Protein AF-A0A2R6T8T1-F1 (afdb_monomer)

Foldseek 3Di:
DDPVVVVVVVVVVVVVVVVVVVVVVVVVVVVVVVVVVVVVVVVVVVVVVVVVVVVVVVVVVVVVVVVVVVVVVVVVVVVVVVVVVVVVVVVVVVVVVVVVVVVVVVVVVVVVVVVVVVVVVVVVVVVVVVVVVVVVVVVVVVVVVVVVVVVVVVVVVVVVVVVVVVVVVVVVVVVVVVVVVVVVVVVVVVVVVVPPKDFQFKDKAWFWWAFPPPRAIATKIKIKTKIFDQLEEAEAEEQEAEPPPQVVVLLVLLVLQLCVVLVHDCRGMYMYMYIYDPDHYTYTYDSQRSLVSSLRSNCGSVVFHWDHLEEETFGADNVQWGHADPSVVNRQVNSQVVPRAEYEHAPPPDDDDPRHHYHHDTGSVRVNVVTTDDDD

Radius of gyration: 104.08 Å; Cα contacts (8 Å, |Δi|>4): 435; chains: 1; bounding box: 163×74×291 Å

Nearest PDB structures (foldseek):
  3wu6-assembly1_A  TM=8.489E-01  e=1.408E-15  Escherichia coli DH1
  3wu6-assembly1_E  TM=8.363E-01  e=2.302E-14  Escherichia coli DH1
  6on2-assembly1_D  TM=8.072E-01  e=1.180E-14  Yersinia pestis
  7p0m-assembly1_D  TM=8.163E-01  e=1.838E-11  Homo sapiens
  7p09-assembly1_D  TM=8.338E-01  e=5.828E-11  Homo sapiens

Secondary structure (DSSP, 8-state):
--HHHHHHHHHHHHHHHHHHHHHHHHHHHHHHHHHHHHHHHHHHHHHHHHHHHHHHHHHHHHHHHHHHHHHHHHHHHHHHHHHHHHHHHHHHHHHHHHHHHHHHHHHHHHHHHHHHHHHHHHHHHHHHHHHHHHHHHHHHHHHHHHHHHHHHHHHHHHHHHHHHHHHHHHHHHHHHHHHHHHHHHHHHHHHHHHTT--EEEEEEEEEEEEBTTT--EEEEEEEEEEESSSS-EEEEEES-EE-HHHHHHHHHHHHHHHHHHHT---TT-EEEEEEE-SSS--EE-SSTTHHHHHHHHHHHHHT--B-TTEEE--EE-TTSBEE--S-HHHHHHHHHHTT-SEEEEETT-----TTSEEEEESBHHHHHHHHBPPP-

Structure (mmCIF, N/CA/C/O backbone):
data_AF-A0A2R6T8T1-F1
#
_entry.id   AF-A0A2R6T8T1-F1
#
loop_
_atom_site.group_PDB
_atom_site.id
_atom_site.type_symbol
_atom_site.label_atom_id
_atom_site.label_alt_id
_atom_site.label_comp_id
_atom_site.label_asym_id
_atom_site.label_entity_id
_atom_site.label_seq_id
_atom_site.pdbx_PDB_ins_code
_atom_site.Cartn_x
_atom_site.Cartn_y
_atom_site.Cartn_z
_atom_site.occupancy
_atom_site.B_iso_or_equiv
_atom_site.auth_seq_id
_atom_site.auth_comp_id
_atom_site.auth_asym_id
_atom_site.auth_atom_id
_atom_site.pdbx_PDB_model_num
ATOM 1 N N . MET A 1 1 ? 93.577 44.472 -190.390 1.00 45.66 1 MET A N 1
ATOM 2 C CA . MET A 1 1 ? 94.006 44.256 -188.987 1.00 45.66 1 MET A CA 1
ATOM 3 C C . MET A 1 1 ? 93.522 42.879 -188.531 1.00 45.66 1 MET A C 1
ATOM 5 O O . MET A 1 1 ? 92.452 42.462 -188.950 1.00 45.66 1 MET A O 1
ATOM 9 N N . ASN A 1 2 ? 94.366 42.116 -187.834 1.00 51.47 2 ASN A N 1
ATOM 10 C CA . ASN A 1 2 ? 94.448 40.654 -187.947 1.00 51.47 2 ASN A CA 1
ATOM 11 C C . ASN A 1 2 ? 93.409 39.893 -187.087 1.00 51.47 2 ASN A C 1
ATOM 13 O O . ASN A 1 2 ? 93.452 39.962 -185.858 1.00 51.47 2 ASN A O 1
ATOM 17 N N . LYS A 1 3 ? 92.519 39.119 -187.736 1.00 56.12 3 LYS A N 1
ATOM 18 C CA . LYS A 1 3 ? 91.427 38.326 -187.119 1.00 56.12 3 LYS A CA 1
ATOM 19 C C . LYS A 1 3 ? 91.888 37.377 -185.997 1.00 56.12 3 LYS A C 1
ATOM 21 O O . LYS A 1 3 ? 91.075 37.001 -185.165 1.00 56.12 3 LYS A O 1
ATOM 26 N N . LYS A 1 4 ? 93.173 37.013 -185.936 1.00 62.28 4 LYS A N 1
ATOM 27 C CA . LYS A 1 4 ? 93.710 36.098 -184.914 1.00 62.28 4 LYS A CA 1
ATOM 28 C C . LYS A 1 4 ? 93.924 36.739 -183.534 1.00 62.28 4 LYS A C 1
ATOM 30 O O . LYS A 1 4 ? 93.738 36.052 -182.542 1.00 62.28 4 LYS A O 1
ATOM 35 N N . ILE A 1 5 ? 94.263 38.031 -183.448 1.00 64.62 5 ILE A N 1
ATOM 36 C CA . ILE A 1 5 ? 94.554 38.691 -182.154 1.00 64.62 5 ILE A CA 1
ATOM 37 C C . ILE A 1 5 ? 93.261 39.055 -181.411 1.00 64.62 5 ILE A C 1
ATOM 39 O O . ILE A 1 5 ? 93.167 38.852 -180.206 1.00 64.62 5 ILE A O 1
ATOM 43 N N . ILE A 1 6 ? 92.238 39.532 -182.128 1.00 63.94 6 ILE A N 1
ATOM 44 C CA . ILE A 1 6 ? 90.944 39.903 -181.528 1.00 63.94 6 ILE A CA 1
ATOM 45 C C . ILE A 1 6 ? 90.217 38.667 -180.986 1.00 63.94 6 ILE A C 1
ATOM 47 O O . ILE A 1 6 ? 89.697 38.702 -179.878 1.00 63.94 6 ILE A O 1
ATOM 51 N N . VAL A 1 7 ? 90.228 37.554 -181.727 1.00 65.88 7 VAL A N 1
ATOM 52 C CA . VAL A 1 7 ? 89.634 36.291 -181.259 1.00 65.88 7 VAL A CA 1
ATOM 53 C C . VAL A 1 7 ? 90.376 35.755 -180.030 1.00 65.88 7 VAL A C 1
ATOM 55 O O . VAL A 1 7 ? 89.728 35.310 -179.091 1.00 65.88 7 VAL A O 1
ATOM 58 N N . LEU A 1 8 ? 91.711 35.862 -179.982 1.00 66.00 8 LEU A N 1
ATOM 59 C CA . LEU A 1 8 ? 92.501 35.463 -178.811 1.00 66.00 8 LEU A CA 1
ATOM 60 C C . LEU A 1 8 ? 92.182 36.326 -177.577 1.00 66.00 8 LEU A C 1
ATOM 62 O O . LEU A 1 8 ? 92.038 35.791 -176.483 1.00 66.00 8 LEU A O 1
ATOM 66 N N . LEU A 1 9 ? 92.016 37.642 -177.759 1.00 68.50 9 LEU A N 1
ATOM 67 C CA . LEU A 1 9 ? 91.612 38.565 -176.692 1.00 68.50 9 LEU A CA 1
ATOM 68 C C . LEU A 1 9 ? 90.189 38.285 -176.187 1.00 68.50 9 LEU A C 1
ATOM 70 O O . LEU A 1 9 ? 89.966 38.319 -174.983 1.00 68.50 9 LEU A O 1
ATOM 74 N N . ILE A 1 10 ? 89.245 37.952 -177.075 1.00 67.19 10 ILE A N 1
ATOM 75 C CA . ILE A 1 10 ? 87.871 37.578 -176.695 1.00 67.19 10 ILE A CA 1
ATOM 76 C C . ILE A 1 10 ? 87.849 36.240 -175.943 1.00 67.19 10 ILE A C 1
ATOM 78 O O . ILE A 1 10 ? 87.136 36.116 -174.953 1.00 67.19 10 ILE A O 1
ATOM 82 N N . VAL A 1 11 ? 88.639 35.248 -176.366 1.00 68.31 11 VAL A N 1
ATOM 83 C CA . VAL A 1 11 ? 88.734 33.946 -175.682 1.00 68.31 11 VAL A CA 1
ATOM 84 C C . VAL A 1 11 ? 89.400 34.087 -174.312 1.00 68.31 11 VAL A C 1
ATOM 86 O O . VAL A 1 11 ? 88.895 33.531 -173.345 1.00 68.31 11 VAL A O 1
ATOM 89 N N . LEU A 1 12 ? 90.475 34.871 -174.190 1.00 65.44 12 LEU A N 1
ATOM 90 C CA . LEU A 1 12 ? 91.096 35.177 -172.894 1.00 65.44 12 LEU A CA 1
ATOM 91 C C . LEU A 1 12 ? 90.152 35.957 -171.971 1.00 65.44 12 LEU A C 1
ATOM 93 O O . LEU A 1 12 ? 90.119 35.680 -170.776 1.00 65.44 12 LEU A O 1
ATOM 97 N N . PHE A 1 13 ? 89.350 36.876 -172.516 1.00 70.69 13 PHE A N 1
ATOM 98 C CA . PHE A 1 13 ? 88.307 37.570 -171.763 1.00 70.69 13 PHE A CA 1
ATOM 99 C C . PHE A 1 13 ? 87.212 36.600 -171.301 1.00 70.69 13 PHE A C 1
ATOM 101 O O . PHE A 1 13 ? 86.865 36.605 -170.130 1.00 70.69 13 PHE A O 1
ATOM 108 N N . LEU A 1 14 ? 86.725 35.701 -172.163 1.00 67.44 14 LEU A N 1
ATOM 109 C CA . LEU A 1 14 ? 85.735 34.679 -171.795 1.00 67.44 14 LEU A CA 1
ATOM 110 C C . LEU A 1 14 ? 86.272 33.672 -170.765 1.00 67.44 14 LEU A C 1
ATOM 112 O O . LEU A 1 14 ? 85.537 33.289 -169.860 1.00 67.44 14 LEU A O 1
ATOM 116 N N . ILE A 1 15 ? 87.547 33.278 -170.854 1.00 64.88 15 ILE A N 1
ATOM 117 C CA . ILE A 1 15 ? 88.215 32.426 -169.857 1.00 64.88 15 ILE A CA 1
ATOM 118 C C . ILE A 1 15 ? 88.397 33.186 -168.539 1.00 64.88 15 ILE A C 1
ATOM 120 O O . ILE A 1 15 ? 88.151 32.618 -167.483 1.00 64.88 15 ILE A O 1
ATOM 124 N N . GLY A 1 16 ? 88.774 34.467 -168.579 1.00 62.97 16 GLY A N 1
ATOM 125 C CA . GLY A 1 16 ? 88.891 35.316 -167.391 1.00 62.97 16 GLY A CA 1
ATOM 126 C C . GLY A 1 16 ? 87.546 35.573 -166.707 1.00 62.97 16 GLY A C 1
ATOM 127 O O . GLY A 1 16 ? 87.463 35.506 -165.486 1.00 62.97 16 GLY A O 1
ATOM 128 N N . VAL A 1 17 ? 86.479 35.785 -167.482 1.00 68.81 17 VAL A N 1
ATOM 129 C CA . VAL A 1 17 ? 85.099 35.921 -166.986 1.00 68.81 17 VAL A CA 1
ATOM 130 C C . VAL A 1 17 ? 84.591 34.589 -166.422 1.00 68.81 17 VAL A C 1
ATOM 132 O O . VAL A 1 17 ? 83.975 34.573 -165.361 1.00 68.81 17 VAL A O 1
ATOM 135 N N . GLY A 1 18 ? 84.895 33.461 -167.073 1.00 63.91 18 GLY A N 1
ATOM 136 C CA . GLY A 1 18 ? 84.530 32.124 -166.598 1.00 63.91 18 GLY A CA 1
ATOM 137 C C . GLY A 1 18 ? 85.274 31.706 -165.327 1.00 63.91 18 GLY A C 1
ATOM 138 O O . GLY A 1 18 ? 84.649 31.240 -164.379 1.00 63.91 18 GLY A O 1
ATOM 139 N N . LEU A 1 19 ? 86.592 31.921 -165.271 1.00 65.56 19 LEU A N 1
ATOM 140 C CA . LEU A 1 19 ? 87.415 31.661 -164.084 1.00 65.56 19 LEU A CA 1
ATOM 141 C C . LEU A 1 19 ? 87.085 32.628 -162.945 1.00 65.56 19 LEU A C 1
ATOM 143 O O . LEU A 1 19 ? 87.063 32.203 -161.797 1.00 65.56 19 LEU A O 1
ATOM 147 N N . GLY A 1 20 ? 86.783 33.893 -163.248 1.00 66.75 20 GLY A N 1
ATOM 148 C CA . GLY A 1 20 ? 86.325 34.879 -162.270 1.00 66.75 20 GLY A CA 1
ATOM 149 C C . GLY A 1 20 ? 84.973 34.509 -161.663 1.00 66.75 20 GLY A C 1
ATOM 150 O O . GLY A 1 20 ? 84.829 34.561 -160.449 1.00 66.75 20 GLY A O 1
ATOM 151 N N . GLY A 1 21 ? 84.014 34.047 -162.475 1.00 67.31 21 GLY A N 1
ATOM 152 C CA . GLY A 1 21 ? 82.734 33.522 -161.987 1.00 67.31 21 GLY A CA 1
ATOM 153 C C . GLY A 1 21 ? 82.884 32.235 -161.168 1.00 67.31 21 GLY A C 1
ATOM 154 O O . GLY A 1 21 ? 82.219 32.075 -160.150 1.00 67.31 21 GLY A O 1
ATOM 155 N N . TYR A 1 22 ? 83.799 31.342 -161.561 1.00 67.06 22 TYR A N 1
ATOM 156 C CA . TYR A 1 22 ? 84.097 30.116 -160.812 1.00 67.06 22 TYR A CA 1
ATOM 157 C C . TYR A 1 22 ? 84.811 30.408 -159.483 1.00 67.06 22 TYR A C 1
ATOM 159 O O . TYR A 1 22 ? 84.502 29.783 -158.475 1.00 67.06 22 TYR A O 1
ATOM 167 N N . TRP A 1 23 ? 85.733 31.377 -159.463 1.00 68.25 23 TRP A N 1
ATOM 168 C CA . TRP A 1 23 ? 86.418 31.846 -158.255 1.00 68.25 23 TRP A CA 1
ATOM 169 C C . TRP A 1 23 ? 85.464 32.587 -157.316 1.00 68.25 23 TRP A C 1
ATOM 171 O O . TRP A 1 23 ? 85.491 32.337 -156.120 1.00 68.25 23 TRP A O 1
ATOM 181 N N . PHE A 1 24 ? 84.571 33.425 -157.852 1.00 68.94 24 PHE A N 1
ATOM 182 C CA . PHE A 1 24 ? 83.540 34.111 -157.072 1.00 68.94 24 PHE A CA 1
ATOM 183 C C . PHE A 1 24 ? 82.553 33.116 -156.450 1.00 68.94 24 PHE A C 1
ATOM 185 O O . PHE A 1 24 ? 82.318 33.177 -155.252 1.00 68.94 24 PHE A O 1
ATOM 192 N N . GLY A 1 25 ? 82.073 32.129 -157.218 1.00 70.25 25 GLY A N 1
ATOM 193 C CA . GLY A 1 25 ? 81.227 31.055 -156.688 1.00 70.25 25 GLY A CA 1
ATOM 194 C C . GLY A 1 25 ? 81.951 30.115 -155.714 1.00 70.25 25 GLY A C 1
ATOM 195 O O . GLY A 1 25 ? 81.317 29.538 -154.837 1.00 70.25 25 GLY A O 1
ATOM 196 N N . LEU A 1 26 ? 83.276 29.956 -155.833 1.00 70.56 26 LEU A N 1
ATOM 197 C CA . LEU A 1 26 ? 84.107 29.276 -154.830 1.00 70.56 26 LEU A CA 1
ATOM 198 C C . LEU A 1 26 ? 84.262 30.114 -153.558 1.00 70.56 26 LEU A C 1
ATOM 200 O O . LEU A 1 26 ? 84.256 29.541 -152.478 1.00 70.56 26 LEU A O 1
ATOM 204 N N . ASN A 1 27 ? 84.387 31.437 -153.677 1.00 72.62 27 ASN A N 1
ATOM 205 C CA . ASN A 1 27 ? 84.529 32.343 -152.541 1.00 72.62 27 ASN A CA 1
ATOM 206 C C . ASN A 1 27 ? 83.209 32.485 -151.768 1.00 72.62 27 ASN A C 1
ATOM 208 O O . ASN A 1 27 ? 83.221 32.419 -150.548 1.00 72.62 27 ASN A O 1
ATOM 212 N N . GLU A 1 28 ? 82.077 32.567 -152.473 1.00 74.81 28 GLU A N 1
ATOM 213 C CA . GLU A 1 28 ? 80.723 32.556 -151.899 1.00 74.81 28 GLU A CA 1
ATOM 214 C C . GLU A 1 28 ? 80.440 31.231 -151.175 1.00 74.81 28 GLU A C 1
ATOM 216 O O . GLU A 1 28 ? 80.013 31.230 -150.026 1.00 74.81 28 GLU A O 1
ATOM 221 N N . LYS A 1 29 ? 80.798 30.090 -151.783 1.00 77.00 29 LYS A N 1
ATOM 222 C CA . LYS A 1 29 ? 80.732 28.783 -151.105 1.00 77.00 29 LYS A CA 1
ATOM 223 C C . LYS A 1 29 ? 81.696 28.656 -149.926 1.00 77.00 29 LYS A C 1
ATOM 225 O O . LYS A 1 29 ? 81.433 27.868 -149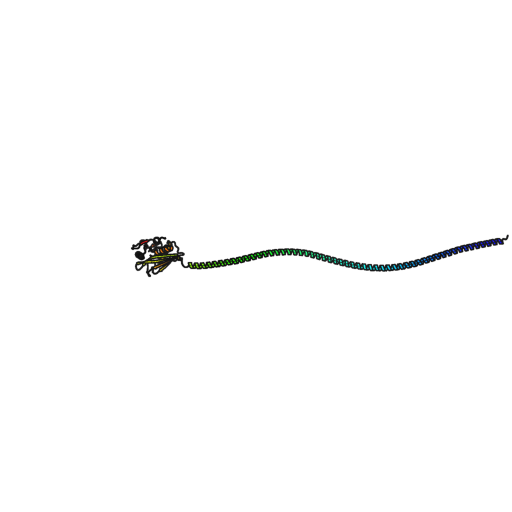.024 1.00 77.00 29 LYS A O 1
ATOM 230 N N . ASN A 1 30 ? 82.824 29.363 -149.948 1.00 77.94 30 ASN A N 1
ATOM 231 C CA . ASN A 1 30 ? 83.783 29.362 -148.848 1.00 77.94 30 ASN A CA 1
ATOM 232 C C . ASN A 1 30 ? 83.288 30.223 -147.680 1.00 77.94 30 ASN A C 1
ATOM 234 O O . ASN A 1 30 ? 83.433 29.808 -146.540 1.00 77.94 30 ASN A O 1
ATOM 238 N N . GLU A 1 31 ? 82.663 31.372 -147.950 1.00 77.69 31 GLU A N 1
ATOM 239 C CA . GLU A 1 31 ? 81.963 32.171 -146.934 1.00 77.69 31 GLU A CA 1
ATOM 240 C C . GLU A 1 31 ? 80.785 31.396 -146.331 1.00 77.69 31 GLU A C 1
ATOM 242 O O . GLU A 1 31 ? 80.682 31.308 -145.114 1.00 77.69 31 GLU A O 1
ATOM 247 N N . GLU A 1 32 ? 79.967 30.733 -147.157 1.00 80.25 32 GLU A N 1
ATOM 248 C CA . GLU A 1 32 ? 78.865 29.876 -146.694 1.00 80.25 32 GLU A CA 1
ATOM 249 C C . GLU A 1 32 ? 79.379 28.690 -145.850 1.00 80.25 32 GLU A C 1
ATOM 251 O O . GLU A 1 32 ? 78.762 28.304 -144.858 1.00 80.25 32 GLU A O 1
ATOM 256 N N . PHE A 1 33 ? 80.545 28.129 -146.193 1.00 81.31 33 PHE A N 1
ATOM 257 C CA . PHE A 1 33 ? 81.194 27.086 -145.397 1.00 81.31 33 PHE A CA 1
ATOM 258 C C . PHE A 1 33 ? 81.736 27.613 -144.061 1.00 81.31 33 PHE A C 1
ATOM 260 O O . PHE A 1 33 ? 81.562 26.949 -143.042 1.00 81.31 33 PHE A O 1
ATOM 267 N N . GLU A 1 34 ? 82.359 28.793 -144.037 1.00 81.50 34 GLU A N 1
ATOM 268 C CA . GLU A 1 34 ? 82.829 29.438 -142.803 1.00 81.50 34 GLU A CA 1
ATOM 269 C C . GLU A 1 34 ? 81.663 29.826 -141.877 1.00 81.50 34 GLU A C 1
ATOM 271 O O . GLU A 1 34 ? 81.753 29.606 -140.668 1.00 81.50 34 GLU A O 1
ATOM 276 N N . ASP A 1 35 ? 80.536 30.295 -142.424 1.00 85.00 35 ASP A N 1
ATOM 277 C CA . ASP A 1 35 ? 79.303 30.549 -141.666 1.00 85.00 35 ASP A CA 1
ATOM 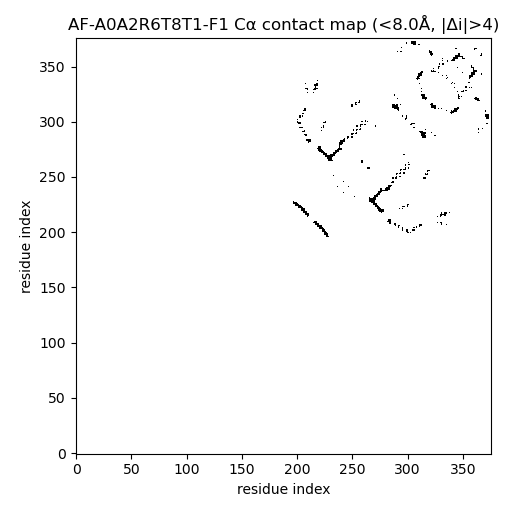278 C C . ASP A 1 35 ? 78.747 29.255 -141.059 1.00 85.00 35 ASP A C 1
ATOM 280 O O . ASP A 1 35 ? 78.438 29.205 -139.867 1.00 85.00 35 ASP A O 1
ATOM 284 N N . VAL A 1 36 ? 78.709 28.161 -141.829 1.00 84.56 36 VAL A N 1
ATOM 285 C CA . VAL A 1 36 ? 78.319 26.837 -141.313 1.00 84.56 36 VAL A CA 1
ATOM 286 C C . VAL A 1 36 ? 79.278 26.357 -140.219 1.00 84.56 36 VAL A C 1
ATOM 288 O O . VAL A 1 36 ? 78.836 25.773 -139.228 1.00 84.56 36 VAL A O 1
ATOM 291 N N . VAL A 1 37 ? 80.585 26.596 -140.352 1.00 85.81 37 VAL A N 1
ATOM 292 C CA . VAL A 1 37 ? 81.581 26.257 -139.321 1.00 85.81 37 VAL A CA 1
ATOM 293 C C . VAL A 1 37 ? 81.371 27.097 -138.055 1.00 85.81 37 VAL A C 1
ATOM 295 O O . VAL A 1 37 ? 81.441 26.554 -136.947 1.00 85.81 37 VAL A O 1
ATOM 298 N N . ALA A 1 38 ? 81.072 28.390 -138.190 1.00 84.44 38 ALA A N 1
ATOM 299 C CA . ALA A 1 38 ? 80.775 29.286 -137.075 1.00 84.44 38 ALA A CA 1
ATOM 300 C C . ALA A 1 38 ? 79.472 28.901 -136.354 1.00 84.44 38 ALA A C 1
ATOM 302 O O . ALA A 1 38 ? 79.453 28.812 -135.121 1.00 84.44 38 ALA A O 1
ATOM 303 N N . ASP A 1 39 ? 78.416 28.585 -137.104 1.00 88.69 39 ASP A N 1
ATOM 304 C CA . ASP A 1 39 ? 77.147 28.089 -136.571 1.00 88.69 39 ASP A CA 1
ATOM 305 C C . ASP A 1 39 ? 77.320 26.751 -135.855 1.00 88.69 39 ASP A C 1
ATOM 307 O O . ASP A 1 39 ? 76.791 26.562 -134.759 1.00 88.69 39 ASP A O 1
ATOM 311 N N . ASN A 1 40 ? 78.114 25.834 -136.413 1.00 86.81 40 ASN A N 1
ATOM 312 C CA . ASN A 1 40 ? 78.393 24.543 -135.788 1.00 86.81 40 ASN A CA 1
ATOM 313 C C . ASN A 1 40 ? 79.219 24.703 -134.498 1.00 86.81 40 ASN A C 1
ATOM 315 O O . ASN A 1 40 ? 78.970 24.022 -133.503 1.00 86.81 40 ASN A O 1
ATOM 319 N N . ARG A 1 41 ? 80.149 25.668 -134.457 1.00 86.38 41 ARG A N 1
ATOM 320 C CA . ARG A 1 41 ? 80.881 26.029 -133.234 1.00 86.38 41 ARG A CA 1
ATOM 321 C C . ARG A 1 41 ? 79.951 26.607 -132.160 1.00 86.38 41 ARG A C 1
ATOM 323 O O . ARG A 1 41 ? 80.033 26.182 -131.011 1.00 86.38 41 ARG A O 1
ATOM 330 N N . ASN A 1 42 ? 79.044 27.513 -132.530 1.00 90.25 42 ASN A N 1
ATOM 331 C CA . ASN A 1 42 ? 78.024 28.078 -131.635 1.00 90.25 42 ASN A CA 1
ATOM 332 C C . ASN A 1 42 ? 77.057 26.995 -131.125 1.00 90.25 42 ASN A C 1
ATOM 334 O O . ASN A 1 42 ? 76.721 26.943 -129.943 1.00 90.25 42 ASN A O 1
ATOM 338 N N . LEU A 1 43 ? 76.641 26.079 -132.003 1.00 89.81 43 LEU A N 1
ATOM 339 C CA . LEU A 1 43 ? 75.795 24.948 -131.641 1.00 89.81 43 LEU A CA 1
ATOM 340 C C . LEU A 1 43 ? 76.511 24.005 -130.667 1.00 89.81 43 LEU A C 1
ATOM 342 O O . LEU A 1 43 ? 75.904 23.587 -129.685 1.00 89.81 43 LEU A O 1
ATOM 346 N N . SER A 1 44 ? 77.798 23.724 -130.889 1.00 88.94 44 SER A N 1
ATOM 347 C CA . SER A 1 44 ? 78.623 22.934 -129.969 1.00 88.94 44 SER A CA 1
ATOM 348 C C . SER A 1 44 ? 78.785 23.612 -128.607 1.00 88.94 44 SER A C 1
ATOM 350 O O . SER A 1 44 ? 78.781 22.930 -127.586 1.00 88.94 44 SER A O 1
ATOM 352 N N . GLU A 1 45 ? 78.905 24.939 -128.564 1.00 90.75 45 GLU A N 1
ATOM 353 C CA . GLU A 1 45 ? 78.987 25.694 -127.312 1.00 90.75 45 GLU A CA 1
ATOM 354 C C . GLU A 1 45 ? 77.659 25.660 -126.543 1.00 90.75 45 GLU A C 1
ATOM 356 O O . GLU A 1 45 ? 77.645 25.358 -125.351 1.00 90.75 45 GLU A O 1
ATOM 361 N N . LYS A 1 46 ? 76.526 25.864 -127.229 1.00 91.56 46 LYS A N 1
ATOM 362 C CA . LYS A 1 46 ? 75.183 25.695 -126.645 1.00 91.56 46 LYS A CA 1
ATOM 363 C C . LYS A 1 46 ? 74.926 24.264 -126.180 1.00 91.56 46 LYS A C 1
ATOM 365 O O . LYS A 1 46 ? 74.273 24.071 -125.157 1.00 91.56 46 LYS A O 1
ATOM 370 N N . LEU A 1 47 ? 75.421 23.270 -126.919 1.00 92.56 47 LEU A N 1
ATOM 371 C CA . LEU A 1 47 ? 75.325 21.862 -126.542 1.00 92.56 47 LEU A CA 1
ATOM 372 C C . LEU A 1 47 ? 76.099 21.601 -125.248 1.00 92.56 47 LEU A C 1
ATOM 374 O O . LEU A 1 47 ? 75.532 21.018 -124.331 1.00 92.56 47 LEU A O 1
ATOM 378 N N . ASN A 1 48 ? 77.332 22.099 -125.134 1.00 90.25 48 ASN A N 1
ATOM 379 C CA . ASN A 1 48 ? 78.125 21.986 -123.908 1.00 90.25 48 ASN A CA 1
ATOM 380 C C . ASN A 1 48 ? 77.456 22.707 -122.729 1.00 90.25 48 ASN A C 1
ATOM 382 O O . ASN A 1 48 ? 77.288 22.111 -121.674 1.00 90.25 48 ASN A O 1
ATOM 386 N N . GLN A 1 49 ? 76.946 23.928 -122.926 1.00 92.94 49 GLN A N 1
ATOM 387 C CA . GLN A 1 49 ? 76.170 24.629 -121.893 1.00 92.94 49 GLN A CA 1
ATOM 388 C C . GLN A 1 49 ? 74.911 23.853 -121.472 1.00 92.94 49 GLN A C 1
ATOM 390 O O . GLN A 1 49 ? 74.499 23.903 -120.314 1.00 92.94 49 GLN A O 1
ATOM 395 N N . SER A 1 50 ? 74.260 23.155 -122.407 1.00 91.25 50 SER A N 1
ATOM 396 C CA . SER A 1 50 ? 73.119 22.297 -122.090 1.00 91.25 50 SER A CA 1
ATOM 397 C C . SER A 1 50 ? 73.538 21.048 -121.315 1.00 91.25 50 SER A C 1
ATOM 399 O O . SER A 1 50 ? 72.778 20.625 -120.450 1.00 91.25 50 SER A O 1
ATOM 401 N N . LEU A 1 51 ? 74.703 20.466 -121.612 1.00 93.75 51 LEU A N 1
ATOM 402 C CA . LEU A 1 51 ? 75.255 19.321 -120.883 1.00 93.75 51 LEU A CA 1
ATOM 403 C C . LEU A 1 51 ? 75.598 19.706 -119.438 1.00 93.75 51 LEU A C 1
ATOM 405 O O . LEU A 1 51 ? 75.126 19.034 -118.526 1.00 93.75 51 LEU A O 1
ATOM 409 N N . ASP A 1 52 ? 76.267 20.843 -119.223 1.00 93.06 52 ASP A N 1
ATOM 410 C CA . ASP A 1 52 ? 76.570 21.359 -117.877 1.00 93.06 52 ASP A CA 1
ATOM 411 C C . ASP A 1 52 ? 75.284 21.591 -117.059 1.00 93.06 52 ASP A C 1
ATOM 413 O O . ASP A 1 52 ? 75.202 21.293 -115.868 1.00 93.06 52 ASP A O 1
ATOM 417 N N . ARG A 1 53 ? 74.223 22.109 -117.699 1.00 94.94 53 ARG A N 1
ATOM 418 C CA . ARG A 1 53 ? 72.915 22.290 -117.043 1.00 94.94 53 ARG A CA 1
ATOM 419 C C . ARG A 1 53 ? 72.244 20.966 -116.688 1.00 94.94 53 ARG A C 1
ATOM 421 O O . ARG A 1 53 ? 71.530 20.926 -115.689 1.00 94.94 53 ARG A O 1
ATOM 428 N N . VAL A 1 54 ? 72.408 19.929 -117.510 1.00 94.50 54 VAL A N 1
ATOM 429 C CA . VAL A 1 54 ? 71.886 18.587 -117.219 1.00 94.50 54 VAL A CA 1
ATOM 430 C C . VAL A 1 54 ? 72.631 17.988 -116.032 1.00 94.50 54 VAL A C 1
ATOM 432 O O . VAL A 1 54 ? 71.967 17.508 -115.124 1.00 94.50 54 VAL A O 1
ATOM 435 N N . GLU A 1 55 ? 73.955 18.118 -115.976 1.00 93.88 55 GLU A N 1
ATOM 436 C CA . GLU A 1 55 ? 74.770 17.646 -114.847 1.00 93.88 55 GLU A CA 1
ATOM 437 C C . GLU A 1 55 ? 74.327 18.289 -113.520 1.00 93.88 55 GLU A C 1
ATOM 439 O O . GLU A 1 55 ? 74.014 17.591 -112.558 1.00 93.88 55 GLU A O 1
ATOM 444 N N . VAL A 1 56 ? 74.145 19.616 -113.492 1.00 94.56 56 VAL A N 1
ATOM 445 C CA . VAL A 1 56 ? 73.623 20.318 -112.300 1.00 94.56 56 VAL A CA 1
ATOM 446 C C . VAL A 1 56 ? 72.217 19.838 -111.910 1.00 94.56 56 VAL A C 1
ATOM 448 O O . VAL A 1 56 ? 71.881 19.772 -110.725 1.00 94.56 56 VAL A O 1
ATOM 451 N N . LEU A 1 57 ? 71.361 19.524 -112.888 1.00 94.56 57 LEU A N 1
ATOM 452 C CA . LEU A 1 57 ? 70.026 18.986 -112.617 1.00 94.56 57 LEU A CA 1
ATOM 453 C C . LEU A 1 57 ? 70.085 17.549 -112.090 1.00 94.56 57 LEU A C 1
ATOM 455 O O . LEU A 1 57 ? 69.289 17.218 -111.216 1.00 94.56 57 LEU A O 1
ATOM 459 N N . GLU A 1 58 ? 70.997 16.716 -112.587 1.00 94.88 58 GLU A N 1
ATOM 460 C CA . GLU A 1 58 ? 71.214 15.350 -112.100 1.00 94.88 58 GLU A CA 1
ATOM 461 C C . GLU A 1 58 ? 71.674 15.354 -110.639 1.00 94.88 58 GLU A C 1
ATOM 463 O O . GLU A 1 58 ? 71.093 14.640 -109.816 1.00 94.88 58 GLU A O 1
ATOM 468 N N . ASP A 1 59 ? 72.617 16.230 -110.288 1.00 95.25 59 ASP A N 1
ATOM 469 C CA . ASP A 1 59 ? 73.062 16.432 -108.906 1.00 95.25 59 ASP A CA 1
ATOM 470 C C . ASP A 1 59 ? 71.914 16.890 -108.001 1.00 95.25 59 ASP A C 1
ATOM 472 O O . ASP A 1 59 ? 71.694 16.331 -106.923 1.00 95.25 59 ASP A O 1
ATOM 476 N N . LEU A 1 60 ? 71.123 17.868 -108.454 1.00 96.44 60 LEU A N 1
ATOM 477 C CA . LEU A 1 60 ? 69.981 18.364 -107.690 1.00 96.44 60 LEU A CA 1
ATOM 478 C C . LEU A 1 60 ? 68.895 17.292 -107.529 1.00 96.44 60 LEU A C 1
ATOM 480 O O . LEU A 1 60 ? 68.302 17.175 -106.457 1.00 96.44 60 LEU A O 1
ATOM 484 N N . VAL A 1 61 ? 68.636 16.486 -108.561 1.00 95.94 61 VAL A N 1
ATOM 485 C CA . VAL A 1 61 ? 67.714 15.343 -108.483 1.00 95.94 61 VAL A CA 1
ATOM 486 C C . VAL A 1 61 ? 68.229 14.313 -107.481 1.00 95.94 61 VAL A C 1
ATOM 488 O O . VAL A 1 61 ? 67.450 13.841 -106.655 1.00 95.94 61 VAL A O 1
ATOM 491 N N . SER A 1 62 ? 69.526 14.011 -107.493 1.00 95.19 62 SER A N 1
ATOM 492 C CA . SER A 1 62 ? 70.158 13.115 -106.522 1.00 95.19 62 SER A CA 1
ATOM 493 C C . SER A 1 62 ? 70.001 13.635 -105.085 1.00 95.19 62 SER A C 1
ATOM 495 O O . SER A 1 62 ? 69.510 12.920 -104.207 1.00 95.19 62 SER A O 1
ATOM 497 N N . GLU A 1 63 ? 70.288 14.918 -104.842 1.00 95.88 63 GLU A N 1
ATOM 498 C CA . GLU A 1 63 ? 70.103 15.560 -103.534 1.00 95.88 63 GLU A CA 1
ATOM 499 C C . GLU A 1 63 ? 68.633 15.514 -103.077 1.00 95.88 63 GLU A C 1
ATOM 501 O O . GLU A 1 63 ? 68.327 15.175 -101.927 1.00 95.88 63 GLU A O 1
ATOM 506 N N . LYS A 1 64 ? 67.681 15.802 -103.974 1.00 96.50 64 LYS A N 1
ATOM 507 C CA . LYS A 1 64 ? 66.253 15.702 -103.643 1.00 96.50 64 LYS A CA 1
ATOM 508 C C . LYS A 1 64 ? 65.821 14.266 -103.377 1.00 96.50 64 LYS A C 1
ATOM 510 O O . LYS A 1 64 ? 65.044 14.067 -102.446 1.00 96.50 64 LYS A O 1
ATOM 515 N N . ASN A 1 65 ? 66.352 13.281 -104.094 1.00 96.50 65 ASN A N 1
ATOM 516 C CA . ASN A 1 65 ? 66.060 11.870 -103.846 1.00 96.50 65 ASN A CA 1
ATOM 517 C C . ASN A 1 65 ? 66.548 11.429 -102.462 1.00 96.50 65 ASN A C 1
ATOM 519 O O . ASN A 1 65 ? 65.755 10.881 -101.701 1.00 96.50 65 ASN A O 1
ATOM 523 N N . THR A 1 66 ? 67.781 11.771 -102.074 1.00 95.81 66 THR A N 1
ATOM 524 C CA . THR A 1 66 ? 68.278 11.470 -100.714 1.00 95.81 66 THR A CA 1
ATOM 525 C C . THR A 1 66 ? 67.436 12.155 -99.629 1.00 95.81 66 THR A C 1
ATOM 527 O O . THR A 1 66 ? 67.139 11.570 -98.585 1.00 95.81 66 THR A O 1
ATOM 530 N N . THR A 1 67 ? 66.969 13.383 -99.886 1.00 96.50 67 THR A N 1
ATOM 531 C CA . THR A 1 67 ? 66.053 14.091 -98.980 1.00 96.50 67 THR A CA 1
ATOM 532 C C . THR A 1 67 ? 64.698 13.381 -98.874 1.00 96.50 67 THR A C 1
ATOM 534 O O . THR A 1 67 ? 64.170 13.233 -97.770 1.00 96.50 67 THR A O 1
ATOM 537 N N . ILE A 1 68 ? 64.128 12.933 -99.997 1.00 97.25 68 ILE A N 1
ATOM 538 C CA . ILE A 1 68 ? 62.859 12.193 -100.049 1.00 97.25 68 ILE A CA 1
ATOM 539 C C . ILE A 1 68 ? 62.979 10.869 -99.295 1.00 97.25 68 ILE A C 1
ATOM 541 O O . ILE A 1 68 ? 62.089 10.544 -98.512 1.00 97.25 68 ILE A O 1
ATOM 545 N N . GLU A 1 69 ? 64.080 10.142 -99.467 1.00 96.06 69 GLU A N 1
ATOM 546 C CA . GLU A 1 69 ? 64.360 8.908 -98.729 1.00 96.06 69 GLU A CA 1
ATOM 547 C C . GLU A 1 69 ? 64.397 9.168 -97.218 1.00 96.06 69 GLU A C 1
ATOM 549 O O . GLU A 1 69 ? 63.679 8.515 -96.456 1.00 96.06 69 GLU A O 1
ATOM 554 N N . GLY A 1 70 ? 65.124 10.202 -96.780 1.00 96.44 70 GLY A N 1
ATOM 555 C CA . GLY A 1 70 ? 65.173 10.593 -95.370 1.00 96.44 70 GLY A CA 1
ATOM 556 C C . GLY A 1 70 ? 63.811 11.018 -94.803 1.00 96.44 70 GLY A C 1
ATOM 557 O O . GLY A 1 70 ? 63.491 10.725 -93.646 1.00 96.44 70 GLY A O 1
ATOM 558 N N . LEU A 1 71 ? 62.975 11.692 -95.599 1.00 97.25 71 LEU A N 1
ATOM 559 C CA . LEU A 1 71 ? 61.597 12.017 -95.215 1.00 97.25 71 LEU A CA 1
ATOM 560 C C . LEU A 1 71 ? 60.718 10.764 -95.148 1.00 97.25 71 LEU A C 1
ATOM 562 O O . LEU A 1 71 ? 59.945 10.628 -94.202 1.00 97.25 71 LEU A O 1
ATOM 566 N N . SER A 1 72 ? 60.866 9.831 -96.089 1.00 96.94 72 SER A N 1
ATOM 567 C CA . SER A 1 72 ? 60.135 8.562 -96.101 1.00 96.94 72 SER A CA 1
ATOM 568 C C . SER A 1 72 ? 60.458 7.717 -94.869 1.00 96.94 72 SER A C 1
ATOM 570 O O . SER A 1 72 ? 59.554 7.160 -94.245 1.00 96.94 72 SER A O 1
ATOM 572 N N . GLU A 1 73 ? 61.725 7.657 -94.455 1.00 96.88 73 GLU A N 1
ATOM 573 C CA . GLU A 1 73 ? 62.108 6.980 -93.213 1.00 96.88 73 GLU A CA 1
ATOM 574 C C . GLU A 1 73 ? 61.480 7.634 -91.979 1.00 96.88 73 GLU A C 1
ATOM 576 O O . GLU A 1 73 ? 60.961 6.936 -91.104 1.00 96.88 73 GLU A O 1
ATOM 581 N N . LYS A 1 74 ? 61.486 8.973 -91.904 1.00 97.94 74 LYS A N 1
ATOM 582 C CA . LYS A 1 74 ? 60.837 9.710 -90.808 1.00 97.94 74 LYS A CA 1
ATOM 583 C C . LYS A 1 74 ? 59.331 9.457 -90.770 1.00 97.94 74 LYS A C 1
ATOM 585 O O . LYS A 1 74 ? 58.801 9.222 -89.687 1.00 97.94 74 LYS A O 1
ATOM 590 N N . ILE A 1 75 ? 58.662 9.457 -91.924 1.00 97.88 75 ILE A N 1
ATOM 591 C CA . ILE A 1 75 ? 57.232 9.141 -92.044 1.00 97.88 75 ILE A CA 1
ATOM 592 C C . ILE A 1 75 ? 56.958 7.718 -91.552 1.00 97.88 75 ILE A C 1
ATOM 594 O O . ILE A 1 75 ? 56.035 7.515 -90.770 1.00 97.88 75 ILE A O 1
ATOM 598 N N . ASN A 1 76 ? 57.784 6.741 -91.930 1.00 96.69 76 ASN A N 1
ATOM 599 C CA . ASN A 1 76 ? 57.622 5.359 -91.475 1.00 96.69 76 ASN A CA 1
ATOM 600 C C . ASN A 1 76 ? 57.791 5.221 -89.957 1.00 96.69 76 ASN A C 1
ATOM 602 O O . ASN A 1 76 ? 56.994 4.543 -89.310 1.00 96.69 76 ASN A O 1
ATOM 606 N N . ARG A 1 77 ? 58.788 5.899 -89.371 1.00 97.06 77 ARG A N 1
ATOM 607 C CA . ARG A 1 77 ? 58.956 5.940 -87.910 1.00 97.06 77 ARG A CA 1
ATOM 608 C C . ARG A 1 77 ? 57.741 6.569 -87.232 1.00 97.06 77 ARG A C 1
ATOM 610 O O . ARG A 1 77 ? 57.226 5.992 -86.282 1.00 97.06 77 ARG A O 1
ATOM 617 N N . LEU A 1 78 ? 57.254 7.697 -87.753 1.00 97.69 78 LEU A N 1
ATOM 618 C CA . LEU A 1 78 ? 56.081 8.382 -87.212 1.00 97.69 78 LEU A CA 1
ATOM 619 C C . LEU A 1 78 ? 54.822 7.507 -87.296 1.00 97.69 78 LEU A C 1
ATOM 621 O O . LEU A 1 78 ? 54.094 7.406 -86.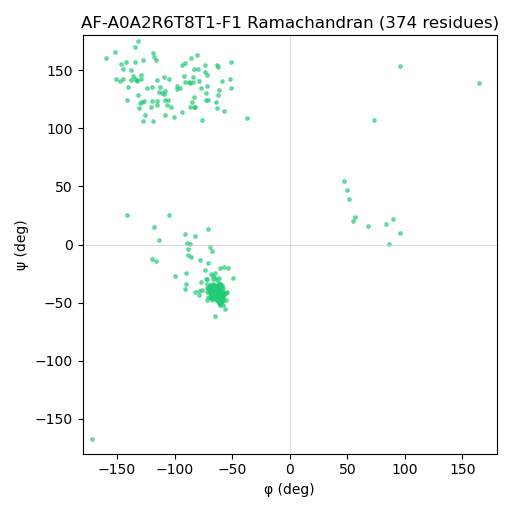316 1.00 97.69 78 LEU A O 1
ATOM 625 N N . ASN A 1 79 ? 54.600 6.820 -88.418 1.00 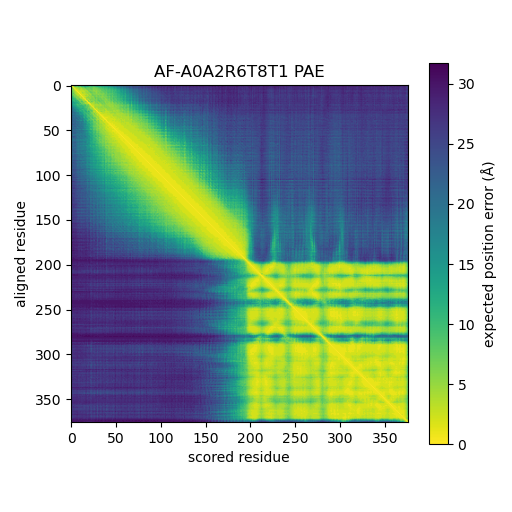97.69 79 ASN A N 1
ATOM 626 C CA . ASN A 1 79 ? 53.472 5.903 -88.591 1.00 97.69 79 ASN A CA 1
ATOM 627 C C . ASN A 1 79 ? 53.511 4.741 -87.591 1.00 97.69 79 ASN A C 1
ATOM 629 O O . ASN A 1 79 ? 52.474 4.374 -87.039 1.00 97.69 79 ASN A O 1
ATOM 633 N N . ASN A 1 80 ? 54.696 4.184 -87.324 1.00 97.19 80 ASN A N 1
ATOM 634 C CA . ASN A 1 80 ? 54.850 3.141 -86.311 1.00 97.19 80 ASN A CA 1
ATOM 635 C C . ASN A 1 80 ? 54.542 3.674 -84.906 1.00 97.19 80 ASN A C 1
ATOM 637 O O . ASN A 1 80 ? 53.775 3.042 -84.185 1.00 97.19 80 ASN A O 1
ATOM 641 N N . THR A 1 81 ? 55.048 4.859 -84.544 1.00 97.81 81 THR A N 1
ATOM 642 C CA . THR A 1 81 ? 54.728 5.492 -83.254 1.00 97.81 81 THR A CA 1
ATOM 643 C C . THR A 1 81 ? 53.233 5.779 -83.109 1.00 97.81 81 THR A C 1
ATOM 645 O O . THR A 1 81 ? 52.660 5.484 -82.066 1.00 97.81 81 THR A O 1
ATOM 648 N N . VAL A 1 82 ? 52.571 6.293 -84.151 1.00 97.94 82 VAL A N 1
ATOM 649 C CA . VAL A 1 82 ? 51.115 6.525 -84.143 1.00 97.94 82 VAL A CA 1
ATOM 650 C C . VAL A 1 82 ? 50.356 5.213 -83.940 1.00 97.94 82 VAL A C 1
ATOM 652 O O . VAL A 1 82 ? 49.400 5.165 -83.172 1.00 97.94 82 VAL A O 1
ATOM 655 N N . LYS A 1 83 ? 50.794 4.126 -84.584 1.00 97.19 83 LYS A N 1
ATOM 656 C CA . LYS A 1 83 ? 50.181 2.805 -84.410 1.00 97.19 83 LYS A CA 1
ATOM 657 C C . LYS A 1 83 ? 50.317 2.292 -82.973 1.00 97.19 83 LYS A C 1
ATOM 659 O O . LYS A 1 83 ? 49.337 1.804 -82.418 1.00 97.19 83 LYS A O 1
ATOM 664 N N . GLU A 1 84 ? 51.503 2.411 -82.379 1.00 97.69 84 GLU A N 1
ATOM 665 C CA . GLU A 1 84 ? 51.751 2.026 -80.982 1.00 97.69 84 GLU A CA 1
ATOM 666 C C . GLU A 1 84 ? 50.911 2.862 -80.007 1.00 97.69 84 GLU A C 1
ATOM 668 O O . GLU A 1 84 ? 50.311 2.317 -79.082 1.00 97.69 84 GLU A O 1
ATOM 673 N N . GLN A 1 85 ? 50.810 4.173 -80.241 1.00 98.06 85 GLN A N 1
ATOM 674 C CA . GLN A 1 85 ? 49.981 5.066 -79.431 1.00 98.06 85 GLN A CA 1
ATOM 675 C C . GLN A 1 85 ? 48.492 4.732 -79.538 1.00 98.06 85 GLN A C 1
ATOM 677 O O . GLN A 1 85 ? 47.821 4.690 -78.514 1.00 98.06 85 GLN A O 1
ATOM 682 N N . ASN A 1 86 ? 47.984 4.433 -80.736 1.00 97.75 86 ASN A N 1
ATOM 683 C CA . ASN A 1 86 ? 46.588 4.025 -80.909 1.00 97.75 86 ASN A CA 1
ATOM 684 C C . ASN A 1 86 ? 46.284 2.721 -80.164 1.00 97.75 86 ASN A C 1
ATOM 686 O O . ASN A 1 86 ? 45.277 2.640 -79.475 1.00 97.75 86 ASN A O 1
ATOM 690 N N . GLN A 1 87 ? 47.189 1.739 -80.207 1.00 97.25 87 GLN A N 1
ATOM 691 C CA . GLN A 1 87 ? 47.017 0.509 -79.431 1.00 97.25 87 GLN A CA 1
ATOM 692 C C . GLN A 1 87 ? 47.028 0.773 -77.914 1.00 97.25 87 GLN A C 1
ATOM 694 O O . GLN A 1 87 ? 46.297 0.129 -77.164 1.00 97.25 87 GLN A O 1
ATOM 699 N N . ALA A 1 88 ? 47.852 1.713 -77.441 1.00 97.50 88 ALA A N 1
ATOM 700 C CA . ALA A 1 88 ? 47.846 2.119 -76.038 1.00 97.50 88 ALA A CA 1
ATOM 701 C C . ALA A 1 88 ? 46.536 2.825 -75.645 1.00 97.50 88 ALA A C 1
ATOM 703 O O . ALA A 1 88 ? 46.026 2.568 -74.557 1.00 97.50 88 ALA A O 1
ATOM 704 N N . ILE A 1 89 ? 45.979 3.663 -76.528 1.00 98.12 89 ILE A N 1
ATOM 705 C CA . ILE A 1 89 ? 44.668 4.302 -76.340 1.00 98.12 89 ILE A CA 1
ATOM 706 C C . ILE A 1 89 ? 43.569 3.238 -76.253 1.00 98.12 89 ILE A C 1
ATOM 708 O O . ILE A 1 89 ? 42.826 3.239 -75.279 1.00 98.12 89 ILE A O 1
ATOM 712 N N . ASP A 1 90 ? 43.537 2.270 -77.174 1.00 97.69 90 ASP A N 1
ATOM 713 C CA . ASP A 1 90 ? 42.543 1.185 -77.165 1.00 97.69 90 ASP A CA 1
ATOM 714 C C . ASP A 1 90 ? 42.578 0.370 -75.853 1.00 97.69 90 ASP A C 1
ATOM 716 O O . ASP A 1 90 ? 41.542 -0.042 -75.313 1.00 97.69 90 ASP A O 1
ATOM 720 N N . ASN A 1 91 ? 43.780 0.144 -75.310 1.00 97.69 91 ASN A N 1
ATOM 721 C CA . ASN A 1 91 ? 43.956 -0.531 -74.023 1.00 97.69 91 ASN A CA 1
ATOM 722 C C . ASN A 1 91 ? 43.440 0.323 -72.854 1.00 97.69 91 ASN A C 1
ATOM 724 O O . ASN A 1 91 ? 42.747 -0.203 -71.984 1.00 97.69 91 ASN A O 1
ATOM 728 N N . LEU A 1 92 ? 43.754 1.623 -72.837 1.00 98.25 92 LEU A N 1
ATOM 729 C CA . LEU A 1 92 ? 43.272 2.549 -71.808 1.00 98.25 92 LEU A CA 1
ATOM 730 C C . LEU A 1 92 ? 41.749 2.701 -71.852 1.00 98.25 92 LEU A C 1
ATOM 732 O O . LEU A 1 92 ? 41.118 2.688 -70.801 1.00 98.25 92 LEU A O 1
ATOM 736 N N . ASP A 1 93 ? 41.148 2.767 -73.038 1.00 98.31 93 ASP A N 1
ATOM 737 C CA . ASP A 1 93 ? 39.692 2.827 -73.202 1.00 98.31 93 ASP A CA 1
ATOM 738 C C . ASP A 1 93 ? 39.015 1.569 -72.641 1.00 98.31 93 ASP A C 1
ATOM 740 O O . ASP A 1 93 ? 37.978 1.642 -71.976 1.00 98.31 93 ASP A O 1
ATOM 744 N N . SER A 1 94 ? 39.633 0.402 -72.846 1.00 97.38 94 SER A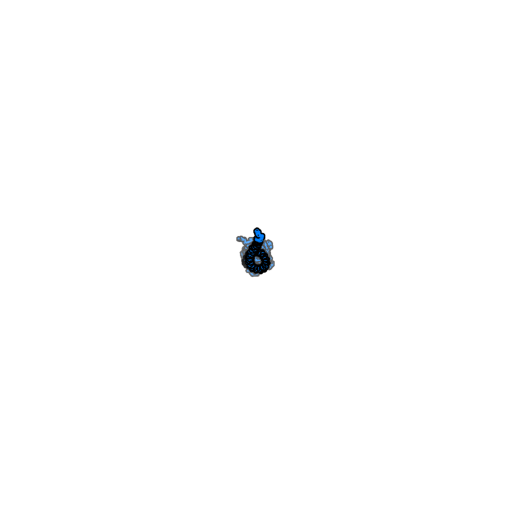 N 1
ATOM 745 C CA . SER A 1 94 ? 39.157 -0.860 -72.271 1.00 97.38 94 SER A CA 1
ATOM 746 C C . SER A 1 94 ? 39.246 -0.864 -70.739 1.00 97.38 94 SER A C 1
ATOM 748 O O . SER A 1 94 ? 38.321 -1.328 -70.066 1.00 97.38 94 SER A O 1
ATOM 750 N N . GLU A 1 95 ? 40.330 -0.325 -70.174 1.00 98.31 95 GLU A N 1
ATOM 751 C CA . GLU A 1 95 ? 40.506 -0.194 -68.725 1.00 98.31 95 GLU A CA 1
ATOM 752 C C . GLU A 1 95 ? 39.498 0.795 -68.121 1.00 98.31 95 GLU A C 1
ATOM 754 O O . GLU A 1 95 ? 38.817 0.453 -67.151 1.00 98.31 95 GLU A O 1
ATOM 759 N N . ILE A 1 96 ? 39.321 1.969 -68.737 1.00 98.31 96 ILE A N 1
ATOM 760 C CA . ILE A 1 96 ? 38.329 2.981 -68.342 1.00 98.31 96 ILE A CA 1
ATOM 761 C C . ILE A 1 96 ? 36.933 2.365 -68.303 1.00 98.31 96 ILE A C 1
ATOM 763 O O . ILE A 1 96 ? 36.244 2.488 -67.292 1.00 98.31 96 ILE A O 1
ATOM 767 N N . LYS A 1 97 ? 36.546 1.622 -69.344 1.00 97.94 97 LYS A N 1
ATOM 768 C CA . LYS A 1 97 ? 35.239 0.962 -69.389 1.00 97.94 97 LYS A CA 1
ATOM 769 C C . LYS A 1 97 ? 35.041 -0.021 -68.231 1.00 97.94 97 LYS A C 1
ATOM 771 O O . LYS A 1 97 ? 33.981 -0.043 -67.610 1.00 97.94 97 LYS A O 1
ATOM 776 N N . SER A 1 98 ? 36.067 -0.807 -67.897 1.00 97.75 98 SER A N 1
ATOM 777 C CA . SER A 1 98 ? 35.998 -1.737 -66.761 1.00 97.75 98 SER A CA 1
ATOM 778 C C . SER A 1 98 ? 35.862 -1.014 -65.412 1.00 97.75 98 SER A C 1
ATOM 780 O O . SER A 1 98 ? 35.130 -1.466 -64.528 1.00 97.75 98 SER A O 1
ATOM 782 N N . LEU A 1 99 ? 36.520 0.140 -65.263 1.00 98.19 99 LEU A N 1
ATOM 783 C CA . LEU A 1 99 ? 36.424 0.980 -64.071 1.00 98.19 99 LEU A CA 1
ATOM 784 C C . LEU A 1 99 ? 35.050 1.641 -63.948 1.00 98.19 99 LEU A C 1
ATOM 786 O O . LEU A 1 99 ? 34.505 1.701 -62.846 1.00 98.19 99 LEU A O 1
ATOM 790 N N . GLU A 1 100 ? 34.467 2.099 -65.054 1.00 98.06 100 GLU A N 1
ATOM 791 C CA . GLU A 1 100 ? 33.109 2.647 -65.087 1.00 98.06 100 GLU A CA 1
ATOM 792 C C . GLU A 1 100 ? 32.069 1.600 -64.668 1.00 98.06 100 GLU A C 1
ATOM 794 O O . GLU A 1 100 ? 31.212 1.886 -63.829 1.00 98.06 100 GLU A O 1
ATOM 799 N N . GLU A 1 101 ? 32.182 0.368 -65.175 1.00 97.94 101 GLU A N 1
ATOM 800 C CA . GLU A 1 101 ? 31.321 -0.749 -64.768 1.00 97.94 101 GLU A CA 1
ATOM 801 C C . GLU A 1 101 ? 31.481 -1.067 -63.271 1.00 97.94 101 GLU A C 1
ATOM 803 O O . GLU A 1 101 ? 30.491 -1.215 -62.548 1.00 97.94 101 GLU A O 1
ATOM 808 N N . PHE A 1 102 ? 32.718 -1.100 -62.764 1.00 98.25 102 PHE A N 1
ATOM 809 C CA . PHE A 1 102 ? 32.980 -1.307 -61.339 1.00 98.25 102 PHE A CA 1
ATOM 810 C C . PHE A 1 102 ? 32.383 -0.193 -60.463 1.00 98.25 102 PHE A C 1
ATOM 812 O O . PHE A 1 102 ? 31.768 -0.476 -59.430 1.00 98.25 102 PHE A O 1
ATOM 819 N N . LEU A 1 103 ? 32.529 1.071 -60.873 1.00 97.88 103 LEU A N 1
ATOM 820 C CA . LEU A 1 103 ? 31.952 2.219 -60.171 1.00 97.88 103 LEU A CA 1
ATOM 821 C C . LEU A 1 103 ? 30.424 2.174 -60.172 1.00 97.88 103 LEU A C 1
ATOM 823 O O . LEU A 1 103 ? 29.815 2.462 -59.141 1.00 97.88 103 LEU A O 1
ATOM 827 N N . ALA A 1 104 ? 29.799 1.772 -61.281 1.00 97.69 104 ALA A N 1
ATOM 828 C CA . ALA A 1 104 ? 28.351 1.604 -61.355 1.00 97.69 104 ALA A CA 1
ATOM 829 C C . ALA A 1 104 ? 27.853 0.574 -60.327 1.00 97.69 104 ALA A C 1
ATOM 831 O O . ALA A 1 104 ? 26.918 0.858 -59.576 1.00 97.69 104 ALA A O 1
ATOM 832 N N . ILE A 1 105 ? 28.530 -0.575 -60.220 1.00 97.88 105 ILE A N 1
ATOM 833 C CA . ILE A 1 105 ? 28.206 -1.612 -59.228 1.00 97.88 105 ILE A CA 1
ATOM 834 C C . ILE A 1 105 ? 28.373 -1.07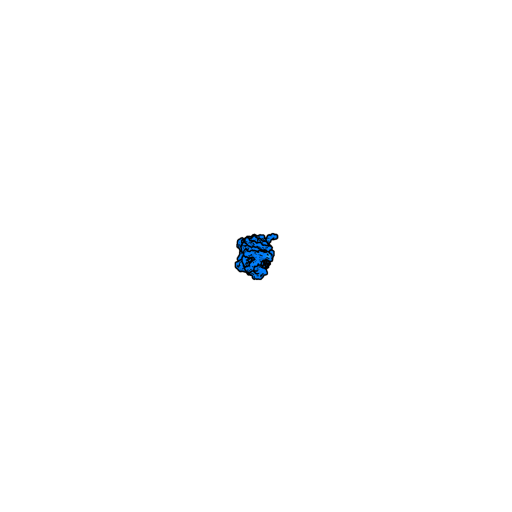3 -57.802 1.00 97.88 105 ILE A C 1
ATOM 836 O O . ILE A 1 105 ? 27.494 -1.261 -56.961 1.00 97.88 105 ILE A O 1
ATOM 840 N N . LYS A 1 106 ? 29.476 -0.373 -57.510 1.00 98.06 106 LYS A N 1
ATOM 841 C CA . LYS A 1 106 ? 29.704 0.197 -56.173 1.00 98.06 106 LYS A CA 1
ATOM 842 C C . LYS A 1 106 ? 28.683 1.261 -55.797 1.00 98.06 106 LYS A C 1
ATOM 844 O O . LYS A 1 106 ? 28.248 1.280 -54.648 1.00 98.06 106 LYS A O 1
ATOM 849 N N . ASN A 1 107 ? 28.273 2.099 -56.741 1.00 97.94 107 ASN A N 1
ATOM 850 C CA . ASN A 1 107 ? 27.233 3.094 -56.509 1.00 97.94 107 ASN A CA 1
ATOM 851 C C . ASN A 1 107 ? 25.871 2.445 -56.242 1.00 97.94 107 ASN A C 1
ATOM 853 O O . ASN A 1 107 ? 25.160 2.907 -55.352 1.00 97.94 107 ASN A O 1
ATOM 857 N N . ALA A 1 108 ? 25.538 1.354 -56.937 1.00 97.69 108 ALA A N 1
ATOM 858 C CA . ALA A 1 108 ? 24.327 0.584 -56.657 1.00 97.69 108 ALA A CA 1
ATOM 859 C C . ALA A 1 108 ? 24.344 0.005 -55.231 1.00 97.69 108 ALA A C 1
ATOM 861 O O . ALA A 1 108 ? 23.430 0.272 -54.454 1.00 97.69 108 ALA A O 1
ATOM 862 N N . SER A 1 109 ? 25.429 -0.674 -54.834 1.00 98.19 109 SER A N 1
ATOM 863 C CA . SER A 1 109 ? 25.567 -1.195 -53.464 1.00 98.19 109 SER A CA 1
ATOM 864 C C . SER A 1 109 ? 25.548 -0.094 -52.396 1.00 98.19 109 SER A C 1
ATOM 866 O O . SER A 1 109 ? 25.040 -0.303 -51.298 1.00 98.19 109 SER A O 1
ATOM 868 N N . LEU A 1 110 ? 26.104 1.087 -52.692 1.00 98.31 110 LEU A N 1
ATOM 869 C CA . LEU A 1 110 ? 26.055 2.232 -51.780 1.00 98.31 110 LEU A CA 1
ATOM 870 C C . LEU A 1 110 ? 24.631 2.785 -51.634 1.00 98.31 110 LEU A C 1
ATOM 872 O O . LEU A 1 110 ? 24.262 3.207 -50.541 1.00 98.31 110 LEU A O 1
ATOM 876 N N . SER A 1 111 ? 23.844 2.784 -52.712 1.00 98.00 111 SER A N 1
ATOM 877 C CA . SER A 1 111 ? 22.430 3.172 -52.677 1.00 98.00 111 SER A CA 1
ATOM 878 C C . SER A 1 111 ? 21.624 2.229 -51.787 1.00 98.00 111 SER A C 1
ATOM 880 O O . SER A 1 111 ? 20.929 2.693 -50.891 1.00 98.00 111 SER A O 1
ATOM 882 N N . GLU A 1 112 ? 21.792 0.915 -51.959 1.00 98.06 112 GLU A N 1
ATOM 883 C CA . GLU A 1 112 ? 21.132 -0.097 -51.119 1.00 98.06 112 GLU A CA 1
ATOM 884 C C . GLU A 1 112 ? 21.508 0.054 -49.638 1.00 98.06 112 GLU A C 1
ATOM 886 O O . GLU A 1 112 ? 20.653 -0.015 -48.757 1.00 98.06 112 GLU A O 1
ATOM 891 N N . ALA A 1 113 ? 22.788 0.304 -49.344 1.00 97.88 113 ALA A N 1
ATOM 892 C CA . ALA A 1 113 ? 23.240 0.528 -47.974 1.00 97.88 113 ALA A CA 1
ATOM 893 C C . ALA A 1 113 ? 22.614 1.787 -47.347 1.00 97.88 113 ALA A C 1
ATOM 895 O O . ALA A 1 113 ? 22.319 1.786 -46.154 1.00 97.88 113 ALA A O 1
ATOM 896 N N . ARG A 1 114 ? 22.398 2.851 -48.133 1.00 98.19 114 ARG A N 1
ATOM 897 C CA . ARG A 1 114 ? 21.725 4.073 -47.664 1.00 98.19 114 ARG A CA 1
ATOM 898 C C . ARG A 1 114 ? 20.255 3.822 -47.349 1.00 98.19 114 ARG A C 1
ATOM 900 O O . ARG A 1 114 ? 19.823 4.194 -46.271 1.00 98.19 114 ARG A O 1
ATOM 907 N N . GLU A 1 115 ? 19.537 3.107 -48.211 1.00 98.12 115 GLU A N 1
ATOM 908 C CA . GLU A 1 115 ? 18.137 2.739 -47.948 1.00 98.12 115 GLU A CA 1
ATOM 909 C C . GLU A 1 115 ? 17.989 1.901 -46.666 1.00 98.12 115 GLU A C 1
ATOM 911 O O . GLU A 1 115 ? 17.051 2.093 -45.893 1.00 98.12 115 GLU A O 1
ATOM 916 N N . GLN A 1 116 ? 18.936 0.995 -46.395 1.00 98.44 116 GLN A N 1
ATOM 917 C CA . GLN A 1 116 ? 18.950 0.244 -45.136 1.00 98.44 116 GLN A CA 1
ATOM 918 C C . GLN A 1 116 ? 19.200 1.141 -43.918 1.00 98.44 116 GLN A C 1
ATOM 920 O O . GLN A 1 116 ? 18.580 0.931 -42.877 1.00 98.44 116 GLN A O 1
ATOM 925 N N . ILE A 1 117 ? 20.101 2.122 -44.032 1.00 98.38 117 ILE A N 1
ATOM 926 C CA . ILE A 1 117 ? 20.353 3.099 -42.964 1.00 98.38 117 ILE A CA 1
ATOM 927 C C . ILE A 1 117 ? 19.087 3.912 -42.690 1.00 98.38 117 ILE A C 1
ATOM 929 O O . ILE A 1 117 ? 18.672 3.970 -41.536 1.00 98.38 117 ILE A O 1
ATOM 933 N N . ASP A 1 118 ? 18.437 4.438 -43.730 1.00 98.19 118 ASP A N 1
ATOM 934 C CA . ASP A 1 118 ? 17.198 5.213 -43.602 1.00 98.19 118 ASP A CA 1
ATOM 935 C C . ASP A 1 118 ? 16.104 4.388 -42.895 1.00 98.19 118 ASP A C 1
ATOM 937 O O . ASP A 1 118 ? 15.444 4.864 -41.969 1.00 98.19 118 ASP A O 1
ATOM 941 N N . SER A 1 119 ? 15.970 3.104 -43.255 1.00 98.25 119 SER A N 1
ATOM 942 C CA . SER A 1 119 ? 15.040 2.183 -42.590 1.00 98.25 119 SER A CA 1
ATOM 943 C C . SER A 1 119 ? 15.373 1.966 -41.108 1.00 98.25 119 SER A C 1
ATOM 945 O O . SER A 1 119 ? 14.471 1.928 -40.267 1.00 98.25 119 SER A O 1
ATOM 947 N N . TYR A 1 120 ? 16.653 1.831 -40.750 1.00 98.19 120 TYR A N 1
ATOM 948 C CA . TYR A 1 120 ? 17.050 1.698 -39.347 1.00 98.19 120 TYR A CA 1
ATOM 949 C C . TYR A 1 120 ? 16.842 2.986 -38.550 1.00 98.19 120 TYR A C 1
ATOM 951 O O . TYR A 1 120 ? 16.463 2.907 -37.379 1.00 98.19 120 TYR A O 1
ATOM 959 N N . GLU A 1 121 ? 17.052 4.154 -39.155 1.00 98.50 121 GLU A N 1
ATOM 960 C CA . GLU A 1 121 ? 16.789 5.446 -38.519 1.00 98.50 121 GLU A CA 1
ATOM 961 C C . GLU A 1 121 ? 15.299 5.614 -38.191 1.00 98.50 121 GLU A C 1
ATOM 963 O O . GLU A 1 121 ? 14.963 5.982 -37.064 1.00 98.50 121 GLU A O 1
ATOM 968 N N . GLU A 1 122 ? 14.397 5.240 -39.103 1.00 98.06 122 GLU A N 1
ATOM 969 C CA . GLU A 1 122 ? 12.946 5.256 -38.860 1.00 98.06 122 GLU A CA 1
ATOM 970 C C . GLU A 1 122 ? 12.538 4.325 -37.699 1.00 98.06 122 GLU A C 1
ATOM 972 O O . GLU A 1 122 ? 11.770 4.703 -36.804 1.00 98.06 122 GLU A O 1
ATOM 977 N N . ILE A 1 123 ? 13.113 3.116 -37.652 1.00 98.25 123 ILE A N 1
ATOM 978 C CA . ILE A 1 123 ? 12.887 2.168 -36.550 1.00 98.25 123 ILE A CA 1
ATOM 979 C C . ILE A 1 123 ? 13.393 2.739 -35.218 1.00 98.25 123 ILE A C 1
ATOM 981 O O . ILE A 1 123 ? 12.746 2.551 -34.185 1.00 98.25 123 ILE A O 1
ATOM 985 N N . LEU A 1 124 ? 14.546 3.415 -35.212 1.00 98.06 124 LEU A N 1
ATOM 986 C CA . LEU A 1 124 ? 15.104 4.030 -34.006 1.00 98.06 124 LEU A CA 1
ATOM 987 C C . LEU A 1 124 ? 14.220 5.161 -33.479 1.00 98.06 124 LEU A C 1
ATOM 989 O O . LEU A 1 124 ? 14.007 5.228 -32.270 1.00 98.06 124 LEU A O 1
ATOM 993 N N . VAL A 1 125 ? 13.679 6.005 -34.362 1.00 98.25 125 VAL A N 1
ATOM 994 C CA . VAL A 1 125 ? 12.715 7.051 -33.983 1.00 98.25 125 VAL A CA 1
ATOM 995 C C . VAL A 1 125 ? 11.501 6.422 -33.302 1.00 98.25 125 VAL A C 1
ATOM 997 O O . VAL A 1 125 ? 11.211 6.757 -32.156 1.00 98.25 125 VAL A O 1
ATOM 1000 N N . THR A 1 126 ? 10.887 5.423 -33.941 1.00 97.88 126 THR A N 1
ATOM 1001 C CA . THR A 1 126 ? 9.708 4.727 -33.396 1.00 97.88 126 THR A CA 1
ATOM 1002 C C . THR A 1 126 ? 10.005 4.083 -32.035 1.00 97.88 126 THR A C 1
ATOM 1004 O O . THR A 1 126 ? 9.227 4.189 -31.091 1.00 97.88 126 THR A O 1
ATOM 1007 N N . LYS A 1 127 ? 11.162 3.421 -31.891 1.00 98.19 127 LYS A N 1
ATOM 1008 C CA . LYS A 1 127 ? 11.566 2.815 -30.612 1.00 98.19 127 LYS A CA 1
ATOM 1009 C C . LYS A 1 127 ? 11.785 3.854 -29.517 1.00 98.19 127 LYS A C 1
ATOM 1011 O O . LYS A 1 127 ? 11.447 3.576 -28.370 1.00 98.19 127 LYS A O 1
ATOM 1016 N N . ASN A 1 128 ? 12.355 5.011 -29.847 1.00 98.12 128 ASN A N 1
ATOM 1017 C CA . ASN A 1 128 ? 12.551 6.091 -28.884 1.00 98.12 128 ASN A CA 1
ATOM 1018 C C . ASN A 1 128 ? 11.215 6.682 -28.422 1.00 98.12 128 ASN A C 1
ATOM 1020 O O . ASN A 1 128 ? 11.065 6.952 -27.235 1.00 98.12 128 ASN A O 1
ATOM 1024 N N . GLU A 1 129 ? 10.234 6.816 -29.317 1.00 97.94 129 GLU A N 1
ATOM 1025 C CA . GLU A 1 129 ? 8.869 7.210 -28.946 1.00 97.94 129 GLU A CA 1
ATOM 1026 C C . GLU A 1 129 ? 8.260 6.215 -27.949 1.00 97.94 129 GLU A C 1
ATOM 1028 O O . GLU A 1 129 ? 7.832 6.621 -26.872 1.00 97.94 129 GLU A O 1
ATOM 1033 N N . THR A 1 130 ? 8.340 4.907 -28.225 1.00 98.12 130 THR A N 1
ATOM 1034 C CA . THR A 1 130 ? 7.865 3.873 -27.284 1.00 98.12 130 THR A CA 1
ATOM 1035 C C . THR A 1 130 ? 8.610 3.904 -25.944 1.00 98.12 130 THR A C 1
ATOM 1037 O O . THR A 1 130 ? 8.012 3.680 -24.895 1.00 98.12 130 THR A O 1
ATOM 1040 N N . ILE A 1 131 ? 9.923 4.166 -25.944 1.00 98.56 131 ILE A N 1
ATOM 1041 C CA . ILE A 1 131 ? 10.699 4.306 -24.702 1.00 98.56 131 ILE A CA 1
ATOM 1042 C C . ILE A 1 131 ? 10.184 5.489 -23.877 1.00 98.56 131 ILE A C 1
ATOM 1044 O O . ILE A 1 131 ? 10.043 5.344 -22.665 1.00 98.56 131 ILE A O 1
ATOM 1048 N N . ASN A 1 132 ? 9.883 6.622 -24.512 1.00 97.94 132 ASN A N 1
ATOM 1049 C CA . ASN A 1 132 ? 9.354 7.795 -23.819 1.00 97.94 132 ASN A CA 1
ATOM 1050 C C . ASN A 1 132 ? 7.973 7.507 -23.208 1.00 97.94 132 ASN A C 1
ATOM 1052 O O . ASN A 1 132 ? 7.758 7.813 -22.039 1.00 97.94 132 ASN A O 1
ATOM 1056 N N . GLU A 1 133 ? 7.074 6.848 -23.947 1.00 98.25 133 GLU A N 1
ATOM 1057 C CA . GLU A 1 133 ? 5.758 6.435 -23.430 1.00 98.25 133 GLU A CA 1
ATOM 1058 C C . GLU A 1 133 ? 5.889 5.520 -22.201 1.00 98.25 133 GLU A C 1
ATOM 1060 O O . GLU A 1 133 ? 5.234 5.732 -21.180 1.00 98.25 133 GLU A O 1
ATOM 1065 N N . LEU A 1 134 ? 6.790 4.533 -22.258 1.00 98.31 134 LEU A N 1
ATOM 1066 C CA . LEU A 1 134 ? 7.055 3.644 -21.124 1.00 98.31 134 LEU A CA 1
ATOM 1067 C C . LEU A 1 134 ? 7.671 4.386 -19.930 1.00 98.31 134 LEU A C 1
ATOM 1069 O O . LEU A 1 134 ? 7.388 4.042 -18.784 1.00 98.31 134 LEU A O 1
ATOM 1073 N N . GLN A 1 135 ? 8.513 5.394 -20.165 1.00 98.50 135 GLN A N 1
ATOM 1074 C CA . GLN A 1 135 ? 9.076 6.225 -19.097 1.00 98.50 135 GLN A CA 1
ATOM 1075 C C . GLN A 1 135 ? 8.000 7.063 -18.400 1.00 98.50 135 GLN A C 1
ATOM 1077 O O . GLN A 1 135 ? 8.028 7.184 -17.174 1.00 98.50 135 GLN A O 1
ATOM 1082 N N . GLU A 1 136 ? 7.035 7.598 -19.150 1.00 98.31 136 GLU A N 1
ATOM 1083 C CA . GLU A 1 136 ? 5.881 8.298 -18.580 1.00 98.31 136 GLU A CA 1
ATOM 1084 C C . GLU A 1 136 ? 5.009 7.352 -17.742 1.00 98.31 136 GLU A C 1
ATOM 1086 O O . GLU A 1 136 ? 4.624 7.701 -16.624 1.00 98.31 136 GLU A O 1
ATOM 1091 N N . GLU A 1 137 ? 4.758 6.130 -18.226 1.00 98.44 137 GLU A N 1
ATOM 1092 C CA . GLU A 1 137 ? 4.011 5.115 -17.473 1.00 98.44 137 GLU A CA 1
ATOM 1093 C C . GLU A 1 137 ? 4.728 4.724 -16.172 1.00 98.44 137 GLU A C 1
ATOM 1095 O O . GLU A 1 137 ? 4.102 4.672 -15.110 1.00 98.44 137 GLU A O 1
ATOM 1100 N N . VAL A 1 138 ? 6.047 4.505 -16.219 1.00 98.50 138 VAL A N 1
ATOM 1101 C CA . VAL A 1 138 ? 6.852 4.221 -15.021 1.00 98.50 138 VAL A CA 1
ATOM 1102 C C . VAL A 1 138 ? 6.774 5.378 -14.027 1.00 98.50 138 VAL A C 1
ATOM 1104 O O . VAL A 1 138 ? 6.520 5.134 -12.849 1.00 98.50 138 VAL A O 1
ATOM 1107 N N . SER A 1 139 ? 6.909 6.625 -14.486 1.00 98.44 139 SER A N 1
ATOM 1108 C CA . SER A 1 139 ? 6.814 7.801 -13.613 1.00 98.44 139 SER A CA 1
ATOM 1109 C C . SER A 1 139 ? 5.437 7.919 -12.949 1.00 98.44 139 SER A C 1
ATOM 1111 O O . SER A 1 139 ? 5.335 8.216 -11.755 1.00 98.44 139 SER A O 1
ATOM 1113 N N . TYR A 1 140 ? 4.364 7.622 -13.689 1.00 98.25 140 TYR A N 1
ATOM 1114 C CA . TYR A 1 140 ? 3.022 7.554 -13.120 1.00 98.25 140 TYR A CA 1
ATOM 1115 C C . TYR A 1 140 ? 2.917 6.462 -12.047 1.00 98.25 140 TYR A C 1
ATOM 1117 O O . TYR A 1 140 ? 2.423 6.725 -10.948 1.00 98.25 140 TYR A O 1
ATOM 1125 N N . LEU A 1 141 ? 3.415 5.254 -12.321 1.00 98.50 141 LEU A N 1
ATOM 1126 C CA . LEU A 1 141 ? 3.380 4.147 -11.364 1.00 98.50 141 LEU A CA 1
ATOM 1127 C C . LEU A 1 141 ? 4.187 4.440 -10.093 1.00 98.50 141 LEU A C 1
ATOM 1129 O O . LEU A 1 141 ? 3.724 4.110 -9.002 1.00 98.50 141 LEU A O 1
ATOM 1133 N N . GLU A 1 142 ? 5.343 5.093 -10.209 1.00 98.56 142 GLU A N 1
ATOM 1134 C CA . GLU A 1 142 ? 6.131 5.558 -9.060 1.00 98.56 142 GLU A CA 1
ATOM 1135 C C . GLU A 1 142 ? 5.318 6.515 -8.176 1.00 98.56 142 GLU A C 1
ATOM 1137 O O . GLU A 1 142 ? 5.240 6.309 -6.964 1.00 98.56 142 GLU A O 1
ATOM 1142 N N . SER A 1 143 ? 4.603 7.477 -8.774 1.00 98.31 143 SER A N 1
ATOM 1143 C CA . SER A 1 143 ? 3.747 8.405 -8.016 1.00 98.31 143 SER A CA 1
ATOM 1144 C C . SER A 1 143 ? 2.619 7.695 -7.253 1.00 98.31 143 SER A C 1
ATOM 1146 O O . SER A 1 143 ? 2.321 8.032 -6.105 1.00 98.31 143 SER A O 1
ATOM 1148 N N . VAL A 1 144 ? 2.022 6.660 -7.857 1.00 98.50 144 VAL A N 1
ATOM 1149 C CA . VAL A 1 144 ? 0.989 5.841 -7.207 1.00 98.50 144 VAL A CA 1
ATOM 1150 C C . VAL A 1 144 ? 1.588 5.043 -6.049 1.00 98.50 144 VAL A C 1
ATOM 1152 O O . VAL A 1 144 ? 0.961 4.924 -4.995 1.00 98.50 144 VAL A O 1
ATOM 1155 N N . VAL A 1 145 ? 2.792 4.491 -6.218 1.00 98.50 145 VAL A N 1
ATOM 1156 C CA . VAL A 1 145 ? 3.495 3.765 -5.152 1.00 98.50 145 VAL A CA 1
ATOM 1157 C C . VAL A 1 145 ? 3.770 4.684 -3.961 1.00 98.50 145 VAL A C 1
ATOM 1159 O O . VAL A 1 145 ? 3.513 4.277 -2.825 1.00 98.50 145 VAL A O 1
ATOM 1162 N N . ASP A 1 146 ? 4.206 5.919 -4.200 1.00 98.31 146 ASP A N 1
ATOM 1163 C CA . ASP A 1 146 ? 4.453 6.903 -3.142 1.00 98.31 146 ASP A CA 1
ATOM 1164 C C . ASP A 1 146 ? 3.174 7.242 -2.360 1.00 98.31 146 ASP A C 1
ATOM 1166 O O . ASP A 1 146 ? 3.155 7.132 -1.131 1.00 98.31 146 ASP A O 1
ATOM 1170 N N . GLU A 1 147 ? 2.061 7.516 -3.049 1.00 98.31 147 GLU A N 1
ATOM 1171 C CA . GLU A 1 147 ? 0.754 7.769 -2.417 1.00 98.31 147 GLU A CA 1
ATOM 1172 C C . GLU A 1 147 ? 0.296 6.584 -1.539 1.00 98.31 147 GLU A C 1
ATOM 1174 O O . GLU A 1 147 ? -0.211 6.738 -0.416 1.00 98.31 147 GLU A O 1
ATOM 1179 N N . LYS A 1 148 ? 0.483 5.352 -2.030 1.00 98.25 148 LYS A N 1
ATOM 1180 C CA . LYS A 1 148 ? 0.131 4.147 -1.268 1.00 98.25 148 LYS A CA 1
ATOM 1181 C C . LYS A 1 148 ? 1.058 3.940 -0.075 1.00 98.25 148 LYS A C 1
ATOM 1183 O O . LYS A 1 148 ? 0.578 3.513 0.978 1.00 98.25 148 LYS A O 1
ATOM 1188 N N . ASN A 1 149 ? 2.339 4.279 -0.188 1.00 98.44 149 ASN A N 1
ATOM 1189 C CA . ASN A 1 149 ? 3.280 4.225 0.928 1.00 98.44 149 ASN A CA 1
ATOM 1190 C C . ASN A 1 149 ? 2.897 5.208 2.042 1.00 98.44 149 ASN A C 1
ATOM 1192 O O . ASN A 1 149 ? 2.882 4.812 3.211 1.00 98.44 149 ASN A O 1
ATOM 1196 N N . GLU A 1 150 ? 2.497 6.437 1.706 1.00 98.25 150 GLU A N 1
ATOM 1197 C CA . GLU A 1 150 ? 1.974 7.403 2.684 1.00 98.25 150 GLU A CA 1
ATOM 1198 C C . GLU A 1 150 ? 0.725 6.868 3.401 1.00 98.25 150 GLU A C 1
ATOM 1200 O O . GLU A 1 150 ? 0.626 6.908 4.633 1.00 98.25 150 GLU A O 1
ATOM 1205 N N . THR A 1 151 ? -0.200 6.269 2.646 1.00 98.25 151 THR A N 1
ATOM 1206 C CA . THR A 1 151 ? -1.406 5.641 3.210 1.00 98.25 151 THR A CA 1
ATOM 1207 C C . THR A 1 151 ? -1.051 4.505 4.177 1.00 98.25 151 THR A C 1
ATOM 1209 O O . THR A 1 151 ? -1.628 4.397 5.263 1.00 98.25 151 THR A O 1
ATOM 1212 N N . ILE A 1 152 ? -0.077 3.661 3.821 1.00 98.50 152 ILE A N 1
ATOM 1213 C CA . ILE A 1 152 ? 0.405 2.567 4.676 1.00 98.50 152 ILE A CA 1
ATOM 1214 C C . ILE A 1 152 ? 1.006 3.108 5.977 1.00 98.50 152 ILE A C 1
ATOM 1216 O O . ILE A 1 152 ? 0.767 2.524 7.038 1.00 98.50 152 ILE A O 1
ATOM 1220 N N . ILE A 1 153 ? 1.770 4.202 5.920 1.00 98.38 153 ILE A N 1
ATOM 1221 C CA . ILE A 1 153 ? 2.342 4.845 7.110 1.00 98.38 153 ILE A CA 1
ATOM 1222 C C . ILE A 1 153 ? 1.217 5.308 8.045 1.00 98.38 153 ILE A C 1
ATOM 1224 O O . ILE A 1 153 ? 1.201 4.911 9.211 1.00 98.38 153 ILE A O 1
ATOM 1228 N N . SER A 1 154 ? 0.217 6.026 7.525 1.00 97.75 154 SER A N 1
ATOM 1229 C CA . SER A 1 154 ? -0.939 6.478 8.316 1.00 97.75 154 SER A CA 1
ATOM 1230 C C . SER A 1 154 ? -1.719 5.316 8.953 1.00 97.75 154 SER A C 1
ATOM 1232 O O . SER A 1 154 ? -2.065 5.345 10.138 1.00 97.75 154 SER A O 1
ATOM 1234 N N . LEU A 1 155 ? -1.956 4.237 8.200 1.00 98.19 155 LEU A N 1
ATOM 1235 C CA . LEU A 1 155 ? -2.644 3.049 8.715 1.00 98.19 155 LEU A CA 1
ATOM 1236 C C . LEU A 1 155 ? -1.843 2.325 9.805 1.00 98.19 155 LEU A C 1
ATOM 1238 O O . LEU A 1 155 ? -2.433 1.777 10.742 1.00 98.19 155 LEU A O 1
ATOM 1242 N N . LYS A 1 156 ? -0.510 2.307 9.704 1.00 98.44 156 LYS A N 1
ATOM 1243 C CA . LYS A 1 156 ? 0.357 1.750 10.750 1.00 98.44 156 LYS A CA 1
ATOM 1244 C C . LYS A 1 156 ? 0.267 2.573 12.030 1.00 98.44 156 LYS A C 1
ATOM 1246 O O . LYS A 1 156 ? 0.071 1.979 13.087 1.00 98.44 156 LYS A O 1
ATOM 1251 N N . GLU A 1 157 ? 0.324 3.899 11.928 1.00 98.25 157 GLU A N 1
ATOM 1252 C CA . GLU A 1 157 ? 0.189 4.803 13.076 1.00 98.25 157 GLU A CA 1
ATOM 1253 C C . GLU A 1 157 ? -1.159 4.638 13.793 1.00 98.25 157 GLU A C 1
ATOM 1255 O O . GLU A 1 157 ? -1.215 4.548 15.023 1.00 98.25 157 GLU A O 1
ATOM 1260 N N . ASN A 1 158 ? -2.253 4.535 13.035 1.00 98.19 158 ASN A N 1
ATOM 1261 C CA . ASN A 1 158 ? -3.582 4.298 13.599 1.00 98.19 158 ASN A CA 1
ATOM 1262 C C . ASN A 1 158 ? -3.676 2.934 14.297 1.00 98.19 158 ASN A C 1
ATOM 1264 O O . ASN A 1 158 ? -4.254 2.840 15.378 1.00 98.19 158 ASN A O 1
ATOM 1268 N N . ASN A 1 159 ? -3.064 1.887 13.737 1.00 98.19 159 ASN A N 1
ATOM 1269 C CA . ASN A 1 159 ? -3.003 0.579 14.394 1.00 98.19 159 ASN A CA 1
ATOM 1270 C C . ASN A 1 159 ? -2.206 0.609 15.702 1.00 98.19 159 ASN A C 1
ATOM 1272 O O . ASN A 1 159 ? -2.593 -0.067 16.652 1.00 98.19 159 ASN A O 1
ATOM 1276 N N . THR A 1 160 ? -1.110 1.369 15.779 1.00 98.19 160 THR A N 1
ATOM 1277 C CA . THR A 1 160 ? -0.394 1.569 17.051 1.00 98.19 160 THR A CA 1
ATOM 1278 C C . THR A 1 160 ? -1.272 2.273 18.079 1.00 98.19 160 THR A C 1
ATOM 1280 O O . THR A 1 160 ? -1.430 1.741 19.171 1.00 98.19 160 THR A O 1
ATOM 1283 N N . LYS A 1 161 ? -1.958 3.362 17.705 1.00 98.06 161 LYS A N 1
ATOM 1284 C CA . LYS A 1 161 ? -2.891 4.060 18.608 1.00 98.06 161 LYS A CA 1
ATOM 1285 C C . LYS A 1 161 ? -3.997 3.137 19.124 1.00 98.06 161 LYS A C 1
ATOM 1287 O O . LYS A 1 161 ? -4.280 3.122 20.315 1.00 98.06 161 LYS A O 1
ATOM 1292 N N . LEU A 1 162 ? -4.595 2.331 18.243 1.00 98.19 162 LEU A N 1
ATOM 1293 C CA . LEU A 1 162 ? -5.625 1.360 18.627 1.00 98.19 162 LEU A CA 1
ATOM 1294 C C . LEU A 1 162 ? -5.091 0.288 19.585 1.00 98.19 162 LEU A C 1
ATOM 1296 O O . LEU A 1 162 ? -5.801 -0.113 20.504 1.00 98.19 162 LEU A O 1
ATOM 1300 N N . ARG A 1 163 ? -3.852 -0.180 19.387 1.00 98.25 163 ARG A N 1
ATOM 1301 C CA . ARG A 1 163 ? -3.208 -1.121 20.315 1.00 98.25 163 ARG A CA 1
ATOM 1302 C C . ARG A 1 163 ? -2.978 -0.494 21.684 1.00 98.25 163 ARG A C 1
ATOM 1304 O O . ARG A 1 163 ? -3.265 -1.154 22.676 1.00 98.25 163 ARG A O 1
ATOM 1311 N N . ASP A 1 164 ? -2.524 0.753 21.736 1.00 98.25 164 ASP A N 1
ATOM 1312 C CA . ASP A 1 164 ? -2.304 1.460 22.999 1.00 98.25 164 ASP A CA 1
ATOM 1313 C C . ASP A 1 164 ? -3.626 1.634 23.764 1.00 98.25 164 ASP A C 1
ATOM 1315 O O . ASP A 1 164 ? -3.709 1.284 24.941 1.00 98.25 164 ASP A O 1
ATOM 1319 N N . SER A 1 165 ? -4.700 2.045 23.078 1.00 98.31 165 SER A N 1
ATOM 1320 C CA . SER A 1 165 ? -6.041 2.128 23.678 1.00 98.31 165 SER A CA 1
ATOM 1321 C C . SER A 1 165 ? -6.572 0.775 24.164 1.00 98.31 165 SER A C 1
ATOM 1323 O O . SER A 1 165 ? -7.261 0.715 25.179 1.00 98.31 165 SER A O 1
ATOM 1325 N N . LEU A 1 166 ? -6.265 -0.329 23.471 1.00 98.19 166 LEU A N 1
ATOM 1326 C CA . LEU A 1 166 ? -6.633 -1.674 23.932 1.00 98.19 166 LEU A CA 1
ATOM 1327 C C . LEU A 1 166 ? -5.904 -2.059 25.221 1.00 98.19 166 LEU A C 1
ATOM 1329 O O . LEU A 1 166 ? -6.509 -2.680 26.093 1.00 98.19 166 LEU A O 1
ATOM 1333 N N . VAL A 1 167 ? -4.624 -1.703 25.346 1.00 98.00 167 VAL A N 1
ATOM 1334 C CA . VAL A 1 167 ? -3.848 -1.943 26.571 1.00 98.00 167 VAL A CA 1
ATOM 1335 C C . VAL A 1 167 ? -4.436 -1.151 27.736 1.00 98.00 167 VAL A C 1
ATOM 1337 O O . VAL A 1 167 ? -4.640 -1.721 28.806 1.00 98.00 167 VAL A O 1
ATOM 1340 N N . GLU A 1 168 ? -4.765 0.123 27.517 1.00 97.75 168 GLU A N 1
ATOM 1341 C CA . GLU A 1 168 ? -5.395 0.982 28.524 1.00 97.75 168 GLU A CA 1
ATOM 1342 C C . GLU A 1 168 ? -6.746 0.417 28.983 1.00 97.75 168 GLU A C 1
ATOM 1344 O O . GLU A 1 168 ? -6.959 0.203 30.176 1.00 97.75 168 GLU A O 1
ATOM 1349 N N . LEU A 1 169 ? -7.621 0.067 28.034 1.00 97.75 169 LEU A N 1
ATOM 1350 C CA . LEU A 1 169 ? -8.934 -0.500 28.338 1.00 97.75 169 LEU A CA 1
ATOM 1351 C C . LEU A 1 169 ? -8.829 -1.822 29.107 1.00 97.75 169 LEU A C 1
ATOM 1353 O O . LEU A 1 169 ? -9.616 -2.077 30.018 1.00 97.75 169 LEU A O 1
ATOM 1357 N N . ASN A 1 170 ? -7.858 -2.667 28.753 1.00 97.69 170 ASN A N 1
ATOM 1358 C CA . ASN A 1 170 ? -7.636 -3.923 29.457 1.00 97.69 170 ASN A CA 1
ATOM 1359 C C . ASN A 1 170 ? -7.134 -3.687 30.891 1.00 97.69 170 ASN A C 1
ATOM 1361 O O . ASN A 1 170 ? -7.523 -4.424 31.792 1.00 97.69 170 ASN A O 1
ATOM 1365 N N . GLY A 1 171 ? -6.333 -2.642 31.118 1.00 97.62 171 GLY A N 1
ATOM 1366 C CA . GLY A 1 171 ? -5.954 -2.197 32.461 1.00 97.62 171 GLY A CA 1
ATOM 1367 C C . GLY A 1 171 ? -7.170 -1.795 33.297 1.00 97.62 171 GLY A C 1
ATOM 1368 O O . GLY A 1 171 ? -7.386 -2.351 34.372 1.00 97.62 171 GLY A O 1
ATOM 1369 N N . SER A 1 172 ? -8.025 -0.915 32.765 1.00 97.88 172 SER A N 1
ATOM 1370 C CA . SER A 1 172 ? -9.257 -0.497 33.452 1.00 97.88 172 SER A CA 1
ATOM 1371 C C . SER A 1 172 ? -10.217 -1.661 33.722 1.00 97.88 172 SER A C 1
ATOM 1373 O O . SER A 1 172 ? -10.902 -1.679 34.743 1.00 97.88 172 SER A O 1
ATOM 1375 N N . LEU A 1 173 ? -10.274 -2.655 32.830 1.00 97.94 173 LEU A N 1
ATOM 1376 C CA . LEU A 1 173 ? -11.095 -3.849 33.035 1.00 97.94 173 LEU A CA 1
ATOM 1377 C C . LEU A 1 173 ? -10.596 -4.696 34.212 1.00 97.94 173 LEU A C 1
ATOM 1379 O O . LEU A 1 173 ? -11.410 -5.207 34.981 1.00 97.94 173 LEU A O 1
ATOM 1383 N N . GLU A 1 174 ? -9.282 -4.857 34.357 1.00 97.19 174 GLU A N 1
ATOM 1384 C CA . GLU A 1 174 ? -8.703 -5.588 35.487 1.00 97.19 174 GLU A CA 1
ATOM 1385 C C . GLU A 1 174 ? -8.927 -4.853 36.817 1.00 97.19 174 GLU A C 1
ATOM 1387 O O . GLU A 1 174 ? -9.270 -5.490 37.813 1.00 97.19 174 GLU A O 1
ATOM 1392 N N . GLU A 1 175 ? -8.846 -3.519 36.828 1.00 97.19 175 GLU A N 1
ATOM 1393 C CA . GLU A 1 175 ? -9.200 -2.707 38.002 1.00 97.19 175 GLU A CA 1
ATOM 1394 C C . GLU A 1 175 ? -10.673 -2.885 38.394 1.00 97.19 175 GLU A C 1
ATOM 1396 O O . GLU A 1 175 ? -10.976 -3.197 39.547 1.00 97.19 175 GLU A O 1
ATOM 1401 N N . ALA A 1 176 ? -11.590 -2.786 37.427 1.00 96.38 176 ALA A N 1
ATOM 1402 C CA . ALA A 1 176 ? -13.016 -2.990 37.672 1.00 96.38 176 ALA A CA 1
ATOM 1403 C C . ALA A 1 176 ? -13.319 -4.411 38.185 1.00 96.38 176 ALA A C 1
ATOM 1405 O O . ALA A 1 176 ? -14.142 -4.597 39.081 1.00 96.38 176 ALA A O 1
ATOM 1406 N N . ARG A 1 177 ? -12.634 -5.436 37.658 1.00 96.62 177 ARG A N 1
ATOM 1407 C CA . ARG A 1 177 ? -12.753 -6.820 38.149 1.00 96.62 177 ARG A CA 1
ATOM 1408 C C . ARG A 1 177 ? -12.281 -6.961 39.593 1.00 96.62 177 ARG A C 1
ATOM 1410 O O . ARG A 1 177 ? -12.919 -7.677 40.366 1.00 96.62 177 ARG A O 1
ATOM 1417 N N . ALA A 1 178 ? -11.187 -6.297 39.959 1.00 96.31 178 ALA A N 1
ATOM 1418 C CA . ALA A 1 178 ? -10.687 -6.296 41.329 1.00 96.31 178 ALA A CA 1
ATOM 1419 C C . ALA A 1 178 ? -11.681 -5.628 42.293 1.00 96.31 178 ALA A C 1
ATOM 1421 O O . ALA A 1 178 ? -11.925 -6.152 43.381 1.00 96.31 178 ALA A O 1
ATOM 1422 N N . GLU A 1 179 ? -12.305 -4.524 41.878 1.00 96.75 179 GLU A N 1
ATOM 1423 C CA . GLU A 1 179 ? -13.340 -3.845 42.661 1.00 96.75 179 GLU A CA 1
ATOM 1424 C C . GLU A 1 179 ? -14.586 -4.721 42.851 1.00 96.75 179 GLU A C 1
ATOM 1426 O O . GLU A 1 179 ? -15.048 -4.895 43.978 1.00 96.75 179 GLU A O 1
ATOM 1431 N N . VAL A 1 180 ? -15.087 -5.349 41.780 1.00 97.31 180 VAL A N 1
ATOM 1432 C CA . VAL A 1 180 ? -16.220 -6.288 41.856 1.00 97.31 180 VAL A CA 1
ATOM 1433 C C . VAL A 1 180 ? -15.921 -7.441 42.811 1.00 97.31 180 VAL A C 1
ATOM 1435 O O . VAL A 1 180 ? -16.787 -7.825 43.593 1.00 97.31 180 VAL A O 1
ATOM 1438 N N . ARG A 1 181 ? -14.696 -7.980 42.788 1.00 95.31 181 ARG A N 1
ATOM 1439 C CA . ARG A 1 181 ? -14.285 -9.039 43.716 1.00 95.31 181 ARG A CA 1
ATOM 1440 C C . ARG A 1 181 ? -14.326 -8.564 45.169 1.00 95.31 181 ARG A C 1
ATOM 1442 O O . ARG A 1 181 ? -14.906 -9.251 45.999 1.00 95.31 181 ARG A O 1
ATOM 1449 N N . ASN A 1 182 ? -13.784 -7.381 45.456 1.00 95.31 182 ASN A N 1
ATOM 1450 C CA . ASN A 1 182 ? -13.826 -6.793 46.797 1.00 95.31 182 ASN A CA 1
ATOM 1451 C C . ASN A 1 182 ? -15.272 -6.589 47.281 1.00 95.31 182 ASN A C 1
ATOM 1453 O O . ASN A 1 182 ? -15.621 -6.972 48.394 1.00 95.31 182 ASN A O 1
ATOM 1457 N N . LEU A 1 183 ? -16.138 -6.041 46.425 1.00 95.25 183 LEU A N 1
ATOM 1458 C CA . LEU A 1 183 ? -17.556 -5.880 46.743 1.00 95.25 183 LEU A CA 1
ATOM 1459 C C . LEU A 1 183 ? -18.241 -7.225 47.002 1.00 95.25 183 LEU A C 1
ATOM 1461 O O . LEU A 1 183 ? -19.027 -7.324 47.938 1.00 95.25 183 LEU A O 1
ATOM 1465 N N . SER A 1 184 ? -17.925 -8.253 46.213 1.00 95.56 184 SER A N 1
ATOM 1466 C CA . SER A 1 184 ? -18.447 -9.606 46.418 1.00 95.56 184 SER A CA 1
ATOM 1467 C C . SER A 1 184 ? -18.043 -10.170 47.780 1.00 95.56 184 SER A C 1
ATOM 1469 O O . SER A 1 184 ? -18.892 -10.729 48.466 1.00 95.56 184 SER A O 1
ATOM 1471 N N . ASP A 1 185 ? -16.784 -9.995 48.189 1.00 93.75 185 ASP A N 1
ATOM 1472 C CA . ASP A 1 185 ? -16.298 -10.457 49.494 1.00 93.75 185 ASP A CA 1
ATOM 1473 C C . ASP A 1 185 ? -17.044 -9.747 50.644 1.00 93.75 185 ASP A C 1
ATOM 1475 O O . ASP A 1 185 ? -17.458 -10.384 51.611 1.00 93.75 185 ASP A O 1
ATOM 1479 N N . ARG A 1 186 ? -17.312 -8.440 50.508 1.00 93.81 186 ARG A N 1
ATOM 1480 C CA . ARG A 1 186 ? -18.092 -7.664 51.492 1.00 93.81 186 ARG A CA 1
ATOM 1481 C C . ARG A 1 186 ? -19.559 -8.082 51.581 1.00 93.81 186 ARG A C 1
ATOM 1483 O O . ARG A 1 186 ? -20.150 -7.975 52.650 1.00 93.81 186 ARG A O 1
ATOM 1490 N N . VAL A 1 187 ? -20.171 -8.498 50.471 1.00 93.06 187 VAL A N 1
ATOM 1491 C CA . VAL A 1 187 ? -21.556 -8.999 50.483 1.00 93.06 187 VAL A CA 1
ATOM 1492 C C . VAL A 1 187 ? -21.644 -10.275 51.314 1.00 93.06 187 VAL A C 1
ATOM 1494 O O . VAL A 1 187 ? -22.543 -10.372 52.140 1.00 93.06 187 VAL A O 1
ATOM 1497 N N . VAL A 1 188 ? -20.680 -11.190 51.169 1.00 90.69 188 VAL A N 1
ATOM 1498 C CA . VAL A 1 188 ? -20.628 -12.422 51.973 1.00 90.69 188 VAL A CA 1
ATOM 1499 C C . VAL A 1 188 ? -20.528 -12.106 53.469 1.00 90.69 188 VAL A C 1
ATOM 1501 O O . VAL A 1 188 ? -21.275 -12.671 54.261 1.00 90.69 188 VAL A O 1
ATOM 1504 N N . GLU A 1 189 ? -19.665 -11.162 53.858 1.00 87.12 189 GLU A N 1
ATOM 1505 C CA . GLU A 1 189 ? -19.524 -10.736 55.261 1.00 87.12 189 GLU A CA 1
ATOM 1506 C C . GLU A 1 189 ? -20.833 -10.150 55.827 1.00 87.12 189 GLU A C 1
ATOM 1508 O O . GLU A 1 189 ? -21.213 -10.416 56.966 1.00 87.12 189 GLU A O 1
ATOM 1513 N N . LEU A 1 190 ? -21.560 -9.369 55.024 1.00 84.25 190 LEU A N 1
ATOM 1514 C CA . LEU A 1 190 ? -22.847 -8.804 55.433 1.00 84.25 190 LEU A CA 1
ATOM 1515 C C . LEU A 1 190 ? -23.951 -9.863 55.542 1.00 84.25 190 LEU A C 1
ATOM 1517 O O . LEU A 1 190 ? -24.787 -9.765 56.438 1.00 84.25 190 LEU A O 1
ATOM 1521 N N . GLU A 1 191 ? -23.972 -10.854 54.650 1.00 80.69 191 GLU A N 1
ATOM 1522 C CA . GLU A 1 191 ? -24.928 -11.967 54.710 1.00 80.69 191 GLU A CA 1
ATOM 1523 C C . GLU A 1 191 ? -24.749 -12.796 55.991 1.00 80.69 191 GLU A C 1
ATOM 1525 O O . GLU A 1 191 ? -25.742 -13.191 56.603 1.00 80.69 191 GLU A O 1
ATOM 1530 N N . GLU A 1 192 ? -23.507 -12.992 56.445 1.00 76.75 192 GLU A N 1
ATOM 1531 C CA . GLU A 1 192 ? -23.199 -13.682 57.703 1.00 76.75 192 GLU A CA 1
ATOM 1532 C C . GLU A 1 192 ? -23.752 -12.920 58.920 1.00 76.75 192 GLU A C 1
ATOM 1534 O O . GLU A 1 192 ? -24.460 -13.504 59.740 1.00 76.75 192 GLU A O 1
ATOM 1539 N N . LEU A 1 193 ? -23.550 -11.600 58.988 1.00 71.38 193 LEU A N 1
ATOM 1540 C CA . LEU A 1 193 ? -24.063 -10.765 60.087 1.00 71.38 193 LEU A CA 1
ATOM 1541 C C . LEU A 1 193 ? -25.596 -10.737 60.181 1.00 71.38 193 LEU A C 1
ATOM 1543 O O . LEU A 1 193 ? -26.149 -10.582 61.267 1.00 71.38 193 LEU A O 1
ATOM 1547 N N . VAL A 1 194 ? -26.303 -10.864 59.056 1.00 67.88 194 VAL A N 1
ATOM 1548 C CA . VAL A 1 194 ? -27.776 -10.891 59.048 1.00 67.88 194 VAL A CA 1
ATOM 1549 C C . VAL A 1 194 ? -28.322 -12.223 59.582 1.00 67.88 194 VAL A C 1
ATOM 1551 O O . VAL A 1 194 ? -29.457 -12.269 60.053 1.00 67.88 194 VAL A O 1
ATOM 1554 N N . SER A 1 195 ? -27.527 -13.296 59.550 1.00 62.19 195 SER A N 1
ATOM 1555 C CA . SER A 1 195 ? -27.960 -14.637 59.958 1.00 62.19 195 SER A CA 1
ATOM 1556 C C . SER A 1 195 ? -28.025 -14.867 61.477 1.00 62.19 195 SER A C 1
ATOM 1558 O O . SER A 1 195 ? -28.656 -15.828 61.905 1.00 62.19 195 SER A O 1
ATOM 1560 N N . GLU A 1 196 ? -27.448 -13.984 62.301 1.00 56.91 196 GLU A N 1
ATOM 1561 C CA . GLU A 1 196 ? -27.356 -14.165 63.763 1.00 56.91 196 GLU A CA 1
ATOM 1562 C C . GLU A 1 196 ? -28.614 -13.766 64.572 1.00 56.91 196 GLU A C 1
ATOM 1564 O O . GLU A 1 196 ? -28.570 -13.818 65.795 1.00 56.91 196 GLU A O 1
ATOM 1569 N N . GLY A 1 197 ? -29.749 -13.433 63.941 1.00 56.56 197 GLY A N 1
ATOM 1570 C CA . GLY A 1 197 ? -31.024 -13.183 64.641 1.00 56.56 197 GLY A CA 1
ATOM 1571 C C . GLY A 1 197 ? -31.055 -11.854 65.413 1.00 56.56 197 GLY A C 1
ATOM 1572 O O . GLY A 1 197 ? -30.421 -11.675 66.448 1.00 56.56 197 GLY A O 1
ATOM 1573 N N . TYR A 1 198 ? -31.796 -10.868 64.901 1.00 65.56 198 TYR A N 1
ATOM 1574 C CA . TYR A 1 198 ? -31.873 -9.536 65.512 1.00 65.56 198 TYR A CA 1
ATOM 1575 C C . TYR A 1 198 ? -33.168 -9.385 66.323 1.00 65.56 198 TYR A C 1
ATOM 1577 O O . TYR A 1 198 ? -34.250 -9.276 65.734 1.00 65.56 198 TYR A O 1
ATOM 1585 N N . VAL A 1 199 ? -33.057 -9.338 67.658 1.00 70.88 199 VAL A N 1
ATOM 1586 C CA . VAL A 1 199 ? -34.176 -9.002 68.558 1.00 70.88 199 VAL A CA 1
ATOM 1587 C C . VAL A 1 199 ? -34.621 -7.566 68.275 1.00 70.88 199 VAL A C 1
ATOM 1589 O O . VAL A 1 199 ? -33.857 -6.610 68.411 1.00 70.88 199 VAL A O 1
ATOM 1592 N N . VAL A 1 200 ? -35.867 -7.418 67.834 1.00 81.75 200 VAL A N 1
ATOM 1593 C CA . VAL A 1 200 ? -36.498 -6.145 67.467 1.00 81.75 200 VAL A CA 1
ATOM 1594 C C . VAL A 1 200 ? -37.026 -5.424 68.706 1.00 81.75 200 VAL A C 1
ATOM 1596 O O . VAL A 1 200 ? -36.895 -4.203 68.786 1.00 81.75 200 VAL A O 1
ATOM 1599 N N . ASP A 1 201 ? -37.630 -6.155 69.647 1.00 87.62 201 ASP A N 1
ATOM 1600 C CA . ASP A 1 201 ? -38.148 -5.615 70.911 1.00 87.62 201 ASP A CA 1
ATOM 1601 C C . ASP A 1 201 ? -38.320 -6.728 71.962 1.00 87.62 201 ASP A C 1
ATOM 1603 O O . ASP A 1 201 ? -38.419 -7.904 71.606 1.00 87.62 201 ASP A O 1
ATOM 1607 N N . ASN A 1 202 ? -38.385 -6.370 73.247 1.00 91.88 202 ASN A N 1
ATOM 1608 C CA . ASN A 1 202 ? -38.643 -7.312 74.341 1.00 91.88 202 ASN A CA 1
ATOM 1609 C C . ASN A 1 202 ? -39.535 -6.720 75.446 1.00 91.88 202 ASN A C 1
ATOM 1611 O O . ASN A 1 202 ? -39.658 -5.505 75.609 1.00 91.88 202 ASN A O 1
ATOM 1615 N N . SER A 1 203 ? -40.195 -7.590 76.211 1.00 93.06 203 SER A N 1
ATOM 1616 C CA . SER A 1 203 ? -41.024 -7.193 77.349 1.00 93.06 203 SER A CA 1
ATOM 1617 C C . SER A 1 203 ? -41.009 -8.235 78.463 1.00 93.06 203 SER A C 1
ATOM 1619 O O . SER A 1 203 ? -41.149 -9.423 78.184 1.00 93.06 203 SER A O 1
ATOM 1621 N N . SER A 1 204 ? -40.975 -7.755 79.708 1.00 92.94 204 SER A N 1
ATOM 1622 C CA . SER A 1 204 ? -41.150 -8.555 80.924 1.00 92.94 204 SER A CA 1
ATOM 1623 C C . SER A 1 204 ? -42.505 -8.254 81.566 1.00 92.94 204 SER A C 1
ATOM 1625 O O . SER A 1 204 ? -42.869 -7.079 81.739 1.00 92.94 204 SER A O 1
ATOM 1627 N N . PHE A 1 205 ? -43.270 -9.284 81.933 1.00 93.88 205 PHE A N 1
ATOM 1628 C CA . PHE A 1 205 ? -44.575 -9.130 82.573 1.00 93.88 205 PHE A CA 1
ATOM 1629 C C . PHE A 1 205 ? -44.883 -10.208 83.618 1.00 93.88 205 PHE A C 1
ATOM 1631 O O . PHE A 1 205 ? -44.432 -11.343 83.526 1.00 93.88 205 PHE A O 1
ATOM 1638 N N . GLY A 1 206 ? -45.685 -9.863 84.629 1.00 91.25 206 GLY A N 1
ATOM 1639 C CA . GLY A 1 206 ? -46.132 -10.812 85.645 1.00 91.25 206 GLY A CA 1
ATOM 1640 C C . GLY A 1 206 ? -47.399 -11.563 85.232 1.00 91.25 206 GLY A C 1
ATOM 1641 O O . GLY A 1 206 ? -48.356 -10.974 84.725 1.00 91.25 206 GLY A O 1
ATOM 1642 N N . VAL A 1 207 ? -47.443 -12.864 85.513 1.00 90.62 207 VAL A N 1
ATOM 1643 C CA . VAL A 1 207 ? -48.581 -13.742 85.212 1.00 90.62 207 VAL A CA 1
ATOM 1644 C C . VAL A 1 207 ? -49.131 -14.346 86.501 1.00 90.62 207 VAL A C 1
ATOM 1646 O O . VAL A 1 207 ? -48.412 -15.000 87.252 1.00 90.62 207 VAL A O 1
ATOM 1649 N N . LEU A 1 208 ? -50.425 -14.144 86.763 1.00 90.31 208 LEU A N 1
ATOM 1650 C CA . LEU A 1 208 ? -51.091 -14.675 87.955 1.00 90.31 208 LEU A CA 1
ATOM 1651 C C . LEU A 1 208 ? -51.577 -16.111 87.752 1.00 90.31 208 LEU A C 1
ATOM 1653 O O . LEU A 1 208 ? -52.436 -16.376 86.906 1.00 90.31 208 LEU A O 1
ATOM 1657 N N . ALA A 1 209 ? -51.111 -17.006 88.616 1.00 87.56 209 ALA A N 1
ATOM 1658 C CA . ALA A 1 209 ? -51.506 -18.408 88.660 1.00 87.56 209 ALA A CA 1
ATOM 1659 C C . ALA A 1 209 ? -51.847 -18.841 90.093 1.00 87.56 209 ALA A C 1
ATOM 1661 O O . ALA A 1 209 ? -51.744 -18.058 91.041 1.00 87.56 209 ALA A O 1
ATOM 1662 N N . VAL A 1 210 ? -52.317 -20.076 90.239 1.00 86.38 210 VAL A N 1
ATOM 1663 C CA . VAL A 1 210 ? -52.645 -20.699 91.525 1.00 86.38 210 VAL A CA 1
ATOM 1664 C C . VAL A 1 210 ? -52.070 -22.108 91.530 1.00 86.38 210 VAL A C 1
ATOM 1666 O O . VAL A 1 210 ? -52.087 -22.776 90.497 1.00 86.38 210 VAL A O 1
ATOM 1669 N N . TYR A 1 211 ? -51.556 -22.546 92.676 1.00 81.19 211 TYR A N 1
ATOM 1670 C CA . TYR A 1 211 ? -51.082 -23.916 92.838 1.00 81.19 211 TYR A CA 1
ATOM 1671 C C . TYR A 1 211 ? -52.250 -24.893 92.920 1.00 81.19 211 TYR A C 1
ATOM 1673 O O . TYR A 1 211 ? -53.143 -24.726 93.755 1.00 81.19 211 TYR A O 1
ATOM 1681 N N . GLU A 1 212 ? -52.187 -25.957 92.123 1.00 74.00 212 GLU A N 1
ATOM 1682 C CA . GLU A 1 212 ? -53.259 -26.953 92.018 1.00 74.00 212 GLU A CA 1
ATOM 1683 C C . GLU A 1 212 ? -53.579 -27.635 93.362 1.00 74.00 212 GLU A C 1
ATOM 1685 O O . GLU A 1 212 ? -54.736 -27.905 93.678 1.00 74.00 212 GLU A O 1
ATOM 1690 N N . ASN A 1 213 ? -52.564 -27.850 94.206 1.00 73.56 213 ASN A N 1
ATOM 1691 C CA . ASN A 1 213 ? -52.717 -28.594 95.461 1.00 73.56 213 ASN A CA 1
ATOM 1692 C C . ASN A 1 213 ? -53.083 -27.734 96.682 1.00 73.56 213 ASN 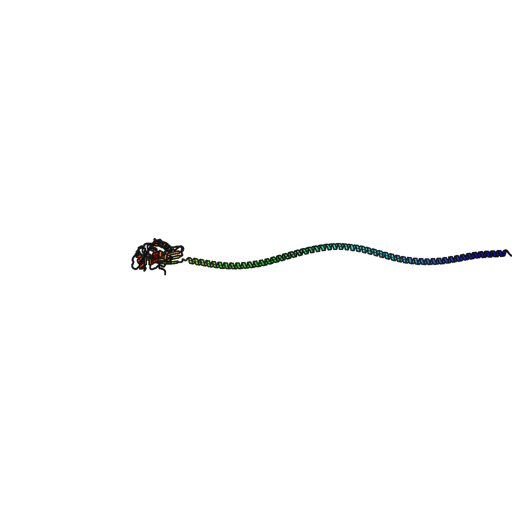A C 1
ATOM 1694 O O . ASN A 1 213 ? -53.617 -28.265 97.656 1.00 73.56 213 ASN A O 1
ATOM 1698 N N . THR A 1 214 ? -52.765 -26.435 96.680 1.00 78.56 214 THR A N 1
ATOM 1699 C CA . THR A 1 214 ? -52.932 -25.569 97.867 1.00 78.56 214 THR A CA 1
ATOM 1700 C C . THR A 1 214 ? -53.941 -24.445 97.670 1.00 78.56 214 THR A C 1
ATOM 1702 O O . THR A 1 214 ? -54.364 -23.843 98.654 1.00 78.56 214 THR A O 1
ATOM 1705 N N . ASN A 1 215 ? -54.351 -24.163 96.428 1.00 80.19 215 ASN A N 1
ATOM 1706 C CA . ASN A 1 215 ? -55.133 -22.980 96.063 1.00 80.19 215 ASN A CA 1
ATOM 1707 C C . ASN A 1 215 ? -54.485 -21.645 96.487 1.00 80.19 215 ASN A C 1
ATOM 1709 O O . ASN A 1 215 ? -55.159 -20.618 96.573 1.00 80.19 215 ASN A O 1
ATOM 1713 N N . GLU A 1 216 ? -53.174 -21.627 96.739 1.00 84.75 216 GLU A N 1
ATOM 1714 C CA . GLU A 1 216 ? -52.426 -20.395 96.990 1.00 84.75 216 GLU A CA 1
ATOM 1715 C C . GLU A 1 216 ? -52.016 -19.747 95.660 1.00 84.75 216 GLU A C 1
ATOM 1717 O O . GLU A 1 216 ? -51.636 -20.430 94.707 1.00 84.75 216 GLU A O 1
ATOM 1722 N N . GLY A 1 217 ? -52.111 -18.418 95.581 1.00 87.06 217 GLY A N 1
ATOM 1723 C CA . GLY A 1 217 ? -51.740 -17.671 94.381 1.00 87.06 217 GLY A CA 1
ATOM 1724 C C . GLY A 1 217 ? -50.228 -17.467 94.250 1.00 87.06 217 GLY A C 1
ATOM 1725 O O . GLY A 1 217 ? -49.516 -17.333 95.243 1.00 87.06 217 GLY A O 1
ATOM 1726 N N . ILE A 1 218 ? -49.751 -17.361 93.012 1.00 88.19 218 ILE A N 1
ATOM 1727 C CA . ILE A 1 218 ? -48.363 -17.033 92.665 1.00 88.19 218 ILE A CA 1
ATOM 1728 C C . ILE A 1 218 ? -48.323 -16.039 91.494 1.00 88.19 218 ILE A C 1
ATOM 1730 O O . ILE A 1 218 ? -49.210 -16.026 90.640 1.00 88.19 218 ILE A O 1
ATOM 1734 N N . VAL A 1 219 ? -47.276 -15.210 91.463 1.00 90.19 219 VAL A N 1
ATOM 1735 C CA . VAL A 1 219 ? -46.891 -14.398 90.302 1.00 90.19 219 VAL A CA 1
ATOM 1736 C C . VAL A 1 219 ? -45.688 -15.066 89.629 1.00 90.19 219 VAL A C 1
ATOM 1738 O O . VAL A 1 219 ? -44.643 -15.216 90.264 1.00 90.19 219 VAL A O 1
ATOM 1741 N N . LEU A 1 220 ? -45.855 -15.479 88.375 1.00 88.94 220 LEU A N 1
ATOM 1742 C CA . LEU A 1 220 ? -44.806 -16.002 87.494 1.00 88.94 220 LEU A CA 1
ATOM 1743 C C . LEU A 1 220 ? -44.232 -14.868 86.635 1.00 88.94 220 LEU A C 1
ATOM 1745 O O . LEU A 1 220 ? -44.930 -13.882 86.387 1.00 88.94 220 LEU A O 1
ATOM 1749 N N . GLY A 1 221 ? -42.986 -15.007 86.185 1.00 89.88 221 GLY A N 1
ATOM 1750 C CA . GLY A 1 221 ? -42.390 -14.107 85.199 1.00 89.88 221 GLY A CA 1
ATOM 1751 C C . GLY A 1 221 ? -42.686 -14.583 83.781 1.00 89.88 221 GLY A C 1
ATOM 1752 O O . GLY A 1 221 ? -42.668 -15.785 83.527 1.00 89.88 221 GLY A O 1
ATOM 1753 N N . LEU A 1 222 ? -42.987 -13.650 82.884 1.00 92.12 222 LEU A N 1
ATOM 1754 C CA . LEU A 1 222 ? -43.136 -13.869 81.452 1.00 92.12 222 LEU A CA 1
ATOM 1755 C C . LEU A 1 222 ? -42.207 -12.901 80.724 1.00 92.12 222 LEU A C 1
ATOM 1757 O O . LEU A 1 222 ? -42.471 -11.699 80.724 1.00 92.12 222 LEU A O 1
ATOM 1761 N N . GLU A 1 223 ? -41.169 -13.430 80.090 1.00 94.38 223 GLU A N 1
ATOM 1762 C CA . GLU A 1 223 ? -40.396 -12.697 79.092 1.00 94.38 223 GLU A CA 1
ATOM 1763 C C . GLU A 1 223 ? -40.982 -12.956 77.707 1.00 94.38 223 GLU A C 1
ATOM 1765 O O . GLU A 1 223 ? -41.543 -14.016 77.417 1.00 94.38 223 GLU A O 1
ATOM 1770 N N . THR A 1 224 ? -40.936 -11.946 76.853 1.00 94.25 224 THR A N 1
ATOM 1771 C CA . THR A 1 224 ? -41.401 -12.027 75.471 1.00 94.25 224 THR A CA 1
ATOM 1772 C C . THR A 1 224 ? -40.449 -11.240 74.598 1.00 94.25 224 THR A C 1
ATOM 1774 O O . THR A 1 224 ? -40.259 -10.049 74.835 1.00 94.25 224 THR A O 1
ATOM 1777 N N . GLU A 1 225 ? -39.899 -11.890 73.584 1.00 92.50 225 GLU A N 1
ATOM 1778 C CA . GLU A 1 225 ? -39.013 -11.306 72.587 1.00 92.50 225 GLU A CA 1
ATOM 1779 C C . GLU A 1 225 ? -39.674 -11.361 71.209 1.00 92.50 225 GLU A C 1
ATOM 1781 O O . GLU A 1 225 ? -40.396 -12.300 70.865 1.00 92.50 225 GLU A O 1
ATOM 1786 N N . TYR A 1 226 ? -39.468 -10.304 70.431 1.00 91.56 226 TYR A N 1
ATOM 1787 C CA . TYR A 1 226 ? -39.938 -10.187 69.060 1.00 91.56 226 TYR A CA 1
ATOM 1788 C C . TYR A 1 226 ? -38.738 -9.988 68.155 1.00 91.56 226 TYR A C 1
ATOM 1790 O O . TYR A 1 226 ? -38.030 -8.994 68.287 1.00 91.56 226 TYR A O 1
ATOM 1798 N N . GLU A 1 227 ? -38.511 -10.907 67.228 1.00 87.75 227 GLU A N 1
ATOM 1799 C CA . GLU A 1 227 ? -37.272 -10.978 66.454 1.00 87.75 227 GLU A CA 1
ATOM 1800 C C . GLU A 1 227 ? -37.529 -11.196 64.961 1.00 87.75 227 GLU A C 1
ATOM 1802 O O . GLU A 1 227 ? -38.661 -11.415 64.523 1.00 87.75 227 GLU A O 1
ATOM 1807 N N . VAL A 1 228 ? -36.483 -11.076 64.143 1.00 82.56 228 VAL A N 1
ATOM 1808 C CA . VAL A 1 228 ? -36.538 -11.446 62.722 1.00 82.56 228 VAL A CA 1
ATOM 1809 C C . VAL A 1 228 ? -36.566 -12.971 62.602 1.00 82.56 228 VAL A C 1
ATOM 1811 O O . VAL A 1 228 ? -35.656 -13.626 63.084 1.00 82.56 228 VAL A O 1
ATOM 1814 N N . GLY A 1 229 ? -37.572 -13.527 61.923 1.00 81.69 229 GLY A N 1
ATOM 1815 C CA . GLY A 1 229 ? -37.724 -14.977 61.766 1.00 81.69 229 GLY A CA 1
ATOM 1816 C C . GLY A 1 229 ? -38.841 -15.353 60.790 1.00 81.69 229 GLY A C 1
ATOM 1817 O O . GLY A 1 229 ? -39.347 -14.491 60.077 1.00 81.69 229 GLY A O 1
ATOM 1818 N N 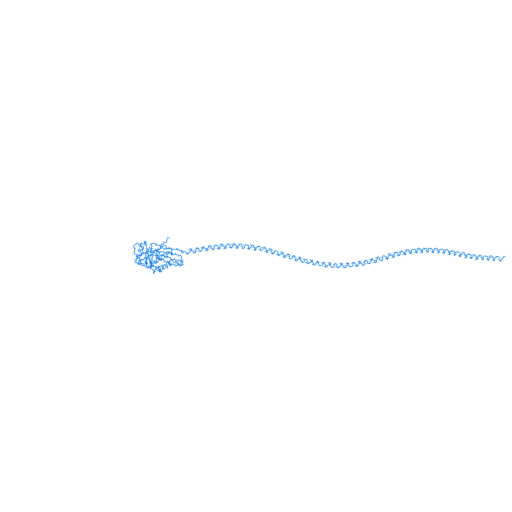. ASP A 1 230 ? -39.247 -16.619 60.755 1.00 83.00 230 ASP A N 1
ATOM 1819 C CA . ASP A 1 230 ? -40.150 -17.153 59.719 1.00 83.00 230 ASP A CA 1
ATOM 1820 C C . ASP A 1 230 ? -41.594 -17.388 60.207 1.00 83.00 230 ASP A C 1
ATOM 1822 O O . ASP A 1 230 ? -42.340 -18.198 59.651 1.00 83.00 230 ASP A O 1
ATOM 1826 N N . GLY A 1 231 ? -42.022 -16.649 61.234 1.00 83.69 231 GLY A N 1
ATOM 1827 C CA . GLY A 1 231 ? -43.386 -16.724 61.762 1.00 83.69 231 GLY A CA 1
ATOM 1828 C C . GLY A 1 231 ? -43.581 -17.756 62.859 1.00 83.69 231 GLY A C 1
ATOM 1829 O O . GLY A 1 231 ? -44.705 -18.218 63.078 1.00 83.69 231 GLY A O 1
ATOM 1830 N N . GLU A 1 232 ? -42.497 -18.135 63.530 1.00 87.88 232 GLU A N 1
ATOM 1831 C CA . GLU A 1 232 ? -42.520 -19.133 64.589 1.00 87.88 232 GLU A CA 1
ATOM 1832 C C . GLU A 1 232 ? -42.939 -18.517 65.932 1.00 87.88 232 GLU A C 1
ATOM 1834 O O . GLU A 1 232 ? -42.738 -17.331 66.200 1.00 87.88 232 GLU A O 1
ATOM 1839 N N . LEU A 1 233 ? -43.566 -19.349 66.767 1.00 88.50 233 LEU A N 1
ATOM 1840 C CA . LEU A 1 233 ? -43.853 -19.055 68.167 1.00 88.50 233 LEU A CA 1
ATOM 1841 C C . LEU A 1 233 ? -43.121 -20.092 69.009 1.00 88.50 233 LEU A C 1
ATOM 1843 O O . LEU A 1 233 ? -43.574 -21.242 69.074 1.00 88.50 233 LEU A O 1
ATOM 1847 N N . ASN A 1 234 ? -42.043 -19.678 69.663 1.00 89.62 234 ASN A N 1
ATOM 1848 C CA . ASN A 1 234 ? -41.312 -20.524 70.591 1.00 89.62 234 ASN A CA 1
ATOM 1849 C C . ASN A 1 234 ? -41.764 -20.216 72.017 1.00 89.62 234 ASN A C 1
ATOM 1851 O O . ASN A 1 234 ? -41.941 -19.063 72.405 1.00 89.62 234 ASN A O 1
ATOM 1855 N N . VAL A 1 235 ? -42.017 -21.267 72.793 1.00 86.81 235 VAL A N 1
ATOM 1856 C CA . VAL A 1 235 ? -42.457 -21.143 74.184 1.00 86.81 235 VAL A CA 1
ATOM 1857 C C . VAL A 1 235 ? -41.597 -22.054 75.036 1.00 86.81 235 VAL A C 1
ATOM 1859 O O . VAL A 1 235 ? -41.654 -23.273 74.861 1.00 86.81 235 VAL A O 1
ATOM 1862 N N . ASP A 1 236 ? -40.855 -21.466 75.969 1.00 86.38 236 ASP A N 1
ATOM 1863 C CA . ASP A 1 236 ? -40.110 -22.195 76.990 1.00 86.38 236 ASP A CA 1
ATOM 1864 C C . ASP A 1 236 ? -40.750 -22.014 78.374 1.00 86.38 236 ASP A C 1
ATOM 1866 O O . ASP A 1 236 ? -41.317 -20.970 78.712 1.00 86.38 236 ASP A O 1
ATOM 1870 N N . ILE A 1 237 ? -40.707 -23.077 79.172 1.00 82.06 237 ILE A N 1
ATOM 1871 C CA . ILE A 1 237 ? -41.336 -23.154 80.490 1.00 82.06 237 ILE A CA 1
ATOM 1872 C C . ILE A 1 237 ? -40.288 -23.610 81.488 1.00 82.06 237 ILE A C 1
ATOM 1874 O O . ILE A 1 237 ? -39.920 -24.783 81.554 1.00 82.06 237 ILE A O 1
ATOM 1878 N N . ILE A 1 238 ? -39.840 -22.670 82.311 1.00 79.69 238 ILE A N 1
ATOM 1879 C CA . ILE A 1 238 ? -38.668 -22.848 83.160 1.00 79.69 238 ILE A CA 1
ATOM 1880 C C . ILE A 1 238 ? -39.105 -22.955 84.627 1.00 79.69 238 ILE A C 1
ATOM 1882 O O . ILE A 1 238 ? -39.843 -22.122 85.156 1.00 79.69 238 ILE A O 1
ATOM 1886 N N . ASN A 1 239 ? -38.620 -23.986 85.328 1.00 70.44 239 ASN A N 1
ATOM 1887 C CA . ASN A 1 239 ? -38.856 -24.215 86.764 1.00 70.44 239 ASN A CA 1
ATOM 1888 C C . ASN A 1 239 ? -40.338 -24.312 87.194 1.00 70.44 239 ASN A C 1
ATOM 1890 O O . ASN A 1 239 ? -40.660 -24.119 88.365 1.00 70.44 239 ASN A O 1
ATOM 1894 N N . THR A 1 240 ? -41.252 -24.662 86.289 1.00 64.62 240 THR A N 1
ATOM 1895 C CA . THR A 1 240 ? -42.664 -24.938 86.599 1.00 64.62 240 THR A CA 1
ATOM 1896 C C . THR A 1 240 ? -43.204 -26.025 85.676 1.00 64.62 240 THR A C 1
ATOM 1898 O O . THR A 1 240 ? -42.676 -26.240 84.588 1.00 64.62 240 THR A O 1
ATOM 1901 N N . THR A 1 241 ? -44.236 -26.740 86.117 1.00 61.41 241 THR A N 1
ATOM 1902 C CA . THR A 1 241 ? -45.008 -27.620 85.239 1.00 61.41 241 THR A CA 1
ATOM 1903 C C . THR A 1 241 ? -46.355 -26.954 85.043 1.00 61.41 241 THR A C 1
ATOM 1905 O O . THR A 1 241 ? -47.131 -26.789 85.977 1.00 61.41 241 THR A O 1
ATOM 1908 N N . TYR A 1 242 ? -46.611 -26.492 83.833 1.00 61.91 242 TYR A N 1
ATOM 1909 C CA . TYR A 1 242 ? -47.907 -25.940 83.475 1.00 61.91 242 TYR A CA 1
ATOM 1910 C C . TYR A 1 242 ? -48.734 -27.117 82.931 1.00 61.91 242 TYR A C 1
ATOM 1912 O O . TYR A 1 242 ? -48.179 -27.989 82.261 1.00 61.91 242 TYR A O 1
ATOM 1920 N N . GLY A 1 243 ? -50.028 -27.217 83.242 1.00 59.78 243 GLY A N 1
ATOM 1921 C CA . GLY A 1 243 ? -50.830 -28.357 82.772 1.00 59.78 243 GLY A CA 1
ATOM 1922 C C . GLY A 1 243 ? -50.802 -28.477 81.237 1.00 59.78 243 GLY A C 1
ATOM 1923 O O . GLY A 1 243 ? -51.322 -27.597 80.543 1.00 59.78 243 GLY A O 1
ATOM 1924 N N . GLU A 1 244 ? -50.228 -29.566 80.696 1.00 55.81 244 GLU A N 1
ATOM 1925 C CA . GLU A 1 244 ? -49.932 -29.760 79.255 1.00 55.81 244 GLU A CA 1
ATOM 1926 C C . GLU A 1 244 ? -51.127 -29.459 78.330 1.00 55.81 244 GLU A C 1
ATOM 1928 O O . GLU A 1 244 ? -50.970 -29.020 77.189 1.00 55.81 244 GLU A O 1
ATOM 1933 N N . LYS A 1 245 ? -52.350 -29.653 78.836 1.00 60.56 245 LYS A N 1
ATOM 1934 C CA . LYS A 1 245 ? -53.602 -29.536 78.084 1.00 60.56 245 LYS A CA 1
ATOM 1935 C C . LYS A 1 245 ? -53.961 -28.107 77.647 1.00 60.56 245 LYS A C 1
ATOM 1937 O O . LYS A 1 245 ? -54.696 -27.968 76.671 1.00 60.56 245 LYS A O 1
ATOM 1942 N N . TYR A 1 246 ? -53.492 -27.059 78.335 1.00 66.62 246 TYR A N 1
ATOM 1943 C CA . TYR A 1 246 ? -53.987 -25.682 78.124 1.00 66.62 246 TYR A CA 1
ATOM 1944 C C . TYR A 1 246 ? -52.931 -24.666 77.673 1.00 66.62 246 TYR A C 1
ATOM 1946 O O . TYR A 1 246 ? -53.290 -23.569 77.234 1.00 66.62 246 TYR A O 1
ATOM 1954 N N . ILE A 1 247 ? -51.645 -25.013 77.743 1.00 68.31 247 ILE A N 1
ATOM 1955 C CA . ILE A 1 247 ? -50.531 -24.105 77.430 1.00 68.31 247 ILE A CA 1
ATOM 1956 C C . ILE A 1 247 ? -50.565 -23.717 75.954 1.00 68.31 247 ILE A C 1
ATOM 1958 O O . ILE A 1 247 ? -50.763 -22.551 75.616 1.00 68.31 247 ILE A O 1
ATOM 1962 N N . GLN A 1 248 ? -50.443 -24.706 75.063 1.00 71.00 248 GLN A N 1
ATOM 1963 C CA . GLN A 1 248 ? -50.293 -24.452 73.630 1.00 71.00 248 GLN A CA 1
ATOM 1964 C C . GLN A 1 248 ? -51.492 -23.696 73.054 1.00 71.00 248 GLN A C 1
ATOM 1966 O O . GLN A 1 248 ? -51.329 -22.836 72.192 1.00 71.00 248 GLN A O 1
ATOM 1971 N N . SER A 1 249 ? -52.704 -23.986 73.540 1.00 80.25 249 SER A N 1
ATOM 1972 C CA . SER A 1 249 ? -53.908 -23.273 73.114 1.00 80.25 249 SER A CA 1
ATOM 1973 C C . SER A 1 249 ? -53.937 -21.826 73.599 1.00 80.25 249 SER A C 1
ATOM 1975 O O . SER A 1 249 ? -54.415 -20.966 72.864 1.00 80.25 249 SER A O 1
ATOM 1977 N N . SER A 1 250 ? -53.432 -21.543 74.804 1.00 85.94 250 SER A N 1
ATOM 1978 C CA . SER A 1 250 ? -53.448 -20.192 75.383 1.00 85.94 250 SER A CA 1
ATOM 1979 C C . SER A 1 250 ? -52.456 -19.272 74.679 1.00 85.94 250 SER A C 1
ATOM 1981 O O . SER A 1 250 ? -52.846 -18.190 74.253 1.00 85.94 250 SER A O 1
ATOM 1983 N N . PHE A 1 251 ? -51.216 -19.729 74.486 1.00 89.56 251 PHE A N 1
ATOM 1984 C CA . PHE A 1 251 ? -50.169 -18.970 73.797 1.00 89.56 251 PHE A CA 1
ATOM 1985 C C . PHE A 1 251 ? -50.511 -18.711 72.323 1.00 89.56 251 PHE A C 1
ATOM 1987 O O . PHE A 1 251 ? -50.401 -17.578 71.858 1.00 89.56 251 PHE A O 1
ATOM 1994 N N . ARG A 1 252 ? -51.029 -19.720 71.604 1.00 89.62 252 ARG A N 1
ATOM 1995 C CA . ARG A 1 252 ? -51.476 -19.543 70.210 1.00 89.62 252 ARG A CA 1
ATOM 1996 C C . ARG A 1 252 ? -52.685 -18.620 70.087 1.00 89.62 252 ARG A C 1
ATOM 1998 O O . ARG A 1 252 ? -52.686 -17.743 69.237 1.00 89.62 252 ARG A O 1
ATOM 2005 N N . THR A 1 253 ? -53.695 -18.775 70.948 1.00 92.38 253 THR A N 1
ATOM 2006 C CA . THR A 1 253 ? -54.872 -17.886 70.911 1.00 92.38 253 THR A CA 1
ATOM 2007 C C . THR A 1 253 ? -54.482 -16.452 71.259 1.00 92.38 253 THR A C 1
ATOM 2009 O O . THR A 1 253 ? -54.975 -15.520 70.632 1.00 92.38 253 THR A O 1
ATOM 2012 N N . ALA A 1 254 ? -53.576 -16.268 72.223 1.00 94.38 254 ALA A N 1
ATOM 2013 C CA . ALA A 1 254 ? -53.007 -14.963 72.525 1.00 94.38 254 ALA A CA 1
ATOM 2014 C C . ALA A 1 254 ? -52.287 -14.374 71.305 1.00 94.38 254 ALA A C 1
ATOM 2016 O O . ALA A 1 254 ? -52.544 -13.216 70.994 1.00 94.38 254 ALA A O 1
ATOM 2017 N N . LEU A 1 255 ? -51.479 -15.165 70.584 1.00 94.00 255 LEU A N 1
ATOM 2018 C CA . LEU A 1 255 ? -50.756 -14.713 69.390 1.00 94.00 255 LEU A CA 1
ATOM 2019 C C . LEU A 1 255 ? -51.701 -14.296 68.256 1.00 94.00 255 LEU A C 1
ATOM 2021 O O . LEU A 1 255 ? -51.531 -13.231 67.662 1.00 94.00 255 LEU A O 1
ATOM 2025 N N . ASP A 1 256 ? -52.730 -15.097 67.982 1.00 93.44 256 ASP A N 1
ATOM 2026 C CA . ASP A 1 256 ? -53.742 -14.781 66.967 1.00 93.44 256 ASP A CA 1
ATOM 2027 C C . ASP A 1 256 ? -54.451 -13.456 67.290 1.00 93.44 256 ASP A C 1
ATOM 2029 O O . ASP A 1 256 ? -54.640 -12.598 66.425 1.00 93.44 256 ASP A O 1
ATOM 2033 N N . VAL A 1 257 ? -54.828 -13.261 68.557 1.00 95.69 257 VAL A N 1
ATOM 2034 C CA . VAL A 1 257 ? -55.506 -12.038 68.998 1.00 95.69 257 VAL A CA 1
ATOM 2035 C C . VAL A 1 257 ? -54.545 -10.849 68.997 1.00 95.69 257 VAL A C 1
ATOM 2037 O O . VAL A 1 257 ? -54.899 -9.781 68.501 1.00 95.69 257 VAL A O 1
ATOM 2040 N N . SER A 1 258 ? -53.330 -10.998 69.520 1.00 95.62 258 SER A N 1
ATOM 2041 C CA . SER A 1 258 ? -52.359 -9.908 69.635 1.00 95.62 258 SER A CA 1
ATOM 2042 C C . SER A 1 258 ? -51.882 -9.414 68.269 1.00 95.62 258 SER A C 1
ATOM 2044 O O . SER A 1 258 ? -51.799 -8.198 68.075 1.00 95.62 258 SER A O 1
ATOM 2046 N N . THR A 1 259 ? -51.650 -10.311 67.304 1.00 94.00 259 THR A N 1
ATOM 2047 C CA . THR A 1 259 ? -51.309 -9.960 65.913 1.00 94.00 259 THR A CA 1
ATOM 2048 C C . THR A 1 259 ? -52.465 -9.258 65.208 1.00 94.00 259 THR A C 1
ATOM 2050 O O . THR A 1 259 ? -52.254 -8.204 64.601 1.00 94.00 259 THR A O 1
ATOM 2053 N N . TYR A 1 260 ? -53.696 -9.765 65.358 1.00 94.62 260 TYR A N 1
ATOM 2054 C CA . TYR A 1 260 ? -54.901 -9.144 64.803 1.00 94.62 260 TYR A CA 1
ATOM 2055 C C . TYR A 1 260 ? -55.130 -7.733 65.364 1.00 94.62 260 TYR A C 1
ATOM 2057 O O . TYR A 1 260 ? -55.268 -6.775 64.603 1.00 94.62 260 TYR A O 1
ATOM 2065 N N . LEU A 1 261 ? -55.105 -7.575 66.692 1.00 93.44 261 LEU A N 1
ATOM 2066 C CA . LEU A 1 261 ? -55.294 -6.277 67.349 1.00 93.44 261 LEU A CA 1
ATOM 2067 C C . LEU A 1 261 ? -54.148 -5.303 67.069 1.00 93.44 261 LEU A C 1
ATOM 2069 O O . LEU A 1 261 ? -54.357 -4.087 67.041 1.00 93.44 261 LEU A O 1
ATOM 2073 N N . SER A 1 262 ? -52.942 -5.823 66.845 1.00 92.75 262 SER A N 1
ATOM 2074 C CA . SER A 1 262 ? -51.774 -5.007 66.531 1.00 92.75 262 SER A CA 1
ATOM 2075 C C . SER A 1 262 ? -51.605 -4.737 65.036 1.00 92.75 262 SER A C 1
ATOM 2077 O O . SER A 1 262 ? -50.791 -3.888 64.684 1.00 92.75 262 SER A O 1
ATOM 2079 N N . ASN A 1 263 ? -52.363 -5.377 64.145 1.00 93.06 263 ASN A N 1
ATOM 2080 C CA . ASN A 1 263 ? -52.146 -5.303 62.697 1.00 93.06 263 ASN A CA 1
ATOM 2081 C C . ASN A 1 263 ? -50.672 -5.576 62.318 1.00 93.06 263 ASN A C 1
ATOM 2083 O O . ASN A 1 263 ? -50.050 -4.803 61.586 1.00 93.06 263 ASN A O 1
ATOM 2087 N N . VAL A 1 264 ? -50.101 -6.637 62.897 1.00 88.94 264 VAL A N 1
ATOM 2088 C CA . VAL A 1 264 ? -48.718 -7.083 62.671 1.00 88.94 264 VAL A CA 1
ATOM 2089 C C . VAL A 1 264 ? -48.737 -8.428 61.949 1.00 88.94 264 VAL A C 1
ATOM 2091 O O . VAL A 1 264 ? -49.514 -9.310 62.302 1.00 88.94 264 VAL A O 1
ATOM 2094 N N . SER A 1 265 ? -47.881 -8.571 60.934 1.00 87.44 265 SER A N 1
ATOM 2095 C CA . SER A 1 265 ? -47.638 -9.838 60.237 1.00 87.44 265 SER A CA 1
ATOM 2096 C C . SER A 1 265 ? -46.390 -10.503 60.799 1.00 87.44 265 SER A C 1
ATOM 2098 O O . SER A 1 265 ? -45.367 -9.840 60.952 1.00 87.44 265 SER A O 1
ATOM 2100 N N . LEU A 1 266 ? -46.460 -11.813 61.024 1.00 85.31 266 LEU A N 1
ATOM 2101 C CA . LEU A 1 266 ? -45.315 -12.633 61.427 1.00 85.31 266 LEU A CA 1
ATOM 2102 C C . LEU A 1 266 ? -44.566 -13.241 60.227 1.00 85.31 266 LEU A C 1
ATOM 2104 O O . LEU A 1 266 ? -43.669 -14.045 60.390 1.00 85.31 266 LEU A O 1
ATOM 2108 N N . SER A 1 267 ? -44.887 -12.844 58.991 1.00 83.81 267 SER A N 1
ATOM 2109 C CA . SER A 1 267 ? -44.271 -13.399 57.768 1.00 83.81 267 SER A CA 1
ATOM 2110 C C . SER A 1 267 ? -42.742 -13.281 57.681 1.00 83.81 267 SER A C 1
ATOM 2112 O O . SER A 1 267 ? -42.139 -13.926 56.834 1.00 83.81 267 SER A O 1
ATOM 2114 N N . ASN A 1 268 ? -42.139 -12.390 58.465 1.00 83.06 268 ASN A N 1
ATOM 2115 C CA . ASN A 1 268 ? -40.693 -12.178 58.556 1.00 83.06 268 ASN A CA 1
ATOM 2116 C C . ASN A 1 268 ? -40.258 -11.890 60.004 1.00 83.06 268 ASN A C 1
ATOM 2118 O O . ASN A 1 268 ? -39.286 -11.157 60.242 1.00 83.06 268 ASN A O 1
ATOM 2122 N N . ARG A 1 269 ? -41.046 -12.372 60.972 1.00 86.31 269 ARG A N 1
ATOM 2123 C CA . ARG A 1 269 ? -40.848 -12.135 62.398 1.00 86.31 269 ARG A CA 1
ATOM 2124 C C . ARG A 1 269 ? -41.249 -13.355 63.218 1.00 86.31 269 ARG A C 1
ATOM 2126 O O . ARG A 1 269 ? -42.264 -13.964 62.908 1.00 86.31 269 ARG A O 1
ATOM 2133 N N . SER A 1 270 ? -40.515 -13.646 64.281 1.00 89.50 270 SER A N 1
ATOM 2134 C CA . SER A 1 270 ? -40.841 -14.704 65.244 1.00 89.50 270 SER A CA 1
ATOM 2135 C C . SER A 1 270 ? -41.083 -14.114 66.633 1.00 89.50 270 SER A C 1
ATOM 2137 O O . SER A 1 270 ? -40.745 -12.954 66.898 1.00 89.50 270 SER A O 1
ATOM 2139 N N . VAL A 1 271 ? -41.747 -14.887 67.491 1.00 91.62 271 VAL A N 1
ATOM 2140 C CA . VAL A 1 271 ? -42.013 -14.522 68.885 1.00 91.62 271 VAL A CA 1
ATOM 2141 C C . VAL A 1 271 ? -41.517 -15.628 69.795 1.00 91.62 271 VAL A C 1
ATOM 2143 O O . VAL A 1 271 ? -42.015 -16.752 69.719 1.00 91.62 271 VAL A O 1
ATOM 2146 N N . ASP A 1 272 ? -40.639 -15.264 70.716 1.00 92.19 272 ASP A N 1
ATOM 2147 C CA . ASP A 1 272 ? -40.104 -16.164 71.727 1.00 92.19 272 ASP A CA 1
ATOM 2148 C C . ASP A 1 272 ? -40.652 -15.757 73.090 1.00 92.19 272 ASP A C 1
ATOM 2150 O O . ASP A 1 272 ? -40.679 -14.576 73.440 1.00 92.19 272 ASP A O 1
ATOM 2154 N N . GLN A 1 273 ? -41.178 -16.715 73.852 1.00 90.88 273 GLN A N 1
ATOM 2155 C CA . GLN A 1 273 ? -41.758 -16.448 75.164 1.00 90.88 273 GLN A CA 1
ATOM 2156 C C . GLN A 1 273 ? -41.244 -17.428 76.200 1.00 90.88 273 GLN A C 1
ATOM 2158 O O . GLN A 1 273 ? -41.380 -18.640 76.047 1.00 90.88 273 GLN A O 1
ATOM 2163 N N . GLU A 1 274 ? -40.754 -16.891 77.307 1.00 90.44 274 GLU A N 1
ATOM 2164 C CA . GLU A 1 274 ? -40.304 -17.686 78.439 1.00 90.44 274 GLU A CA 1
ATOM 2165 C C . GLU A 1 274 ? -41.202 -17.404 79.633 1.00 90.44 274 GLU A C 1
ATOM 2167 O O . GLU A 1 274 ? -41.297 -16.269 80.101 1.00 90.44 274 GLU A O 1
ATOM 2172 N N . ILE A 1 275 ? -41.863 -18.437 80.152 1.00 87.62 275 ILE A N 1
ATOM 2173 C CA . ILE A 1 275 ? -42.573 -18.347 81.427 1.00 87.62 275 ILE A CA 1
ATOM 2174 C C . ILE A 1 275 ? -41.778 -19.079 82.500 1.00 87.62 275 ILE A C 1
ATOM 2176 O O . ILE A 1 275 ? -41.472 -20.265 82.374 1.00 87.62 275 ILE A O 1
ATOM 2180 N N . PHE A 1 276 ? -41.449 -18.376 83.579 1.00 86.69 276 PHE A N 1
ATOM 2181 C CA . PHE A 1 276 ? -40.578 -18.907 84.615 1.00 86.69 276 PHE A CA 1
ATOM 2182 C C . PHE A 1 276 ? -41.126 -18.676 86.022 1.00 86.69 276 PHE A C 1
ATOM 2184 O O . PHE A 1 276 ? -41.700 -17.634 86.356 1.00 86.69 276 PHE A O 1
ATOM 2191 N N . SER A 1 277 ? -40.933 -19.679 86.879 1.00 81.62 277 SER A N 1
ATOM 2192 C CA . SER A 1 277 ? -41.215 -19.578 88.311 1.00 81.62 277 SER A CA 1
ATOM 2193 C C . SER A 1 277 ? -39.942 -19.208 89.083 1.00 81.62 277 SER A C 1
ATOM 2195 O O . SER A 1 277 ? -38.899 -19.830 88.869 1.00 81.62 277 SER A O 1
ATOM 2197 N N . PRO A 1 278 ? -40.002 -18.254 90.035 1.00 69.38 278 PRO A N 1
ATOM 2198 C CA . PRO A 1 278 ? -38.868 -17.934 90.904 1.00 69.38 278 PRO A CA 1
ATOM 2199 C C . PRO A 1 278 ? -38.567 -19.026 91.950 1.00 69.38 278 PRO A C 1
ATOM 2201 O O . PRO A 1 278 ? -37.493 -19.012 92.547 1.00 69.38 278 PRO A O 1
ATOM 2204 N N . ASN A 1 279 ? -39.498 -19.958 92.194 1.00 65.12 279 ASN A N 1
ATOM 2205 C CA . ASN A 1 279 ? -39.352 -21.078 93.131 1.00 65.12 279 ASN A CA 1
ATOM 2206 C C . ASN A 1 279 ? -39.405 -22.423 92.380 1.00 65.12 279 ASN A C 1
ATOM 2208 O O . ASN A 1 279 ? -39.937 -22.482 91.274 1.00 65.12 279 ASN A O 1
ATOM 2212 N N . THR A 1 280 ? -38.865 -23.491 92.981 1.00 57.84 280 THR A N 1
ATOM 2213 C CA . THR A 1 280 ? -38.757 -24.846 92.398 1.00 57.84 280 THR A CA 1
ATOM 2214 C C . THR A 1 280 ? -40.077 -25.388 91.830 1.00 57.84 280 THR A C 1
ATOM 2216 O O . THR A 1 280 ? -41.149 -24.973 92.255 1.00 57.84 280 THR A O 1
ATOM 2219 N N . THR A 1 281 ? -39.973 -26.349 90.899 1.00 58.97 281 THR A N 1
ATOM 2220 C CA . THR A 1 281 ? -41.059 -26.974 90.112 1.00 58.97 281 THR A CA 1
ATOM 2221 C C . THR A 1 281 ? -42.353 -27.186 90.889 1.00 58.97 281 THR A C 1
ATOM 2223 O O . THR A 1 281 ? -42.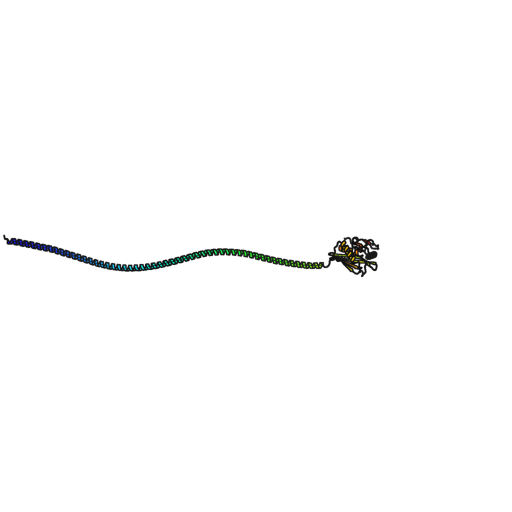438 -28.065 91.748 1.00 58.97 281 THR A O 1
ATOM 2226 N N . LEU A 1 282 ? -43.368 -26.399 90.541 1.00 59.47 282 LEU A N 1
ATOM 2227 C CA . LEU A 1 282 ? -44.730 -26.526 91.046 1.00 59.47 282 LEU A CA 1
ATOM 2228 C C . LEU A 1 282 ? -45.712 -26.544 89.872 1.00 59.47 282 LEU A C 1
ATOM 2230 O O . LEU A 1 282 ? -45.467 -25.898 88.847 1.00 59.47 282 LEU A O 1
ATOM 2234 N N . GLU A 1 283 ? -46.788 -27.314 90.044 1.00 65.38 283 GLU A N 1
ATOM 2235 C CA . GLU A 1 283 ? -47.855 -27.494 89.061 1.00 65.38 283 GLU A CA 1
ATOM 2236 C C . GLU A 1 283 ? -48.849 -26.330 89.147 1.00 65.38 283 GLU A C 1
ATOM 2238 O O . GLU A 1 283 ? -49.437 -26.069 90.205 1.00 65.38 283 GLU A O 1
ATOM 2243 N N . VAL A 1 284 ? -48.977 -25.587 88.047 1.00 66.88 284 VAL A N 1
ATOM 2244 C CA . VAL A 1 284 ? -49.912 -24.465 87.910 1.00 66.88 284 VAL A CA 1
ATOM 2245 C C . VAL A 1 284 ? -50.976 -24.805 86.867 1.00 66.88 284 VAL A C 1
ATOM 2247 O O . VAL A 1 284 ? -50.665 -25.251 85.758 1.00 66.88 284 VAL A O 1
ATOM 2250 N N . ASP A 1 285 ? -52.243 -24.593 87.226 1.00 63.06 285 ASP A N 1
ATOM 2251 C CA . ASP A 1 285 ? -53.387 -25.012 86.411 1.00 63.06 285 ASP A CA 1
ATOM 2252 C C . ASP A 1 285 ? -54.066 -23.834 85.683 1.00 63.06 285 ASP A C 1
ATOM 2254 O O . ASP A 1 285 ? -54.251 -22.731 86.211 1.00 63.06 285 ASP A O 1
ATOM 2258 N N . GLY A 1 286 ? -54.500 -24.118 84.455 1.00 65.44 286 GLY A N 1
ATOM 2259 C CA . GLY A 1 286 ? -55.521 -23.368 83.736 1.00 65.44 286 GLY A CA 1
ATOM 2260 C C . GLY A 1 286 ? -55.047 -22.283 82.748 1.00 65.44 286 GLY A C 1
ATOM 2261 O O . GLY A 1 286 ? -54.003 -21.647 82.918 1.00 65.44 286 GLY A O 1
ATOM 2262 N N . PRO A 1 287 ? -55.867 -21.977 81.719 1.00 72.75 287 PRO A N 1
ATOM 2263 C CA . PRO A 1 287 ? -55.582 -20.969 80.683 1.00 72.75 287 PRO A CA 1
ATOM 2264 C C . PRO A 1 287 ? -55.637 -19.508 81.179 1.00 72.75 287 PRO A C 1
ATOM 2266 O O . PRO A 1 287 ? -55.702 -18.572 80.381 1.00 72.75 287 PRO A O 1
ATOM 2269 N N . SER A 1 288 ? -55.649 -19.269 82.497 1.00 78.31 288 SER A N 1
ATOM 2270 C CA . SER A 1 288 ? -55.902 -17.947 83.092 1.00 78.31 288 SER A CA 1
ATOM 2271 C C . SER A 1 288 ? -54.802 -16.901 82.875 1.00 78.31 288 SER A C 1
ATOM 2273 O O . SER A 1 288 ? -54.964 -15.761 83.312 1.00 78.31 288 SER A O 1
ATOM 2275 N N . ALA A 1 289 ? -53.709 -17.293 82.221 1.00 86.69 289 ALA A N 1
ATOM 2276 C CA . ALA A 1 289 ? -52.618 -16.431 81.781 1.00 86.69 289 ALA A CA 1
ATOM 2277 C C . ALA A 1 289 ? -52.866 -15.787 80.405 1.00 86.69 289 ALA A C 1
ATOM 2279 O O . ALA A 1 289 ? -52.123 -14.892 80.012 1.00 86.69 289 ALA A O 1
ATOM 2280 N N . GLY A 1 290 ? -53.894 -16.221 79.666 1.00 91.00 290 GLY A N 1
ATOM 2281 C CA . GLY A 1 290 ? -54.100 -15.837 78.267 1.00 91.00 290 GLY A CA 1
ATOM 2282 C C . GLY A 1 290 ? -54.148 -14.326 78.027 1.00 91.00 290 GLY A C 1
ATOM 2283 O O . GLY A 1 290 ? -53.525 -13.835 77.087 1.00 91.00 290 GLY A O 1
ATOM 2284 N N . ALA A 1 291 ? -54.826 -13.574 78.899 1.00 94.56 291 ALA A N 1
ATOM 2285 C CA . ALA A 1 291 ? -54.877 -12.118 78.780 1.00 94.56 291 ALA A CA 1
ATOM 2286 C C . ALA A 1 291 ? -53.512 -11.450 79.026 1.00 94.56 291 ALA A C 1
ATOM 2288 O O . ALA A 1 291 ? -53.167 -10.490 78.338 1.00 94.56 291 ALA A O 1
ATOM 2289 N N . ALA A 1 292 ? -52.720 -11.980 79.963 1.00 94.44 292 ALA A N 1
ATOM 2290 C CA . ALA A 1 292 ? -51.387 -11.463 80.259 1.00 94.44 292 ALA A CA 1
ATOM 2291 C C . ALA A 1 292 ? -50.409 -11.729 79.106 1.00 94.44 292 ALA A C 1
ATOM 2293 O O . ALA A 1 292 ? -49.729 -10.809 78.659 1.00 94.44 292 ALA A O 1
ATOM 2294 N N . ILE A 1 293 ? -50.417 -12.954 78.567 1.00 94.31 293 ILE A N 1
ATOM 2295 C CA . ILE A 1 293 ? -49.607 -13.349 77.405 1.00 94.31 293 ILE A CA 1
ATOM 2296 C C . ILE A 1 293 ? -49.948 -12.476 76.194 1.00 94.31 293 ILE A C 1
ATOM 2298 O O . ILE A 1 293 ? -49.053 -11.942 75.543 1.00 94.31 293 ILE A O 1
ATOM 2302 N N . CYS A 1 294 ? -51.242 -12.273 75.924 1.00 95.56 294 CYS A N 1
ATOM 2303 C CA . CYS A 1 294 ? -51.693 -11.434 74.817 1.00 95.56 294 CYS A CA 1
ATOM 2304 C C . CYS A 1 294 ? -51.199 -9.987 74.961 1.00 95.56 294 CYS A C 1
ATOM 2306 O O . CYS A 1 294 ? -50.775 -9.381 73.980 1.00 95.56 294 CYS A O 1
ATOM 2308 N N . LEU A 1 295 ? -51.242 -9.418 76.169 1.00 96.44 295 LEU A N 1
ATOM 2309 C CA . LEU A 1 295 ? -50.781 -8.049 76.411 1.00 96.44 295 LEU A CA 1
ATOM 2310 C C . LEU A 1 295 ? -49.252 -7.919 76.345 1.00 96.44 295 LEU A C 1
ATOM 2312 O O . LEU A 1 295 ? -48.777 -6.899 75.847 1.00 96.44 295 LEU A O 1
ATOM 2316 N N . ALA A 1 296 ? -48.494 -8.938 76.759 1.00 96.00 296 ALA A N 1
ATOM 2317 C CA . ALA A 1 296 ? -47.040 -8.991 76.572 1.00 96.00 296 ALA A CA 1
ATOM 2318 C C . ALA A 1 296 ? -46.656 -9.023 75.082 1.00 96.00 296 ALA A C 1
ATOM 2320 O O . ALA A 1 296 ? -45.832 -8.239 74.630 1.00 96.00 296 ALA A O 1
ATOM 2321 N N . GLN A 1 297 ? -47.349 -9.818 74.266 1.00 95.69 297 GLN A N 1
ATOM 2322 C CA . GLN A 1 297 ? -47.136 -9.812 72.812 1.00 95.69 297 GLN A CA 1
ATOM 2323 C C . GLN A 1 297 ? -47.495 -8.453 72.182 1.00 95.69 297 GLN A C 1
ATOM 2325 O O . GLN A 1 297 ? -46.738 -7.910 71.382 1.00 95.69 297 GLN A O 1
ATOM 2330 N N . ILE A 1 298 ? -48.621 -7.839 72.577 1.00 95.94 298 ILE A N 1
ATOM 2331 C CA . ILE A 1 298 ? -48.980 -6.487 72.106 1.00 95.94 298 ILE A CA 1
ATOM 2332 C C . ILE A 1 298 ? -47.922 -5.452 72.528 1.00 95.94 298 ILE A C 1
ATOM 2334 O O . ILE A 1 298 ? -47.687 -4.499 71.783 1.00 95.94 298 ILE A O 1
ATOM 2338 N N . SER A 1 299 ? -47.285 -5.627 73.693 1.00 95.31 299 SER A N 1
ATOM 2339 C CA . SER A 1 299 ? -46.201 -4.764 74.178 1.00 95.31 299 SER A CA 1
ATOM 2340 C C . SER A 1 299 ? -45.061 -4.699 73.167 1.00 95.31 299 SER A C 1
ATOM 2342 O O . SER A 1 299 ? -44.783 -3.606 72.679 1.00 95.31 299 SER A O 1
ATOM 2344 N N . VAL A 1 300 ? -44.503 -5.846 72.769 1.00 93.88 300 VAL A N 1
ATOM 2345 C CA . VAL A 1 300 ? -43.380 -5.920 71.815 1.00 93.88 300 VAL A CA 1
ATOM 2346 C C . VAL A 1 300 ? -43.786 -5.607 70.370 1.00 93.88 300 VAL A C 1
ATOM 2348 O O . VAL A 1 300 ? -43.021 -5.029 69.606 1.00 93.88 300 VAL A O 1
ATOM 2351 N N . PHE A 1 301 ? -45.030 -5.895 69.975 1.00 93.81 301 PHE A N 1
ATOM 2352 C CA . PHE A 1 301 ? -45.527 -5.567 68.629 1.00 93.81 301 PHE A CA 1
ATOM 2353 C C . PHE A 1 301 ? -45.763 -4.076 68.410 1.00 93.81 301 PHE A C 1
ATOM 2355 O O . PHE A 1 301 ? -45.719 -3.584 67.278 1.00 93.81 301 PHE A O 1
ATOM 2362 N N . LYS A 1 302 ? -46.100 -3.356 69.481 1.00 91.50 302 LYS A N 1
ATOM 2363 C CA . LYS A 1 302 ? -46.434 -1.930 69.434 1.00 91.50 302 LYS A CA 1
ATOM 2364 C C . LYS A 1 302 ? -45.422 -1.051 70.150 1.00 91.50 302 LYS A C 1
ATOM 2366 O O . LYS A 1 302 ? -45.676 0.152 70.217 1.00 91.50 302 LYS A O 1
ATOM 2371 N N . ASN A 1 303 ? -44.333 -1.624 70.663 1.00 91.81 303 ASN A N 1
ATOM 2372 C CA . ASN A 1 303 ? -43.362 -0.952 71.521 1.00 91.81 303 ASN A CA 1
ATOM 2373 C C . ASN A 1 303 ? -44.062 -0.151 72.637 1.00 91.81 303 ASN A C 1
ATOM 2375 O O . ASN A 1 303 ? -43.945 1.070 72.761 1.00 91.81 303 ASN A O 1
ATOM 2379 N N . LYS A 1 304 ? -44.923 -0.839 73.395 1.00 92.31 304 LYS A N 1
ATOM 2380 C CA . LYS A 1 304 ? -45.686 -0.253 74.503 1.00 92.31 304 LYS A CA 1
ATOM 2381 C C . LYS A 1 304 ? -45.128 -0.726 75.828 1.00 92.31 304 LYS A C 1
ATOM 2383 O O . LYS A 1 304 ? -45.219 -1.902 76.145 1.00 92.31 304 LYS A O 1
ATOM 2388 N N . THR A 1 305 ? -44.671 0.192 76.671 1.00 93.62 305 THR A N 1
ATOM 2389 C CA . THR A 1 305 ? -44.190 -0.160 78.011 1.00 93.62 305 THR A CA 1
ATOM 2390 C C . THR A 1 305 ? -45.334 -0.583 78.938 1.00 93.62 305 THR A C 1
ATOM 2392 O O . THR A 1 305 ? -46.266 0.187 79.191 1.00 93.62 305 THR A O 1
ATOM 2395 N N . ILE A 1 306 ? -45.232 -1.783 79.505 1.00 94.94 306 ILE A N 1
ATOM 2396 C CA . ILE A 1 306 ? -46.152 -2.294 80.526 1.00 94.94 306 ILE A CA 1
ATOM 2397 C C . ILE A 1 306 ? -45.924 -1.576 81.867 1.00 94.94 306 ILE A C 1
ATOM 2399 O O . ILE A 1 306 ? -44.788 -1.347 82.297 1.00 94.94 306 ILE A O 1
ATOM 2403 N N . ASN A 1 307 ? -47.006 -1.197 82.551 1.00 94.69 307 ASN A N 1
ATOM 2404 C CA . ASN A 1 307 ? -46.932 -0.712 83.922 1.00 94.69 307 ASN A CA 1
ATOM 2405 C C . ASN A 1 307 ? -46.716 -1.879 84.897 1.00 94.69 307 ASN A C 1
ATOM 2407 O O . ASN A 1 307 ? -47.638 -2.633 85.190 1.00 94.69 307 ASN A O 1
ATOM 2411 N N . GLN A 1 308 ? -45.501 -1.972 85.437 1.00 93.88 308 GLN A N 1
ATOM 2412 C CA . GLN A 1 308 ? -45.071 -3.041 86.343 1.00 93.88 308 GLN A CA 1
ATOM 2413 C C . GLN A 1 308 ? -45.774 -3.034 87.716 1.00 93.88 308 GLN A C 1
ATOM 2415 O O . GLN A 1 308 ? -45.582 -3.967 88.485 1.00 93.88 308 GLN A O 1
ATOM 2420 N N . SER A 1 309 ? -46.605 -2.030 88.031 1.00 94.50 309 SER A N 1
ATOM 2421 C CA . SER A 1 309 ? -47.451 -2.021 89.239 1.00 94.50 309 SER A CA 1
ATOM 2422 C C . SER A 1 309 ? -48.821 -2.690 89.040 1.00 94.50 309 SER A C 1
ATOM 2424 O O . SER A 1 309 ? -49.591 -2.792 89.997 1.00 94.50 309 SER A O 1
ATOM 2426 N N . ILE A 1 310 ? -49.149 -3.136 87.821 1.00 96.62 310 ILE A N 1
ATOM 2427 C CA . ILE A 1 310 ? -50.467 -3.675 87.458 1.00 96.62 310 ILE A CA 1
ATOM 2428 C C . ILE A 1 310 ? -50.321 -5.120 86.974 1.00 96.62 310 ILE A C 1
ATOM 2430 O O . ILE A 1 310 ? -49.459 -5.412 86.152 1.00 96.62 310 ILE A O 1
ATOM 2434 N N . LEU A 1 311 ? -51.198 -6.012 87.436 1.00 96.81 311 LEU A N 1
ATOM 2435 C CA . LEU A 1 311 ? -51.325 -7.378 86.916 1.00 96.81 311 LEU A CA 1
ATOM 2436 C C . LEU A 1 311 ? -52.706 -7.627 86.329 1.00 96.81 311 LEU A C 1
ATOM 2438 O O . LEU A 1 311 ? -53.656 -6.896 86.591 1.00 96.81 311 LEU A O 1
ATOM 2442 N N . ILE A 1 312 ? -52.824 -8.706 85.563 1.00 96.62 312 ILE A N 1
ATOM 2443 C CA . ILE A 1 312 ? -54.089 -9.172 85.004 1.00 96.62 312 ILE A CA 1
ATOM 2444 C C . ILE A 1 312 ? -54.224 -10.685 85.154 1.00 96.62 312 ILE A C 1
ATOM 2446 O O . ILE A 1 312 ? -53.249 -11.429 85.054 1.00 96.62 312 ILE A O 1
ATOM 2450 N N . THR A 1 313 ? -55.450 -11.155 85.375 1.00 93.94 313 THR A N 1
ATOM 2451 C CA . THR A 1 313 ? -55.809 -12.565 85.206 1.00 93.94 313 THR A CA 1
ATOM 2452 C C . THR A 1 313 ? -57.046 -12.679 84.328 1.00 93.94 313 THR A C 1
ATOM 2454 O O . THR A 1 313 ? -57.950 -11.851 84.400 1.00 93.94 313 THR A O 1
ATOM 2457 N N . GLY A 1 314 ? -57.083 -13.698 83.476 1.00 92.19 314 GLY A N 1
ATOM 2458 C CA . GLY A 1 314 ? -58.146 -13.847 82.495 1.00 92.19 314 GLY A CA 1
ATOM 2459 C C . GLY A 1 314 ? -57.768 -14.841 81.412 1.00 92.19 314 GLY A C 1
ATOM 2460 O O . GLY A 1 314 ? -56.630 -14.853 80.939 1.00 92.19 314 GLY A O 1
ATOM 2461 N N . THR A 1 315 ? -58.722 -15.674 81.004 1.00 93.00 315 THR A N 1
ATOM 2462 C CA . THR A 1 315 ? -58.555 -16.432 79.755 1.00 93.00 315 THR A CA 1
ATOM 2463 C C . THR A 1 315 ? -58.737 -15.486 78.572 1.00 93.00 315 THR A C 1
ATOM 2465 O O . THR A 1 315 ? -59.409 -14.463 78.704 1.00 93.00 315 THR A O 1
ATOM 2468 N N . ILE A 1 316 ? -58.136 -15.802 77.425 1.00 94.00 316 ILE A N 1
ATOM 2469 C CA . ILE A 1 316 ? -58.320 -15.023 76.197 1.00 94.00 316 ILE A CA 1
ATOM 2470 C C . ILE A 1 316 ? -59.169 -15.806 75.203 1.00 94.00 316 ILE A C 1
ATOM 2472 O O . ILE A 1 316 ? -58.846 -16.940 74.848 1.00 94.00 316 ILE A O 1
ATOM 2476 N N . ASN A 1 317 ? -60.266 -15.196 74.765 1.00 93.88 317 ASN A N 1
ATOM 2477 C CA . ASN A 1 317 ? -61.088 -15.711 73.681 1.00 93.88 317 ASN A CA 1
ATOM 2478 C C . ASN A 1 317 ? -60.610 -15.148 72.338 1.00 93.88 317 ASN A C 1
ATOM 2480 O O . ASN A 1 317 ? -60.029 -14.067 72.268 1.00 93.88 317 ASN A O 1
ATOM 2484 N N . ARG A 1 318 ? -60.911 -15.856 71.245 1.00 92.50 318 ARG A N 1
ATOM 2485 C CA . ARG A 1 318 ? -60.503 -15.459 69.882 1.00 92.50 318 ARG A CA 1
ATOM 2486 C C . ARG A 1 318 ? -61.054 -14.107 69.418 1.00 92.50 318 ARG A C 1
ATOM 2488 O O . ARG A 1 318 ? -60.517 -13.534 68.481 1.00 92.50 318 ARG A O 1
ATOM 2495 N N . ASP A 1 319 ? -62.126 -13.615 70.031 1.00 92.56 319 ASP A N 1
ATOM 2496 C CA . ASP A 1 319 ? -62.716 -12.305 69.734 1.00 92.56 319 ASP A CA 1
ATOM 2497 C C . ASP A 1 319 ? -62.070 -11.151 70.526 1.00 92.56 319 ASP A C 1
ATOM 2499 O O . ASP A 1 319 ? -62.472 -9.999 70.371 1.00 92.56 319 ASP A O 1
ATOM 2503 N N . GLY A 1 320 ? -61.070 -11.442 71.364 1.00 92.31 320 GLY A N 1
ATOM 2504 C CA . GLY A 1 320 ? -60.404 -10.463 72.222 1.00 92.31 320 GLY A CA 1
ATOM 2505 C C . GLY A 1 320 ? -61.095 -10.227 73.568 1.00 92.31 320 GLY A C 1
ATOM 2506 O O . GLY A 1 320 ? -60.598 -9.428 74.365 1.00 92.31 320 GLY A O 1
ATOM 2507 N N . SER A 1 321 ? -62.209 -10.910 73.853 1.00 96.44 321 SER A N 1
ATOM 2508 C CA . SER A 1 321 ? -62.859 -10.844 75.165 1.00 96.44 321 SER A CA 1
ATOM 2509 C C . SER A 1 321 ? -62.076 -11.621 76.228 1.00 96.44 321 SER A C 1
ATOM 2511 O O . SER A 1 321 ? -61.428 -12.636 75.948 1.00 96.44 321 SER A O 1
ATOM 2513 N N . ILE A 1 322 ? -62.144 -11.138 77.469 1.00 96.44 322 ILE A N 1
ATOM 2514 C CA . ILE A 1 322 ? -61.488 -11.757 78.620 1.00 96.44 322 ILE A CA 1
ATOM 2515 C C . ILE A 1 322 ? -62.479 -12.702 79.299 1.00 96.44 322 ILE A C 1
ATOM 2517 O O . ILE A 1 322 ? -63.502 -12.285 79.842 1.00 96.44 322 ILE A O 1
ATOM 2521 N N . GLY A 1 323 ? -62.178 -13.998 79.265 1.00 93.12 323 GLY A N 1
ATOM 2522 C CA . GLY A 1 323 ? -63.017 -15.028 79.861 1.00 93.12 323 GLY A CA 1
ATOM 2523 C C . GLY A 1 323 ? -62.726 -15.255 81.346 1.00 93.12 323 GLY A C 1
ATOM 2524 O O . GLY A 1 323 ? -61.647 -14.949 81.864 1.00 93.12 323 GLY A O 1
ATOM 2525 N N . ARG A 1 324 ? -63.704 -15.858 82.028 1.00 93.06 324 ARG A N 1
ATOM 2526 C CA . ARG A 1 324 ? -63.684 -16.076 83.481 1.00 93.06 324 ARG A CA 1
ATOM 2527 C C . ARG A 1 324 ? -62.547 -16.995 83.933 1.00 93.06 324 ARG A C 1
ATOM 2529 O O . ARG A 1 324 ? -62.103 -17.868 83.191 1.00 93.06 324 ARG A O 1
ATOM 2536 N N . VAL A 1 325 ? -62.130 -16.833 85.187 1.00 92.00 325 VAL A N 1
ATOM 2537 C CA . VAL A 1 325 ? -61.080 -17.637 85.833 1.00 92.00 325 VAL A CA 1
ATOM 2538 C C . VAL A 1 325 ? -61.481 -18.091 87.238 1.00 92.00 325 VAL A C 1
ATOM 2540 O O . VAL A 1 325 ? -62.336 -17.482 87.885 1.00 92.00 325 VAL A O 1
ATOM 2543 N N . GLY A 1 326 ? -60.855 -19.169 87.714 1.00 88.44 326 GLY A N 1
ATOM 2544 C CA . GLY A 1 326 ? -60.971 -19.639 89.096 1.00 88.44 326 GLY A CA 1
ATOM 2545 C C . GLY A 1 326 ? -60.074 -18.866 90.069 1.00 88.44 326 GLY A C 1
ATOM 2546 O O . GLY A 1 326 ? -59.135 -18.178 89.650 1.00 88.44 326 GLY A O 1
ATOM 2547 N N . GLU A 1 327 ? -60.385 -19.002 91.362 1.00 90.06 327 GLU A N 1
ATOM 2548 C CA . GLU A 1 327 ? -59.548 -18.578 92.497 1.00 90.06 327 GLU A CA 1
ATOM 2549 C C . GLU A 1 327 ? -59.051 -17.118 92.447 1.00 90.06 327 GLU A C 1
ATOM 2551 O O . GLU A 1 327 ? -57.930 -16.795 92.845 1.00 90.06 327 GLU A O 1
ATOM 2556 N N . VAL A 1 328 ? -59.905 -16.193 91.988 1.00 92.56 328 VAL A N 1
ATOM 2557 C CA . VAL A 1 328 ? -59.559 -14.763 91.840 1.00 92.56 328 VAL A CA 1
ATOM 2558 C C . VAL A 1 328 ? -59.038 -14.161 93.147 1.00 92.56 328 VAL A C 1
ATOM 2560 O O . VAL A 1 328 ? -58.051 -13.430 93.142 1.00 92.56 328 VAL A O 1
ATOM 2563 N N . ARG A 1 329 ? -59.644 -14.507 94.290 1.00 93.19 329 ARG A N 1
ATOM 2564 C CA . ARG A 1 329 ? -59.207 -14.005 95.601 1.00 93.19 329 ARG A CA 1
ATOM 2565 C C . ARG A 1 329 ? -57.769 -14.418 95.934 1.00 93.19 329 ARG A C 1
ATOM 2567 O O . ARG A 1 329 ? -57.028 -13.579 96.436 1.00 93.19 329 ARG A O 1
ATOM 2574 N N . ALA A 1 330 ? -57.371 -15.657 95.640 1.00 92.00 330 ALA A N 1
ATOM 2575 C CA . ALA A 1 330 ? -56.013 -16.143 95.891 1.00 92.00 330 ALA A CA 1
ATOM 2576 C C . ALA A 1 330 ? -54.981 -15.399 95.027 1.00 92.00 330 ALA A C 1
ATOM 2578 O O . ALA A 1 330 ? -53.955 -14.948 95.534 1.00 92.00 330 ALA A O 1
ATOM 2579 N N . LYS A 1 331 ? -55.299 -15.174 93.747 1.00 92.88 331 LYS A N 1
ATOM 2580 C CA . LYS A 1 331 ? -54.459 -14.406 92.810 1.00 92.88 331 LYS A CA 1
ATOM 2581 C C . LYS A 1 331 ? -54.283 -12.952 93.241 1.00 92.88 331 LYS A C 1
ATOM 2583 O O . LYS A 1 331 ? -53.170 -12.435 93.246 1.00 92.88 331 LYS A O 1
ATOM 2588 N N . VAL A 1 332 ? -55.370 -12.299 93.655 1.00 95.31 332 VAL A N 1
ATOM 2589 C CA . VAL A 1 332 ? -55.324 -10.914 94.148 1.00 95.31 332 VAL A CA 1
ATOM 2590 C C . VAL A 1 332 ? -54.505 -10.812 95.441 1.00 95.31 332 VAL A C 1
ATOM 2592 O O . VAL A 1 332 ? -53.742 -9.862 95.608 1.00 95.31 332 VAL A O 1
ATOM 2595 N N . ILE A 1 333 ? -54.604 -11.797 96.342 1.00 94.00 333 ILE A N 1
ATOM 2596 C CA . ILE A 1 333 ? -53.768 -11.852 97.553 1.00 94.00 333 ILE A CA 1
ATOM 2597 C C . ILE A 1 333 ? -52.283 -11.984 97.188 1.00 94.00 333 ILE A C 1
ATOM 2599 O O . ILE A 1 333 ? -51.473 -11.236 97.732 1.00 94.00 333 ILE A O 1
ATOM 2603 N N . ALA A 1 334 ? -51.938 -12.856 96.237 1.00 92.31 334 ALA A N 1
ATOM 2604 C CA . ALA A 1 334 ? -50.559 -13.035 95.782 1.00 92.31 334 ALA A CA 1
ATOM 2605 C C . ALA A 1 334 ? -49.981 -11.765 95.140 1.00 92.31 334 ALA A C 1
ATOM 2607 O O . ALA A 1 334 ? -48.852 -11.376 95.439 1.00 92.31 334 ALA A O 1
ATOM 2608 N N . ALA A 1 335 ? -50.773 -11.074 94.315 1.00 94.62 335 ALA A N 1
ATOM 2609 C CA . ALA A 1 335 ? -50.399 -9.780 93.748 1.00 94.62 335 ALA A CA 1
ATOM 2610 C C . ALA A 1 335 ? -50.109 -8.745 94.851 1.00 94.62 335 ALA A C 1
ATOM 2612 O O . ALA A 1 335 ? -49.062 -8.100 94.853 1.00 94.62 335 ALA A O 1
ATOM 2613 N N . ARG A 1 336 ? -50.989 -8.641 95.852 1.00 94.75 336 ARG A N 1
ATOM 2614 C CA . ARG A 1 336 ? -50.796 -7.734 96.993 1.00 94.75 336 ARG A CA 1
ATOM 2615 C C . ARG A 1 336 ? -49.529 -8.061 97.779 1.00 94.75 336 ARG A C 1
ATOM 2617 O O . ARG A 1 336 ? -48.785 -7.160 98.147 1.00 94.75 336 ARG A O 1
ATOM 2624 N N . GLU A 1 337 ? -49.273 -9.338 98.051 1.00 93.12 337 GLU A N 1
ATOM 2625 C CA . GLU A 1 337 ? -48.081 -9.780 98.791 1.00 93.12 337 GLU A CA 1
ATOM 2626 C C . GLU A 1 337 ? -46.775 -9.493 98.046 1.00 93.12 337 GLU A C 1
ATOM 2628 O O . GLU A 1 337 ? -45.732 -9.318 98.674 1.00 93.12 337 GLU A O 1
ATOM 2633 N N . LYS A 1 338 ? -46.839 -9.385 96.715 1.00 92.19 338 LYS A N 1
ATOM 2634 C CA . LYS A 1 338 ? -45.729 -8.954 95.859 1.00 92.19 338 LYS A CA 1
ATOM 2635 C C . LYS A 1 338 ? -45.669 -7.439 95.632 1.00 92.19 338 LYS A C 1
ATOM 2637 O O . LYS A 1 338 ? -44.752 -6.981 94.961 1.00 92.19 338 LYS A O 1
ATOM 2642 N N . GLY A 1 339 ? -46.581 -6.668 96.228 1.00 93.31 339 GLY A N 1
ATOM 2643 C CA . GLY A 1 339 ? -46.567 -5.204 96.192 1.00 93.31 339 GLY A CA 1
ATOM 2644 C C . GLY A 1 339 ? -47.190 -4.577 94.944 1.00 93.31 339 GLY A C 1
ATOM 2645 O O . GLY A 1 339 ? -46.936 -3.405 94.685 1.00 93.31 339 GLY A O 1
ATOM 2646 N N . TYR A 1 340 ? -47.991 -5.321 94.177 1.00 95.88 340 TYR A N 1
ATOM 2647 C CA . TYR A 1 340 ? -48.744 -4.751 93.057 1.00 95.88 340 TYR A CA 1
ATOM 2648 C C . TYR A 1 340 ? -49.891 -3.867 93.561 1.00 95.88 340 TYR A C 1
ATOM 2650 O O . TYR A 1 340 ? -50.509 -4.151 94.588 1.00 95.88 340 TYR A O 1
ATOM 2658 N N . GLU A 1 341 ? -50.185 -2.798 92.824 1.00 96.25 341 GLU A N 1
ATOM 2659 C CA . GLU A 1 341 ? -51.170 -1.782 93.212 1.00 96.25 341 GLU A CA 1
ATOM 2660 C C . GLU A 1 341 ? -52.573 -2.115 92.694 1.00 96.25 341 GLU A C 1
ATOM 2662 O O . GLU A 1 341 ? -53.566 -1.836 93.366 1.00 96.25 341 GLU A O 1
ATOM 2667 N N . LEU A 1 342 ? -52.655 -2.741 91.515 1.00 96.38 342 LEU A N 1
ATOM 2668 C CA . LEU A 1 342 ? -53.908 -3.022 90.818 1.00 96.38 342 LEU A CA 1
ATOM 2669 C C . LEU A 1 342 ? -53.890 -4.408 90.167 1.00 96.38 342 LEU A C 1
ATOM 2671 O O . LEU A 1 342 ? -52.939 -4.768 89.472 1.00 96.38 342 LEU A O 1
ATOM 2675 N N . VAL A 1 343 ? -54.986 -5.152 90.318 1.00 97.25 343 VAL A N 1
ATOM 2676 C CA . VAL A 1 343 ? -55.252 -6.373 89.546 1.00 97.25 343 VAL A CA 1
ATOM 2677 C C . VAL A 1 343 ? -56.473 -6.177 88.659 1.00 97.25 343 VAL A C 1
ATOM 2679 O O . VAL A 1 343 ? -57.570 -5.877 89.132 1.00 97.25 343 VAL A O 1
ATOM 2682 N N . LEU A 1 344 ? -56.281 -6.388 87.364 1.00 97.50 344 LEU A N 1
ATOM 2683 C CA . LEU A 1 344 ? -57.347 -6.472 86.381 1.00 97.50 344 LEU A CA 1
ATOM 2684 C C . LEU A 1 344 ? -57.923 -7.894 86.386 1.00 97.50 344 LEU A C 1
ATOM 2686 O O . LEU A 1 344 ? -57.184 -8.877 86.278 1.00 97.50 344 LEU A O 1
ATOM 2690 N N . VAL A 1 345 ? -59.239 -8.010 86.532 1.00 96.75 345 VAL A N 1
ATOM 2691 C CA . VAL A 1 345 ? -59.952 -9.295 86.594 1.00 96.75 345 VAL A CA 1
ATOM 2692 C C . VAL A 1 345 ? -61.089 -9.330 85.573 1.00 96.75 345 VAL A C 1
ATOM 2694 O O . VAL A 1 345 ? -61.545 -8.267 85.149 1.00 96.75 345 VAL A O 1
ATOM 2697 N N . PRO A 1 346 ? -61.579 -10.517 85.172 1.00 96.81 346 PRO A N 1
ATOM 2698 C CA . PRO A 1 346 ? -62.682 -10.604 84.223 1.00 96.81 346 PRO A CA 1
ATOM 2699 C C . PRO A 1 346 ? -63.962 -9.966 84.775 1.00 96.81 346 PRO A C 1
ATOM 2701 O O . PRO A 1 346 ? -64.184 -9.948 85.991 1.00 96.81 346 PRO A O 1
ATOM 2704 N N . ASP A 1 347 ? -64.815 -9.488 83.871 1.00 94.25 347 ASP A N 1
ATOM 2705 C CA . ASP A 1 347 ? -66.104 -8.875 84.201 1.00 94.25 347 ASP A CA 1
ATOM 2706 C C . ASP A 1 347 ? -66.963 -9.752 85.137 1.00 94.25 347 ASP A C 1
ATOM 2708 O O . ASP A 1 347 ? -67.072 -10.976 84.974 1.00 94.25 347 ASP A O 1
ATOM 2712 N N . GLY A 1 348 ? -67.539 -9.127 86.166 1.00 92.12 348 GLY A N 1
ATOM 2713 C CA . GLY A 1 348 ? -68.313 -9.793 87.216 1.00 92.12 348 GLY A CA 1
ATOM 2714 C C . GLY A 1 348 ? -67.511 -10.703 88.158 1.00 92.12 348 GLY A C 1
ATOM 2715 O O . GLY A 1 348 ? -68.109 -11.549 88.836 1.00 92.12 348 GLY A O 1
ATOM 2716 N N . GLN A 1 349 ? -66.177 -10.596 88.193 1.00 94.50 349 GLN A N 1
ATOM 2717 C CA . GLN A 1 349 ? -65.313 -11.359 89.103 1.00 94.50 349 GLN A CA 1
ATOM 2718 C C . GLN A 1 349 ? -64.506 -10.498 90.087 1.00 94.50 349 GLN A C 1
ATOM 2720 O O . GLN A 1 349 ? -63.574 -11.014 90.712 1.00 94.50 349 GLN A O 1
ATOM 2725 N N . SER A 1 350 ? -64.856 -9.221 90.272 1.00 91.81 350 SER A N 1
ATOM 2726 C CA . SER A 1 350 ? -64.222 -8.372 91.284 1.00 91.81 350 SER A CA 1
ATOM 2727 C C . SER A 1 350 ? -64.364 -8.939 92.694 1.00 91.81 350 SER A C 1
ATOM 2729 O O . SER A 1 350 ? -65.405 -9.459 93.102 1.00 91.81 350 SER A O 1
ATOM 2731 N N . VAL A 1 351 ? -63.289 -8.810 93.468 1.00 92.31 351 VAL A N 1
ATOM 2732 C CA . VAL A 1 351 ? -63.211 -9.229 94.867 1.00 92.31 351 VAL A CA 1
ATOM 2733 C C . VAL A 1 351 ? -62.600 -8.106 95.693 1.00 92.31 351 VAL A C 1
ATOM 2735 O O . VAL A 1 351 ? -61.639 -7.469 95.278 1.00 92.31 351 VAL A O 1
ATOM 2738 N N . SER A 1 352 ? -63.116 -7.887 96.903 1.00 92.25 352 SER A N 1
ATOM 2739 C CA . SER A 1 352 ? -62.502 -6.942 97.838 1.00 92.25 352 SER A CA 1
ATOM 2740 C C . SER A 1 352 ? -61.409 -7.636 98.657 1.00 92.25 352 SER A C 1
ATOM 2742 O O . SER A 1 352 ? -61.670 -8.597 99.399 1.00 92.25 352 SER A O 1
ATOM 2744 N N . VAL A 1 353 ? -60.176 -7.150 98.513 1.00 91.25 353 VAL A N 1
ATOM 2745 C CA . VAL A 1 353 ? -58.997 -7.555 99.287 1.00 91.25 353 VAL A CA 1
ATOM 2746 C C . VAL A 1 353 ? -58.329 -6.284 99.804 1.00 91.25 353 VAL A C 1
ATOM 2748 O O . VAL A 1 353 ? -57.970 -5.406 99.032 1.00 91.25 353 VAL A O 1
ATOM 2751 N N . SER A 1 354 ? -58.174 -6.161 101.123 1.00 90.75 354 SER A N 1
ATOM 2752 C CA . SER A 1 354 ? -57.564 -4.968 101.720 1.00 90.75 354 SER A CA 1
ATOM 2753 C C . SER A 1 354 ? -56.112 -4.804 101.261 1.00 90.75 354 SER A C 1
ATOM 2755 O O . SER A 1 354 ? -55.313 -5.730 101.439 1.00 90.75 354 SER A O 1
ATOM 2757 N N . GLY A 1 355 ? -55.771 -3.611 100.764 1.00 90.44 355 GLY A N 1
ATOM 2758 C CA . GLY A 1 355 ? -54.408 -3.219 100.388 1.00 90.44 355 GLY A CA 1
ATOM 2759 C C . GLY A 1 355 ? -54.050 -3.380 98.907 1.00 90.44 355 GLY A C 1
ATOM 2760 O O . GLY A 1 355 ? -52.875 -3.261 98.589 1.00 90.44 355 GLY A O 1
ATOM 2761 N N . ILE A 1 356 ? -55.017 -3.667 98.030 1.00 95.38 356 ILE A N 1
ATOM 2762 C CA . ILE A 1 356 ? -54.831 -3.711 96.573 1.00 95.38 356 ILE A CA 1
ATOM 2763 C C . ILE A 1 356 ? -56.140 -3.346 95.870 1.00 95.38 356 ILE A C 1
ATOM 2765 O O . ILE A 1 356 ? -57.216 -3.737 96.332 1.00 95.38 356 ILE A O 1
ATOM 2769 N N . ASP A 1 357 ? -56.055 -2.617 94.761 1.00 96.69 357 ASP A N 1
ATOM 2770 C CA . ASP A 1 357 ? -57.223 -2.307 93.945 1.00 96.69 357 ASP A CA 1
ATOM 2771 C C . ASP A 1 357 ? -57.527 -3.461 92.982 1.00 96.69 357 ASP A C 1
ATOM 2773 O O . ASP A 1 357 ? -56.635 -4.129 92.456 1.00 96.69 357 ASP A O 1
ATOM 2777 N N . VAL A 1 358 ? -58.814 -3.704 92.737 1.00 96.44 358 VAL A N 1
ATOM 2778 C CA . VAL A 1 358 ? -59.278 -4.717 91.783 1.00 96.44 358 VAL A CA 1
ATOM 2779 C C . VAL A 1 358 ? -60.259 -4.064 90.826 1.00 96.44 358 VAL A C 1
ATOM 2781 O O . VAL A 1 358 ? -61.267 -3.502 91.259 1.00 96.44 358 VAL A O 1
ATOM 2784 N N . LYS A 1 359 ? -59.969 -4.137 89.525 1.00 96.81 359 LYS A N 1
ATOM 2785 C CA . LYS A 1 359 ? -60.807 -3.544 88.480 1.00 96.81 359 LYS A CA 1
ATOM 2786 C C . LYS A 1 359 ? -61.223 -4.587 87.456 1.00 96.81 359 LYS A C 1
ATOM 2788 O O . LYS A 1 359 ? -60.410 -5.381 86.996 1.00 96.81 359 LYS A O 1
ATOM 2793 N N . GLU A 1 360 ? -62.498 -4.565 87.107 1.00 97.00 360 GLU A N 1
ATOM 2794 C CA . GLU A 1 360 ? -63.062 -5.451 86.095 1.00 97.00 360 GLU A CA 1
ATOM 2795 C C . GLU A 1 360 ? -62.736 -4.933 84.697 1.00 97.00 360 GLU A C 1
ATOM 2797 O O . GLU A 1 360 ? -62.744 -3.723 84.460 1.00 97.00 360 GLU A O 1
ATOM 2802 N N . VAL A 1 361 ? -62.428 -5.861 83.795 1.00 96.81 361 VAL A N 1
ATOM 2803 C CA . VAL A 1 361 ? -62.179 -5.607 82.377 1.00 96.81 361 VAL A CA 1
ATOM 2804 C C . VAL A 1 361 ? -62.851 -6.687 81.537 1.00 96.81 361 VAL A C 1
ATOM 2806 O O . VAL A 1 361 ? -62.874 -7.867 81.895 1.00 96.81 361 VAL A O 1
ATOM 2809 N N . SER A 1 362 ? -63.400 -6.276 80.399 1.00 95.25 362 SER A N 1
ATOM 2810 C CA . SER A 1 362 ? -64.185 -7.141 79.515 1.00 95.25 362 SER A CA 1
ATOM 2811 C C . SER A 1 362 ? -63.388 -7.668 78.318 1.00 95.25 362 SER A C 1
ATOM 2813 O O . SER A 1 362 ? -63.695 -8.737 77.787 1.00 95.25 362 SER A O 1
ATOM 2815 N N . ASN A 1 363 ? -62.358 -6.938 77.878 1.00 96.69 363 ASN A N 1
ATOM 2816 C CA . ASN A 1 363 ? -61.572 -7.251 76.682 1.00 96.69 363 ASN A CA 1
ATOM 2817 C C . ASN A 1 363 ? -60.122 -6.740 76.776 1.00 96.69 363 ASN A C 1
ATOM 2819 O O . ASN A 1 363 ? -59.784 -5.921 77.635 1.00 96.69 363 ASN A O 1
ATOM 2823 N N . ILE A 1 364 ? -59.261 -7.231 75.880 1.00 96.62 364 ILE A N 1
ATOM 2824 C CA . ILE A 1 364 ? -57.823 -6.914 75.851 1.00 96.62 364 ILE A CA 1
ATOM 2825 C C . ILE A 1 364 ? -57.542 -5.431 75.606 1.00 96.62 364 ILE A C 1
ATOM 2827 O O . ILE A 1 364 ? -56.587 -4.895 76.162 1.00 96.62 364 ILE A O 1
ATOM 2831 N N . GLN A 1 365 ? -58.348 -4.748 74.800 1.00 94.44 365 GLN A N 1
ATOM 2832 C CA . GLN A 1 365 ? -58.151 -3.336 74.482 1.00 94.44 365 GLN A CA 1
ATOM 2833 C C . GLN A 1 365 ? -58.381 -2.468 75.722 1.00 94.44 365 GLN A C 1
ATOM 2835 O O . GLN A 1 365 ? -57.521 -1.658 76.061 1.00 94.44 365 GLN A O 1
ATOM 2840 N N . GLU A 1 366 ? -59.480 -2.707 76.440 1.00 95.81 366 GLU A N 1
ATOM 2841 C CA . GLU A 1 366 ? -59.786 -2.063 77.722 1.00 95.81 366 GLU A CA 1
ATOM 2842 C C . GLU A 1 366 ? -58.688 -2.332 78.762 1.00 95.81 366 GLU A C 1
ATOM 2844 O O . GLU A 1 366 ? -58.208 -1.411 79.425 1.00 95.81 366 GLU A O 1
ATOM 2849 N N . ALA A 1 367 ? -58.237 -3.585 78.874 1.00 95.94 367 ALA A N 1
ATOM 2850 C CA . ALA A 1 367 ? -57.127 -3.934 79.754 1.00 95.94 367 ALA A CA 1
ATOM 2851 C C . ALA A 1 367 ? -55.828 -3.208 79.364 1.00 95.94 367 ALA A C 1
ATOM 2853 O O . ALA A 1 367 ? -55.128 -2.681 80.228 1.00 95.94 367 ALA A O 1
ATOM 2854 N N . GLY A 1 368 ? -55.527 -3.125 78.067 1.00 94.38 368 GLY A N 1
ATOM 2855 C CA . GLY A 1 368 ? -54.354 -2.438 77.537 1.00 94.38 368 GLY A CA 1
ATOM 2856 C C . GLY A 1 368 ? -54.359 -0.929 77.797 1.00 94.38 368 GLY A C 1
ATOM 2857 O O . GLY A 1 368 ? -53.305 -0.368 78.085 1.00 94.38 368 GLY A O 1
ATOM 2858 N N . GLU A 1 369 ? -55.517 -0.263 77.752 1.00 94.00 369 GLU A N 1
ATOM 2859 C CA . GLU A 1 369 ? -55.642 1.169 78.083 1.00 94.00 369 GLU A CA 1
ATOM 2860 C C . GLU A 1 369 ? -55.256 1.490 79.533 1.00 94.00 369 GLU A C 1
ATOM 2862 O O . GLU A 1 369 ? -54.812 2.603 79.827 1.00 94.00 369 GLU A O 1
ATOM 2867 N N . LEU A 1 370 ? -55.432 0.521 80.433 1.00 93.94 370 LEU A N 1
ATOM 2868 C CA . LEU A 1 370 ? -55.091 0.638 81.849 1.00 93.94 370 LEU A CA 1
ATOM 2869 C C . LEU A 1 370 ? -53.663 0.165 82.134 1.00 93.94 370 LEU A C 1
ATOM 2871 O O . LEU A 1 370 ? -52.976 0.759 82.963 1.00 93.94 370 LEU A O 1
ATOM 2875 N N . LEU A 1 371 ? -53.234 -0.905 81.461 1.00 94.94 371 LEU A N 1
ATOM 2876 C CA . LEU A 1 371 ? -51.958 -1.569 81.702 1.00 94.94 371 LEU A CA 1
ATOM 2877 C C . LEU A 1 371 ? -50.774 -0.838 81.062 1.00 94.94 371 LEU A C 1
ATOM 2879 O O . LEU A 1 371 ? -49.717 -0.726 81.683 1.00 94.94 371 LEU A O 1
ATOM 2883 N N . PHE A 1 372 ? -50.906 -0.369 79.820 1.00 94.38 372 PHE A N 1
ATOM 2884 C CA . PHE A 1 372 ? -49.797 0.291 79.135 1.00 94.38 372 PHE A CA 1
ATOM 2885 C C . PHE A 1 372 ? -49.622 1.716 79.650 1.00 94.38 372 PHE A C 1
ATOM 2887 O O . PHE A 1 372 ? -50.583 2.478 79.780 1.00 94.38 372 PHE A O 1
ATOM 2894 N N . LYS A 1 373 ? -48.374 2.109 79.914 1.00 87.75 373 LYS A N 1
ATOM 2895 C CA . LYS A 1 373 ? -48.070 3.491 80.290 1.00 87.75 373 LYS A CA 1
ATOM 2896 C C . LYS A 1 373 ? -48.482 4.415 79.142 1.00 87.75 373 LYS A C 1
ATOM 2898 O O . LYS A 1 373 ? -48.156 4.165 77.982 1.00 87.75 373 LYS A O 1
ATOM 2903 N N . LYS A 1 374 ? -49.187 5.504 79.460 1.00 76.19 374 LYS A N 1
ATOM 2904 C CA . LYS A 1 374 ? -49.389 6.595 78.498 1.00 76.19 374 LYS A CA 1
ATOM 2905 C C . LYS A 1 374 ? -48.011 7.184 78.202 1.00 76.19 374 LYS A C 1
ATOM 2907 O O . LYS A 1 374 ? -47.307 7.538 79.146 1.00 76.19 374 LYS A O 1
ATOM 2912 N N . GLY A 1 375 ? -47.617 7.195 76.929 1.00 59.03 375 GLY A N 1
ATOM 2913 C CA . GLY A 1 375 ? -46.293 7.654 76.505 1.00 59.03 375 GLY A CA 1
ATOM 2914 C C . GLY A 1 375 ? -45.967 9.046 77.052 1.00 59.03 375 GLY A C 1
ATOM 2915 O O . GLY A 1 375 ? -46.862 9.889 77.159 1.00 59.03 375 GLY A O 1
ATOM 2916 N N . VAL A 1 376 ? -44.701 9.240 77.426 1.00 36.22 376 VAL A N 1
ATOM 2917 C CA . VAL A 1 376 ? -44.096 10.561 77.659 1.00 36.22 376 VAL A CA 1
ATOM 2918 C C . VAL A 1 376 ? -43.760 11.189 76.317 1.00 36.22 376 VAL A C 1
ATOM 2920 O O . VAL A 1 376 ? -43.266 10.435 75.447 1.00 36.22 376 VAL A O 1
#

Sequence (376 aa):
MNKKIIVLLIVLFLIGVGLGGYWFGLNEKNEEFEDVVADNRNLSEKLNQSLDRVEVLEDLVSEKNTTIEGLSEKINRLNNTVKEQNQAIDNLDSEIKSLEEFLAIKNASLSEAREQIDSYEEILVTKNETINELQEEVSYLESVVDEKNETIISLKENNTKLRDSLVELNGSLEEARAEVRNLSDRVVELEELVSEGYVVDNSSFGVLAVYENTNEGIVLGLETEYEVGDGELNVDIINTTYGEKYIQSSFRTALDVSTYLSNVSLSNRSVDQEIFSPNTTLEVDGPSAGAAICLAQISVFKNKTINQSILITGTINRDGSIGRVGEVRAKVIAAREKGYELVLVPDGQSVSVSGIDVKEVSNIQEAGELLFKKGV

Solvent-accessible surface area (backbone atoms only — not comparable to full-atom values): 19648 Å² total; per-residue (Å²): 134,67,74,68,59,59,52,50,52,51,50,52,47,52,50,50,52,50,52,49,52,51,48,48,55,48,49,53,52,46,50,55,47,50,50,50,52,50,51,50,50,52,48,51,52,52,50,50,57,52,50,56,53,46,52,56,47,51,53,50,50,49,54,49,48,56,51,50,53,55,48,51,53,51,51,52,53,50,52,52,51,52,52,55,50,51,55,51,47,57,50,48,54,53,50,51,52,53,50,52,54,51,49,52,53,52,52,51,56,50,50,55,52,48,56,53,48,55,54,50,53,56,51,50,54,55,51,50,51,54,50,52,55,52,51,52,51,51,54,51,51,51,54,52,50,51,57,51,49,54,50,51,51,54,54,51,53,52,51,50,52,53,50,52,52,51,54,52,52,52,51,54,49,52,53,53,51,52,50,52,49,52,53,51,55,52,50,54,57,51,56,55,67,66,69,73,59,57,76,74,36,64,38,79,45,60,32,43,39,33,34,73,88,73,62,47,31,40,72,29,45,32,42,33,38,30,28,56,38,82,47,49,78,49,78,48,69,42,49,42,43,64,48,80,89,36,52,67,61,26,57,50,40,17,48,57,33,24,30,61,78,61,75,54,77,40,82,61,20,24,36,42,34,39,40,34,43,96,53,78,72,48,54,35,59,71,42,27,40,13,42,34,53,19,50,43,50,34,20,35,75,63,75,43,57,69,37,86,48,50,42,36,39,11,18,54,42,81,87,38,37,36,35,78,65,78,66,54,66,32,32,50,49,31,41,35,77,72,67,30,52,35,36,38,29,17,61,95,53,70,61,95,53,94,84,41,46,60,45,65,32,58,29,56,67,65,43,44,70,71,38,36,57,79,82,131

pLDDT: mean 89.01, std 11.84, range [36.22, 98.56]

Mean predicted aligned error: 17.06 Å